Protein AF-0000000079856819 (afdb_homodimer)

Solvent-accessible surface area (backbone atoms only — not comparable to full-atom values): 22716 Å² total; per-residue (Å²): 128,86,83,65,56,73,69,44,52,55,60,53,48,55,56,33,50,55,33,50,51,50,42,24,73,54,62,71,49,73,51,62,64,59,51,26,52,53,50,23,54,56,31,35,60,52,33,32,61,48,46,60,56,44,58,72,47,73,50,62,66,60,50,50,51,50,52,52,51,18,50,52,51,36,41,54,57,31,50,71,50,40,87,68,77,46,69,66,51,47,50,39,48,44,50,17,47,49,52,24,40,50,53,48,48,48,48,42,36,53,60,48,72,27,63,92,48,60,67,33,51,68,54,49,53,33,52,49,7,43,44,45,45,38,29,32,39,25,36,29,42,23,46,37,42,24,54,54,32,44,75,70,68,42,52,70,67,58,16,47,26,54,11,51,57,58,32,40,46,54,54,48,50,46,29,63,26,33,52,64,29,16,39,55,41,38,35,36,18,20,41,62,63,69,43,57,48,67,60,31,42,51,56,42,52,52,51,53,50,46,36,52,21,28,16,40,41,21,42,52,44,31,52,55,49,46,60,67,61,76,101,130,85,83,66,56,72,69,45,52,55,59,54,49,54,58,34,50,56,33,49,53,50,42,22,75,53,63,72,50,73,52,63,63,60,50,27,50,53,49,24,54,55,32,35,59,53,32,32,61,48,46,60,56,46,58,72,45,75,49,61,66,59,49,50,52,50,51,49,51,19,51,54,51,35,42,53,56,30,50,70,48,41,86,69,78,45,69,67,52,47,49,39,49,42,51,16,48,48,53,24,42,50,52,48,49,48,48,41,34,53,61,48,72,28,63,91,47,58,70,33,50,68,55,48,50,33,52,51,7,44,44,44,46,38,28,34,40,26,36,26,42,23,48,37,43,24,53,54,34,43,75,70,70,42,54,69,66,58,17,48,27,53,12,52,56,58,31,39,46,54,54,48,50,47,30,63,27,32,50,63,30,17,40,55,39,37,35,36,19,21,41,63,62,68,44,58,48,67,60,31,41,51,57,41,52,50,51,52,49,45,35,52,22,27,17,40,40,20,42,52,44,31,52,53,50,45,61,67,62,75,102

Foldseek 3Di:
DDDDDPVVVVVVVVVVVVVLVVCCVPVVDNCVSVVVVVVVVVVVVVVVVVVVVVQVDQDVVVVVVLLVVLLVVLLVLLCVLAPPNDPLLSVLLSVLLCVLLVVLLCCCLPVPVHPVVNTRCVPSVVLSNLLSVLLSQLQSQLRNQLVVVVVVVDDNVVSNVVSLVRSCVVLVVCVVCDPPPDPDPQLVVCVVVPHDSVVSVVVVVSSSVSNNSSNNSSSVSSSVSCVVPVD/DDDDDPVVVVVVVVVVVVVLVVCCVPVVDNCPSVVVVVVVVVVVVVVVVVVVVVQVDQDVVVVVVLLVVLLVVLLVLLCVLAPPNDPLLSVLLSVLLCVLLVVLLCCCLPVPVHPVVNTRCVPSVVLSNLLSVLLSQLQSQLRNQLVVVVVVVDDNVVSNVVSLVRSCVVLVVCVVCDPPPDPDPQLVVCVVVPHDSVVSVVVVVSSSVSSNRSNNSSSVSSSVSCVVPVD

Nearest PDB structures (foldseek):
  9e9f-assembly1_C  TM=5.662E-01  e=4.264E-01  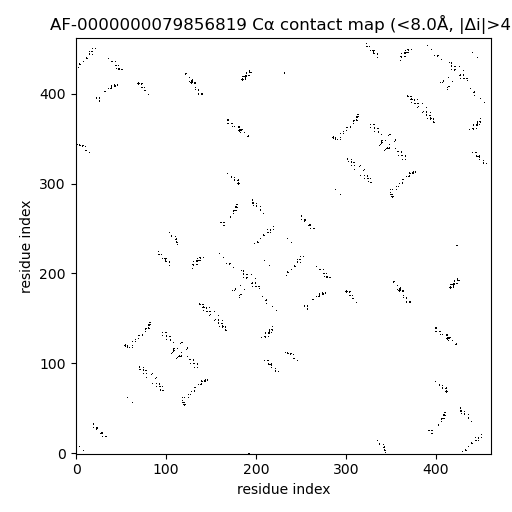Pseudomonas aeruginosa
  8yr0-assembly1_C  TM=6.337E-01  e=3.049E+00  Acinetobacter baumannii
  2v50-assembly2_E  TM=4.991E-01  e=1.252E+00  Pseudomonas aeruginosa PAO1
  7cz9-assembly2_E  TM=6.952E-01  e=7.779E+00  Klebsiella pneumoniae
  9e9f-assembly1_C  TM=5.799E-01  e=4.140E-01  Pseudomonas aeruginosa

Structure (mmCIF, N/CA/C/O backbone):
data_AF-0000000079856819-model_v1
#
loop_
_entity.id
_entity.type
_entity.pdbx_description
1 polymer 'ABC-type uncharacterized transport system, permease component'
#
loop_
_atom_site.group_PDB
_atom_site.id
_atom_site.type_symbol
_atom_site.label_atom_id
_atom_site.label_alt_id
_atom_site.label_comp_id
_atom_site.label_asym_id
_atom_site.label_entity_id
_atom_site.label_seq_id
_atom_site.pdbx_PDB_ins_code
_atom_site.Cartn_x
_atom_site.Cartn_y
_atom_site.Cartn_z
_atom_site.occupancy
_atom_site.B_iso_or_equiv
_atom_site.auth_seq_id
_atom_site.auth_comp_id
_atom_site.auth_asym_id
_atom_site.auth_atom_id
_atom_site.pdbx_PDB_model_num
ATOM 1 N N . MET A 1 1 ? 9.422 -23.375 -6.168 1 67.56 1 MET A N 1
ATOM 2 C CA . MET A 1 1 ? 9.352 -22.297 -5.191 1 67.56 1 MET A CA 1
ATOM 3 C C . MET A 1 1 ? 10.227 -22.609 -3.977 1 67.56 1 MET A C 1
ATOM 5 O O . MET A 1 1 ? 10.344 -23.766 -3.574 1 67.56 1 MET A O 1
ATOM 9 N N . ILE A 1 2 ? 10.867 -21.547 -3.473 1 69.44 2 ILE A N 1
ATOM 10 C CA . ILE A 1 2 ? 11.805 -21.719 -2.373 1 69.44 2 ILE A CA 1
ATOM 11 C C . ILE A 1 2 ? 11.039 -21.922 -1.067 1 69.44 2 ILE A C 1
ATOM 13 O O . ILE A 1 2 ? 10.094 -21.188 -0.772 1 69.44 2 ILE A O 1
ATOM 17 N N . LYS A 1 3 ? 11.406 -22.969 -0.343 1 75.38 3 LYS A N 1
ATOM 18 C CA . LYS A 1 3 ? 10.805 -23.188 0.97 1 75.38 3 LYS A CA 1
ATOM 19 C C . LYS A 1 3 ? 11.484 -22.328 2.033 1 75.38 3 LYS A C 1
ATOM 21 O O . LYS A 1 3 ? 12.664 -22.5 2.326 1 75.38 3 LYS A O 1
ATOM 26 N N . ILE A 1 4 ? 10.789 -21.406 2.557 1 78.94 4 ILE A N 1
ATOM 27 C CA . ILE A 1 4 ? 11.336 -20.484 3.549 1 78.94 4 ILE A CA 1
ATOM 28 C C . ILE A 1 4 ? 11.078 -21.031 4.953 1 78.94 4 ILE A C 1
ATOM 30 O O . ILE A 1 4 ? 9.945 -21.375 5.297 1 78.94 4 ILE A O 1
ATOM 34 N N . SER A 1 5 ? 12.188 -21.156 5.73 1 79.31 5 SER A N 1
ATOM 35 C CA . SER A 1 5 ? 12.062 -21.609 7.109 1 79.31 5 SER A CA 1
ATOM 36 C C . SER A 1 5 ? 11.633 -20.484 8.031 1 79.31 5 SER A C 1
ATOM 38 O O . SER A 1 5 ? 12.008 -19.328 7.824 1 79.31 5 SER A O 1
ATOM 40 N N . LEU A 1 6 ? 10.859 -20.781 9.031 1 76.5 6 LEU A N 1
ATOM 41 C CA . LEU A 1 6 ? 10.383 -19.781 9.992 1 76.5 6 LEU A CA 1
ATOM 42 C C . LEU A 1 6 ? 11.539 -19.203 10.789 1 76.5 6 LEU A C 1
ATOM 44 O O . LEU A 1 6 ? 11.492 -18.031 11.188 1 76.5 6 LEU A O 1
ATOM 48 N N . ILE A 1 7 ? 12.492 -19.922 10.93 1 75.94 7 ILE A N 1
ATOM 49 C CA . ILE A 1 7 ? 13.664 -19.469 11.672 1 75.94 7 ILE A CA 1
ATOM 50 C C . ILE A 1 7 ? 14.391 -18.375 10.883 1 75.94 7 ILE A C 1
ATOM 52 O O . ILE A 1 7 ? 14.883 -17.406 11.469 1 75.94 7 ILE A O 1
ATOM 56 N N . ASN A 1 8 ? 14.422 -18.547 9.695 1 80.5 8 ASN A N 1
ATOM 57 C CA . ASN A 1 8 ? 15.055 -17.531 8.844 1 80.5 8 ASN A CA 1
ATOM 58 C C . ASN A 1 8 ? 14.281 -16.219 8.875 1 80.5 8 ASN A C 1
ATOM 60 O O . ASN A 1 8 ? 14.875 -15.148 8.758 1 80.5 8 ASN A O 1
ATOM 64 N N . LEU A 1 9 ? 13.039 -16.375 9.125 1 83.06 9 LEU A N 1
ATOM 65 C CA . LEU A 1 9 ? 12.203 -15.18 9.188 1 83.06 9 LEU A CA 1
ATOM 66 C C . LEU A 1 9 ? 12.5 -14.375 10.445 1 83.06 9 LEU A C 1
ATOM 68 O O . LEU A 1 9 ? 12.266 -13.164 10.484 1 83.06 9 LEU A O 1
ATOM 72 N N . ALA A 1 10 ? 13.023 -15.031 11.438 1 84.56 10 ALA A N 1
ATOM 73 C CA . ALA A 1 10 ? 13.336 -14.375 12.711 1 84.56 10 ALA A CA 1
ATOM 74 C C . ALA A 1 10 ? 14.469 -13.359 12.531 1 84.56 10 ALA A C 1
ATOM 76 O O . ALA A 1 10 ? 14.57 -12.406 13.305 1 84.56 10 ALA A O 1
ATOM 77 N N . ILE A 1 11 ? 15.266 -13.516 11.523 1 85 11 ILE A N 1
ATOM 78 C CA . ILE A 1 11 ? 16.375 -12.609 11.25 1 85 11 ILE A CA 1
ATOM 79 C C . ILE A 1 11 ? 15.844 -11.227 10.883 1 85 11 ILE A C 1
ATOM 81 O O . ILE A 1 11 ? 16.484 -10.211 11.141 1 85 11 ILE A O 1
ATOM 85 N N . MET A 1 12 ? 14.664 -11.195 10.391 1 86.81 12 MET A N 1
ATOM 86 C CA . MET A 1 12 ? 14.062 -9.938 9.969 1 86.81 12 MET A CA 1
ATOM 87 C C . MET A 1 12 ? 13.648 -9.102 11.18 1 86.81 12 MET A C 1
ATOM 89 O O . MET A 1 12 ? 13.344 -7.914 11.039 1 86.81 12 MET A O 1
ATOM 93 N N . LEU A 1 13 ? 13.703 -9.711 12.328 1 88.38 13 LEU A N 1
ATOM 94 C CA . LEU A 1 13 ? 13.367 -8.984 13.547 1 88.38 13 LEU A CA 1
ATOM 95 C C . LEU A 1 13 ? 14.477 -8 13.922 1 88.38 13 LEU A C 1
ATOM 97 O O . LEU A 1 13 ? 14.25 -7.059 14.68 1 88.38 13 LEU A O 1
ATOM 101 N N . ILE A 1 14 ? 15.625 -8.164 13.289 1 89.19 14 ILE A N 1
ATOM 102 C CA . ILE A 1 14 ? 16.75 -7.305 13.602 1 89.19 14 ILE A CA 1
ATOM 103 C C . ILE A 1 14 ? 16.5 -5.902 13.055 1 89.19 14 ILE A C 1
ATOM 105 O O . ILE A 1 14 ? 16.484 -4.926 13.812 1 89.19 14 ILE A O 1
ATOM 109 N N . PRO A 1 15 ? 16.281 -5.801 11.773 1 91.25 15 PRO A N 1
ATOM 110 C CA . PRO A 1 15 ? 15.969 -4.453 11.297 1 91.25 15 PRO A CA 1
ATOM 111 C C . PRO A 1 15 ? 14.68 -3.895 11.891 1 91.25 15 PRO A C 1
ATOM 113 O O . PRO A 1 15 ? 14.562 -2.684 12.086 1 91.25 15 PRO A O 1
ATOM 116 N N . LEU A 1 16 ? 13.758 -4.715 12.195 1 93.56 16 LEU A N 1
ATOM 117 C CA . LEU A 1 16 ? 12.508 -4.273 12.797 1 93.56 16 LEU A CA 1
ATOM 118 C C . LEU A 1 16 ? 12.742 -3.711 14.195 1 93.56 16 LEU A C 1
ATOM 120 O O . LEU A 1 16 ? 12.078 -2.752 14.602 1 93.56 16 LEU A O 1
ATOM 124 N N . SER A 1 17 ? 13.648 -4.328 14.945 1 94.12 17 SER A N 1
ATOM 125 C CA . SER A 1 17 ? 13.969 -3.838 16.281 1 94.12 17 SER A CA 1
ATOM 126 C C . SER A 1 17 ? 14.531 -2.42 16.234 1 94.12 17 SER A C 1
ATOM 128 O O . SER A 1 17 ? 14.266 -1.611 17.125 1 94.12 17 SER A O 1
ATOM 130 N N . PHE A 1 18 ? 15.273 -2.188 15.188 1 94.31 18 PHE A N 1
ATOM 131 C CA . PHE A 1 18 ? 15.812 -0.847 14.984 1 94.31 18 PHE A CA 1
ATOM 132 C C . PHE A 1 18 ? 14.688 0.16 14.766 1 94.31 18 PHE A C 1
ATOM 134 O O . PHE A 1 18 ? 14.703 1.248 15.352 1 94.31 18 PHE A O 1
ATOM 141 N N . VAL A 1 19 ? 13.742 -0.178 14.016 1 95.12 19 VAL A N 1
ATOM 142 C CA . VAL A 1 19 ? 12.602 0.686 13.727 1 95.12 19 VAL A CA 1
ATOM 143 C C . VAL A 1 19 ? 11.75 0.869 14.984 1 95.12 19 VAL A C 1
ATOM 145 O O . VAL A 1 19 ? 11.289 1.975 15.266 1 95.12 19 VAL A O 1
ATOM 148 N N . CYS A 1 20 ? 11.578 -0.206 15.734 1 94.69 20 CYS A N 1
ATOM 149 C CA . CYS A 1 20 ? 10.812 -0.134 16.969 1 94.69 20 CYS A CA 1
ATOM 150 C C . CYS A 1 20 ? 11.453 0.83 17.953 1 94.69 20 CYS A C 1
ATOM 152 O O . CYS A 1 20 ? 10.758 1.584 18.641 1 94.69 20 CYS A O 1
ATOM 154 N N . PHE A 1 21 ? 12.727 0.778 18.016 1 94.75 21 PHE A N 1
ATOM 155 C CA . PHE A 1 21 ? 13.461 1.652 18.922 1 94.75 21 PHE A CA 1
ATOM 156 C C . PHE A 1 21 ? 13.219 3.117 18.578 1 94.75 21 PHE A C 1
ATOM 158 O O . PHE A 1 21 ? 12.875 3.914 19.453 1 94.75 21 PHE A O 1
ATOM 165 N N . PHE A 1 22 ? 13.305 3.479 17.359 1 94.44 22 PHE A N 1
ATOM 166 C CA . PHE A 1 22 ? 13.125 4.871 16.953 1 94.44 22 PHE A CA 1
ATOM 167 C C . PHE A 1 22 ? 11.656 5.266 17 1 94.44 22 PHE A C 1
ATOM 169 O O . PHE A 1 22 ? 11.328 6.43 17.25 1 94.44 22 PHE A O 1
ATOM 176 N N . TYR A 1 23 ? 10.828 4.301 16.656 1 93.38 23 TYR A N 1
ATOM 177 C CA . TYR A 1 23 ? 9.398 4.582 16.75 1 93.38 23 TYR A CA 1
ATOM 178 C C . TYR A 1 23 ? 9.016 4.953 18.188 1 93.38 23 TYR A C 1
ATOM 180 O O . TYR A 1 23 ? 8.266 5.902 18.406 1 93.38 23 TYR A O 1
ATOM 188 N N . TYR A 1 24 ? 9.586 4.223 19.109 1 93.56 24 TYR A N 1
ATOM 189 C CA . TYR A 1 24 ? 9.367 4.539 20.516 1 93.56 24 TYR A CA 1
ATOM 190 C C . TYR A 1 24 ? 10 5.879 20.875 1 93.56 24 TYR A C 1
ATOM 192 O O . TYR A 1 24 ? 9.367 6.719 21.531 1 93.56 24 TYR A O 1
ATOM 200 N N . LYS A 1 25 ? 11.172 6.078 20.484 1 93.69 25 LYS A N 1
ATOM 201 C CA . LYS A 1 25 ? 11.914 7.289 20.812 1 93.69 25 LYS A CA 1
ATOM 202 C C . LYS A 1 25 ? 11.203 8.531 20.281 1 93.69 25 LYS A C 1
ATOM 204 O O . LYS A 1 25 ? 11.164 9.57 20.953 1 93.69 25 LYS A O 1
ATOM 209 N N . TRP A 1 26 ? 10.594 8.422 19.094 1 93.31 26 TRP A N 1
ATOM 210 C CA . TRP A 1 26 ? 10.055 9.609 18.438 1 93.31 26 TRP A CA 1
ATOM 211 C C . TRP A 1 26 ? 8.562 9.75 18.688 1 93.31 26 TRP A C 1
ATOM 213 O O . TRP A 1 26 ? 8.039 10.867 18.719 1 93.31 26 TRP A O 1
ATOM 223 N N . THR A 1 27 ? 7.805 8.719 18.828 1 90.94 27 THR A N 1
ATOM 224 C CA . THR A 1 27 ? 6.355 8.82 18.953 1 90.94 27 THR A CA 1
ATOM 225 C C . THR A 1 27 ? 5.898 8.406 20.344 1 90.94 27 THR A C 1
ATOM 227 O O . THR A 1 27 ? 4.73 8.578 20.703 1 90.94 27 THR A O 1
ATOM 230 N N . LYS A 1 28 ? 6.754 7.805 21.172 1 91.31 28 LYS A N 1
ATOM 231 C CA . LYS A 1 28 ? 6.492 7.363 22.547 1 91.31 28 LYS A CA 1
ATOM 232 C C . LYS A 1 28 ? 5.465 6.234 22.562 1 91.31 28 LYS A C 1
ATOM 234 O O . LYS A 1 28 ? 4.715 6.094 23.531 1 91.31 28 LYS A O 1
ATOM 239 N N . ASN A 1 29 ? 5.285 5.562 21.516 1 91 29 ASN A N 1
ATOM 240 C CA . ASN A 1 29 ? 4.422 4.391 21.422 1 91 29 ASN A CA 1
ATOM 241 C C . ASN A 1 29 ? 5.23 3.107 21.266 1 91 29 ASN A C 1
ATOM 243 O O . ASN A 1 29 ? 5.715 2.812 20.172 1 91 29 ASN A O 1
ATOM 247 N N . LEU A 1 30 ? 5.281 2.283 22.234 1 88 30 LEU A N 1
ATOM 248 C CA . LEU A 1 30 ? 6.129 1.098 22.266 1 88 30 LEU A CA 1
ATOM 249 C C . LEU A 1 30 ? 5.359 -0.134 21.797 1 88 30 LEU A C 1
ATOM 251 O O . LEU A 1 30 ? 5.965 -1.136 21.406 1 88 30 LEU A O 1
ATOM 255 N N . VAL A 1 31 ? 4.164 -0.04 21.734 1 92.5 31 VAL A N 1
ATOM 256 C CA . VAL A 1 31 ? 3.355 -1.252 21.641 1 92.5 31 VAL A CA 1
ATOM 257 C C . VAL A 1 31 ? 2.818 -1.401 20.219 1 92.5 31 VAL A C 1
ATOM 259 O O . VAL A 1 31 ? 2.623 -2.52 19.734 1 92.5 31 VAL A O 1
ATOM 262 N N . GLU A 1 32 ? 2.641 -0.375 19.562 1 93.56 32 GLU A N 1
ATOM 263 C CA . GLU A 1 32 ? 1.872 -0.369 18.328 1 93.56 32 GLU A CA 1
ATOM 264 C C . GLU A 1 32 ? 2.494 -1.299 17.281 1 93.56 32 GLU A C 1
ATOM 266 O O . GLU A 1 32 ? 1.824 -2.193 16.766 1 93.56 32 GLU A O 1
ATOM 271 N N . ILE A 1 33 ? 3.832 -1.159 17.031 1 94.31 33 ILE A N 1
ATOM 272 C CA . ILE A 1 33 ? 4.48 -1.917 15.961 1 94.31 33 ILE A CA 1
ATOM 273 C C . ILE A 1 33 ? 4.645 -3.373 16.391 1 94.31 33 ILE A C 1
ATOM 275 O O . ILE A 1 33 ? 4.254 -4.289 15.664 1 94.31 33 ILE A O 1
ATOM 279 N N . PRO A 1 34 ? 5.148 -3.678 17.594 1 94.62 34 PRO A N 1
ATOM 280 C CA . PRO A 1 34 ? 5.27 -5.074 18.031 1 94.62 34 PRO A CA 1
ATOM 281 C C . PRO A 1 34 ? 3.924 -5.789 18.094 1 94.62 34 PRO A C 1
ATOM 283 O O . PRO A 1 34 ? 3.824 -6.961 17.703 1 94.62 34 PRO A O 1
ATOM 286 N N . TYR A 1 35 ? 2.943 -5.121 18.562 1 95.81 35 TYR A N 1
ATOM 287 C CA . TYR A 1 35 ? 1.611 -5.711 18.625 1 95.81 35 TYR A CA 1
ATOM 288 C C . TYR A 1 35 ? 1.091 -6.047 17.234 1 95.81 35 TYR A C 1
ATOM 290 O O . TYR A 1 35 ? 0.605 -7.156 17 1 95.81 35 TYR A O 1
ATOM 298 N N . ALA A 1 36 ? 1.193 -5.105 16.344 1 94.81 36 ALA A N 1
ATOM 299 C CA . ALA A 1 36 ? 0.721 -5.312 14.969 1 94.81 36 ALA A CA 1
ATOM 300 C C . ALA A 1 36 ? 1.481 -6.449 14.297 1 94.81 36 ALA A C 1
ATOM 302 O O . ALA A 1 36 ? 0.896 -7.242 13.555 1 94.81 36 ALA A O 1
ATOM 303 N N . THR A 1 37 ? 2.771 -6.527 14.578 1 94.56 37 THR A N 1
ATOM 304 C CA . THR A 1 37 ? 3.621 -7.547 13.977 1 94.56 37 THR A CA 1
ATOM 305 C C . THR A 1 37 ? 3.25 -8.938 14.5 1 94.56 37 THR A C 1
ATOM 307 O O . THR A 1 37 ? 3.1 -9.875 13.719 1 94.56 37 THR A O 1
ATOM 310 N N . LEU A 1 38 ? 3.109 -9.07 15.75 1 94.75 38 LEU A N 1
ATOM 311 C CA . LEU A 1 38 ? 2.744 -10.352 16.344 1 94.75 38 LEU A CA 1
ATOM 312 C C . LEU A 1 38 ? 1.361 -10.789 15.891 1 94.75 38 LEU A C 1
ATOM 314 O O . LEU A 1 38 ? 1.151 -11.969 15.578 1 94.75 38 LEU A O 1
ATOM 318 N N . ARG A 1 39 ? 0.486 -9.875 15.938 1 94.88 39 ARG A N 1
ATOM 319 C CA . ARG A 1 39 ? -0.866 -10.164 15.477 1 94.88 39 ARG A CA 1
ATOM 320 C C . ARG A 1 39 ? -0.856 -10.641 14.023 1 94.88 39 ARG A C 1
ATOM 322 O O . ARG A 1 39 ? -1.582 -11.578 13.672 1 94.88 39 ARG A O 1
ATOM 329 N N . MET A 1 40 ? -0.074 -10.016 13.18 1 94.25 40 MET A N 1
ATOM 330 C CA . MET A 1 40 ? 0.035 -10.383 11.773 1 94.25 40 MET A CA 1
ATOM 331 C C . MET A 1 40 ? 0.504 -11.828 11.625 1 94.25 40 MET A C 1
ATOM 333 O O . MET A 1 40 ? -0.067 -12.594 10.852 1 94.25 40 MET A O 1
ATOM 337 N N . ILE A 1 41 ? 1.495 -12.219 12.359 1 92.56 41 ILE A N 1
ATOM 338 C CA . ILE A 1 41 ? 2.047 -13.562 12.273 1 92.56 41 ILE A CA 1
ATOM 339 C C . ILE A 1 41 ? 0.986 -14.586 12.68 1 92.56 41 ILE A C 1
ATOM 341 O O . ILE A 1 41 ? 0.76 -15.57 11.977 1 92.56 41 ILE A O 1
ATOM 345 N N . ILE A 1 42 ? 0.306 -14.359 13.742 1 94.12 42 ILE A N 1
ATOM 346 C CA . ILE A 1 42 ? -0.718 -15.266 14.25 1 94.12 42 ILE A CA 1
ATOM 347 C C . ILE A 1 42 ? -1.87 -15.352 13.25 1 94.12 42 ILE A C 1
ATOM 349 O O . ILE A 1 42 ? -2.344 -16.453 12.938 1 94.12 42 ILE A O 1
ATOM 353 N N . GLN A 1 43 ? -2.248 -14.25 12.75 1 95 43 GLN A N 1
ATOM 354 C CA . GLN A 1 43 ? -3.365 -14.188 11.812 1 95 43 GLN A CA 1
ATOM 355 C C . GLN A 1 43 ? -3.035 -14.922 10.516 1 95 43 GLN A C 1
ATOM 357 O O . GLN A 1 43 ? -3.881 -15.617 9.961 1 95 43 GLN A O 1
ATOM 362 N N . LEU A 1 44 ? -1.838 -14.781 10.055 1 90.94 44 LEU A N 1
ATOM 363 C CA . LEU A 1 44 ? -1.434 -15.414 8.805 1 90.94 44 LEU A CA 1
ATOM 364 C C . LEU A 1 44 ? -1.372 -16.922 8.961 1 90.94 44 LEU A C 1
ATOM 366 O O . LEU A 1 44 ? -1.846 -17.672 8.094 1 90.94 44 LEU A O 1
ATOM 370 N N . VAL A 1 45 ? -0.842 -17.359 10 1 88.31 45 VAL A N 1
ATOM 371 C CA . VAL A 1 45 ? -0.778 -18.797 10.242 1 88.31 45 VAL A CA 1
ATOM 372 C C . VAL A 1 45 ? -2.189 -19.375 10.367 1 88.31 45 VAL A C 1
ATOM 374 O O . VAL A 1 45 ? -2.504 -20.406 9.789 1 88.31 45 VAL A O 1
ATOM 377 N N . ALA A 1 46 ? -3.021 -18.703 11.055 1 91.25 46 ALA A N 1
ATOM 378 C CA . ALA A 1 46 ? -4.398 -19.141 11.25 1 91.25 46 ALA A CA 1
ATOM 379 C C . ALA A 1 46 ? -5.156 -19.188 9.93 1 91.25 46 ALA A C 1
ATOM 381 O O . ALA A 1 46 ? -5.832 -20.188 9.625 1 91.25 46 ALA A O 1
ATOM 382 N N . ILE A 1 47 ? -5.035 -18.188 9.141 1 89.69 47 ILE A N 1
ATOM 383 C CA . ILE A 1 47 ? -5.812 -18.094 7.91 1 89.69 47 ILE A CA 1
ATOM 384 C C . ILE A 1 47 ? -5.324 -19.125 6.906 1 89.69 47 ILE A C 1
ATOM 386 O O . ILE A 1 47 ? -6.09 -19.594 6.051 1 89.69 47 ILE A O 1
ATOM 390 N N . GLY A 1 48 ? -4.023 -19.406 6.914 1 83.44 48 GLY A N 1
ATOM 391 C CA . GLY A 1 48 ? -3.512 -20.469 6.047 1 83.44 48 GLY A CA 1
ATOM 392 C C . GLY A 1 48 ? -4.266 -21.766 6.188 1 83.44 48 GLY A C 1
ATOM 393 O O . GLY A 1 48 ? -4.543 -22.438 5.191 1 83.44 48 GLY A O 1
ATOM 394 N N . TYR A 1 49 ? -4.668 -22.047 7.328 1 85.88 49 TYR A N 1
ATOM 395 C CA . TYR A 1 49 ? -5.379 -23.297 7.594 1 85.88 49 TYR A CA 1
ATOM 396 C C . TYR A 1 49 ? -6.863 -23.156 7.277 1 85.88 49 TYR A C 1
ATOM 398 O O . TYR A 1 49 ? -7.5 -24.109 6.816 1 85.88 49 TYR A O 1
ATOM 406 N N . ILE A 1 50 ? -7.316 -22 7.465 1 87.88 50 ILE A N 1
ATOM 407 C CA . ILE A 1 50 ? -8.742 -21.75 7.309 1 87.88 50 ILE A CA 1
ATOM 408 C C . ILE A 1 50 ? -9.094 -21.656 5.824 1 87.88 50 ILE A C 1
ATOM 410 O O . ILE A 1 50 ? -10.172 -22.094 5.406 1 87.88 50 ILE A O 1
ATOM 414 N N . LEU A 1 51 ? -8.18 -21.156 5.062 1 85.75 51 LEU A N 1
ATOM 415 C CA . LEU A 1 51 ? -8.438 -20.953 3.639 1 85.75 51 LEU A CA 1
ATOM 416 C C . LEU A 1 51 ? -8.609 -22.281 2.92 1 85.75 51 LEU A C 1
ATOM 418 O O . LEU A 1 51 ? -9.414 -22.406 1.995 1 85.75 51 LEU A O 1
ATOM 422 N N . VAL A 1 52 ? -7.855 -23.172 3.342 1 81.5 52 VAL A N 1
ATOM 423 C CA . VAL A 1 52 ? -7.941 -24.5 2.727 1 81.5 52 VAL A CA 1
ATOM 424 C C . VAL A 1 52 ? -9.359 -25.047 2.865 1 81.5 52 VAL A C 1
ATOM 426 O O . VAL A 1 52 ? -9.906 -25.625 1.926 1 81.5 52 VAL A O 1
ATOM 429 N N . LEU A 1 53 ? -9.93 -24.75 3.957 1 83.56 53 LEU A N 1
ATOM 430 C CA . LEU A 1 53 ? -11.289 -25.203 4.223 1 83.56 53 LEU A CA 1
ATOM 431 C C . LEU A 1 53 ? -12.297 -24.375 3.445 1 83.56 53 LEU A C 1
ATOM 433 O O . LEU A 1 53 ? -13.266 -24.906 2.902 1 83.56 53 LEU A O 1
ATOM 437 N N . ILE A 1 54 ? -12.086 -23.156 3.361 1 85.62 54 ILE A N 1
ATOM 438 C CA . ILE A 1 54 ? -13 -22.219 2.711 1 85.62 54 ILE A CA 1
ATOM 439 C C . ILE A 1 54 ? -13.008 -22.469 1.205 1 85.62 54 ILE A C 1
ATOM 441 O O . ILE A 1 54 ? -14.07 -22.438 0.573 1 85.62 54 ILE A O 1
ATOM 445 N N . PHE A 1 55 ? -11.859 -22.734 0.661 1 84.12 55 PHE A N 1
ATOM 446 C CA . PHE A 1 55 ? -11.742 -22.859 -0.787 1 84.12 55 PHE A CA 1
ATOM 447 C C . PHE A 1 55 ? -12.352 -24.172 -1.274 1 84.12 55 PHE A C 1
ATOM 449 O O . PHE A 1 55 ? -12.703 -24.297 -2.449 1 84.12 55 PHE A O 1
ATOM 456 N N . THR A 1 56 ? -12.508 -25.062 -0.356 1 83.12 56 THR A N 1
ATOM 457 C CA . THR A 1 56 ? -13.102 -26.328 -0.739 1 83.12 56 THR A CA 1
ATOM 458 C C . THR A 1 56 ? -14.625 -26.281 -0.654 1 83.12 56 THR A C 1
ATOM 460 O O . THR A 1 56 ? -15.312 -27.125 -1.222 1 83.12 56 THR A O 1
ATOM 463 N N . ASN A 1 57 ? -15.062 -25.344 0.119 1 81.44 57 ASN A N 1
ATOM 464 C CA . ASN A 1 57 ? -16.5 -25.172 0.262 1 81.44 57 ASN A CA 1
ATOM 465 C C . ASN A 1 57 ? -17.016 -24.016 -0.595 1 81.44 57 ASN A C 1
ATOM 467 O O . ASN A 1 57 ? -16.766 -22.844 -0.283 1 81.44 57 ASN A O 1
ATOM 471 N N . LYS A 1 58 ? -17.828 -24.234 -1.528 1 82.44 58 LYS A N 1
ATOM 472 C CA . LYS A 1 58 ? -18.297 -23.219 -2.459 1 82.44 58 LYS A CA 1
ATOM 473 C C . LYS A 1 58 ? -19.672 -22.688 -2.061 1 82.44 58 LYS A C 1
ATOM 475 O O . LYS A 1 58 ? -20.484 -22.344 -2.924 1 82.44 58 LYS A O 1
ATOM 480 N N . ASN A 1 59 ? -19.844 -22.594 -0.796 1 84.5 59 ASN A N 1
ATOM 481 C CA . ASN A 1 59 ? -21.125 -22.094 -0.299 1 84.5 59 ASN A CA 1
ATOM 482 C C . ASN A 1 59 ? -21.188 -20.562 -0.343 1 84.5 59 ASN A C 1
ATOM 484 O O . ASN A 1 59 ? -20.406 -19.891 0.337 1 84.5 59 ASN A O 1
ATOM 488 N N . ILE A 1 60 ? -22.141 -20.016 -1.007 1 84.62 60 ILE A N 1
ATOM 489 C CA . ILE A 1 60 ? -22.297 -18.594 -1.233 1 84.62 60 ILE A CA 1
ATOM 490 C C . ILE A 1 60 ? -22.609 -17.891 0.085 1 84.62 60 ILE A C 1
ATOM 492 O O . ILE A 1 60 ? -22.172 -16.75 0.316 1 84.62 60 ILE A O 1
ATOM 496 N N . PHE A 1 61 ? -23.312 -18.547 0.886 1 87.69 61 PHE A N 1
ATOM 497 C CA . PHE A 1 61 ? -23.688 -17.953 2.168 1 87.69 61 PHE A CA 1
ATOM 498 C C . PHE A 1 61 ? -22.453 -17.781 3.059 1 87.69 61 PHE A C 1
ATOM 500 O O . PHE A 1 61 ? -22.297 -16.75 3.719 1 87.69 61 PHE A O 1
ATOM 507 N N . LEU A 1 62 ? -21.656 -18.781 3.01 1 87.38 62 LEU A N 1
ATOM 508 C CA . LEU A 1 62 ? -20.422 -18.703 3.773 1 87.38 62 LEU A CA 1
ATOM 509 C C . LEU A 1 62 ? -19.531 -17.562 3.246 1 87.38 62 LEU A C 1
ATOM 511 O O . LEU A 1 62 ? -18.906 -16.844 4.027 1 87.38 62 LEU A O 1
ATOM 515 N N . GLY A 1 63 ? -19.516 -17.453 1.987 1 87.62 63 GLY A N 1
ATOM 516 C CA . GLY A 1 63 ? -18.766 -16.359 1.38 1 87.62 63 GLY A CA 1
ATOM 517 C C . GLY A 1 63 ? -19.266 -14.992 1.797 1 87.62 63 GLY A C 1
ATOM 518 O O . GLY A 1 63 ? -18.469 -14.109 2.117 1 87.62 63 GLY A O 1
ATOM 519 N N . GLY A 1 64 ? -20.547 -14.883 1.784 1 89.75 64 GLY A N 1
ATOM 520 C CA . GLY A 1 64 ? -21.141 -13.625 2.207 1 89.75 64 GLY A CA 1
ATOM 521 C C . GLY A 1 64 ? -20.812 -13.266 3.643 1 89.75 64 GLY A C 1
ATOM 522 O O . GLY A 1 64 ? -20.531 -12.102 3.947 1 89.75 64 GLY A O 1
ATOM 523 N N . VAL A 1 65 ? -20.844 -14.227 4.473 1 92.69 65 VAL A N 1
ATOM 524 C CA . VAL A 1 65 ? -20.562 -14.023 5.887 1 92.69 65 VAL A CA 1
ATOM 525 C C . VAL A 1 65 ? -19.094 -13.594 6.055 1 92.69 65 VAL A C 1
ATOM 527 O O . VAL A 1 65 ? -18.797 -12.703 6.844 1 92.69 65 VAL A O 1
ATOM 530 N N . ILE A 1 66 ? -18.281 -14.219 5.289 1 91.69 66 ILE A N 1
ATOM 531 C CA . ILE A 1 66 ? -16.844 -13.906 5.359 1 91.69 66 ILE A CA 1
ATOM 532 C C . ILE A 1 66 ? -16.609 -12.477 4.883 1 91.69 66 ILE A C 1
ATOM 534 O O . ILE A 1 66 ? -15.891 -11.711 5.527 1 91.69 66 ILE A O 1
ATOM 538 N N . LEU A 1 67 ? -17.25 -12.125 3.838 1 92.75 67 LEU A N 1
ATOM 539 C CA . LEU A 1 67 ? -17.109 -10.781 3.299 1 92.75 67 LEU A CA 1
ATOM 540 C C . LEU A 1 67 ? -17.625 -9.742 4.285 1 92.75 67 LEU A C 1
ATOM 542 O O . LEU A 1 67 ? -17.016 -8.68 4.457 1 92.75 67 LEU A O 1
ATOM 546 N N . LEU A 1 68 ? -18.703 -10.039 4.902 1 94.88 68 LEU A N 1
ATOM 547 C CA . LEU A 1 68 ? -19.266 -9.133 5.895 1 94.88 68 LEU A CA 1
ATOM 548 C C . LEU A 1 68 ? -18.328 -8.984 7.086 1 94.88 68 LEU A C 1
ATOM 550 O O . LEU A 1 68 ? -18.156 -7.875 7.609 1 94.88 68 LEU A O 1
ATOM 554 N N . PHE A 1 69 ? -17.828 -10.062 7.496 1 95.19 69 PHE A N 1
ATOM 555 C CA . PHE A 1 69 ? -16.875 -10.055 8.594 1 95.19 69 PHE A CA 1
ATOM 556 C C . PHE A 1 69 ? -15.656 -9.203 8.234 1 95.19 69 PHE A C 1
ATOM 558 O O . PHE A 1 69 ? -15.203 -8.391 9.039 1 95.19 69 PHE A O 1
ATOM 565 N N . MET A 1 70 ? -15.164 -9.352 7.066 1 95 70 MET A N 1
ATOM 566 C CA . MET A 1 70 ? -14.023 -8.57 6.59 1 95 70 MET A CA 1
ATOM 567 C C . MET A 1 70 ? -14.352 -7.082 6.574 1 95 70 MET A C 1
ATOM 569 O O . MET A 1 70 ? -13.523 -6.258 6.969 1 95 70 MET A O 1
ATOM 573 N N . LEU A 1 71 ? -15.516 -6.762 6.148 1 96 71 LEU A N 1
ATOM 574 C CA . LEU A 1 71 ? -15.953 -5.371 6.086 1 96 71 LEU A CA 1
ATOM 575 C C . LEU A 1 71 ? -15.977 -4.75 7.48 1 96 71 LEU A C 1
ATOM 577 O O . LEU A 1 71 ? -15.477 -3.641 7.676 1 96 71 LEU A O 1
ATOM 581 N N . ILE A 1 72 ? -16.5 -5.441 8.398 1 96.12 72 ILE A N 1
ATOM 582 C CA . ILE A 1 72 ? -16.609 -4.953 9.766 1 96.12 72 ILE A CA 1
ATOM 583 C C . ILE A 1 72 ? -15.219 -4.754 10.359 1 96.12 72 ILE A C 1
ATOM 585 O O . ILE A 1 72 ? -14.938 -3.723 10.977 1 96.12 72 ILE A O 1
ATOM 589 N N . CYS A 1 73 ? -14.336 -5.688 10.164 1 96.06 73 CYS A N 1
ATOM 590 C CA . CYS A 1 73 ? -12.977 -5.594 10.68 1 96.06 73 CYS A CA 1
ATOM 591 C C . CYS A 1 73 ? -12.234 -4.426 10.047 1 96.06 73 CYS A C 1
ATOM 593 O O . CYS A 1 73 ? -11.508 -3.701 10.734 1 96.06 73 CYS A O 1
ATOM 595 N N . ALA A 1 74 ? -12.406 -4.281 8.758 1 96.44 74 ALA A N 1
ATOM 596 C CA . ALA A 1 74 ? -11.766 -3.162 8.07 1 96.44 74 ALA A CA 1
ATOM 597 C C . ALA A 1 74 ? -12.219 -1.828 8.664 1 96.44 74 ALA A C 1
ATOM 599 O O . ALA A 1 74 ? -11.391 -0.934 8.883 1 96.44 74 ALA A O 1
ATOM 600 N N . THR A 1 75 ? -13.477 -1.715 8.961 1 95.69 75 THR A N 1
ATOM 601 C CA . THR A 1 75 ? -14.031 -0.483 9.508 1 95.69 75 THR A CA 1
ATOM 602 C C . THR A 1 75 ? -13.461 -0.205 10.898 1 95.69 75 THR A C 1
ATOM 604 O O . THR A 1 75 ? -13.164 0.942 11.234 1 95.69 75 THR A O 1
ATOM 607 N N . ILE A 1 76 ? -13.297 -1.243 11.656 1 95.06 76 ILE A N 1
ATOM 608 C CA . ILE A 1 76 ? -12.758 -1.105 13 1 95.06 76 ILE A CA 1
ATOM 609 C C . ILE A 1 76 ? -11.305 -0.642 12.93 1 95.06 76 ILE A C 1
ATOM 611 O O . ILE A 1 76 ? -10.867 0.189 13.734 1 95.06 76 ILE A O 1
ATOM 615 N N . ILE A 1 77 ? -10.594 -1.109 12 1 95.25 77 ILE A N 1
ATOM 616 C CA . ILE A 1 77 ? -9.195 -0.729 11.836 1 95.25 77 ILE A CA 1
ATOM 617 C C . ILE A 1 77 ? -9.102 0.74 11.438 1 95.25 77 ILE A C 1
ATOM 619 O O . ILE A 1 77 ? -8.227 1.468 11.906 1 95.25 77 ILE A O 1
ATOM 623 N N . ILE A 1 78 ? -9.984 1.162 10.578 1 95.56 78 ILE A N 1
ATOM 624 C CA . ILE A 1 78 ? -10.016 2.562 10.172 1 95.56 78 ILE A CA 1
ATOM 625 C C . ILE A 1 78 ? -10.297 3.447 11.383 1 95.56 78 ILE A C 1
ATOM 627 O O . ILE A 1 78 ? -9.711 4.52 11.523 1 95.56 78 ILE A O 1
ATOM 631 N N . LEU A 1 79 ? -11.172 2.979 12.219 1 93.5 79 LEU A N 1
ATOM 632 C CA . LEU A 1 79 ? -11.594 3.736 13.398 1 93.5 79 LEU A CA 1
ATOM 633 C C . LEU A 1 79 ? -10.422 3.967 14.344 1 93.5 79 LEU A C 1
ATOM 635 O O . LEU A 1 79 ? -10.414 4.934 15.109 1 93.5 79 LEU A O 1
ATOM 639 N N . ARG A 1 80 ? -9.43 3.105 14.258 1 91.31 80 ARG A N 1
ATOM 640 C CA . ARG A 1 80 ? -8.258 3.24 15.109 1 91.31 80 ARG A CA 1
ATOM 641 C C . ARG A 1 80 ? -7.492 4.52 14.797 1 91.31 80 ARG A C 1
ATOM 643 O O . ARG A 1 80 ? -6.797 5.066 15.656 1 91.31 80 ARG A O 1
ATOM 650 N N . ASN A 1 81 ? -7.676 5.055 13.664 1 89.31 81 ASN A N 1
ATOM 651 C CA . ASN A 1 81 ? -6.871 6.188 13.219 1 89.31 81 ASN A CA 1
ATOM 652 C C . ASN A 1 81 ? -7.621 7.508 13.375 1 89.31 81 ASN A C 1
ATOM 654 O O . ASN A 1 81 ? -7.094 8.57 13.047 1 89.31 81 ASN A O 1
ATOM 658 N N . THR A 1 82 ? -8.828 7.441 13.836 1 90.62 82 THR A N 1
ATOM 659 C CA . THR A 1 82 ? -9.625 8.648 14.023 1 90.62 82 THR A CA 1
ATOM 660 C C . THR A 1 82 ? -9.648 9.047 15.5 1 90.62 82 THR A C 1
ATOM 662 O O . THR A 1 82 ? -9.633 8.188 16.375 1 90.62 82 THR A O 1
ATOM 665 N N . GLN A 1 83 ? -9.641 10.266 15.703 1 90 83 GLN A N 1
ATOM 666 C CA . GLN A 1 83 ? -9.828 10.781 17.062 1 90 83 GLN A CA 1
ATOM 667 C C . GLN A 1 83 ? -11.305 10.758 17.453 1 90 83 GLN A C 1
ATOM 669 O O . GLN A 1 83 ? -11.633 10.555 18.625 1 90 83 GLN A O 1
ATOM 674 N N . ASN A 1 84 ? -12.203 11.008 16.484 1 90.44 84 ASN A N 1
ATOM 675 C CA . ASN A 1 84 ? -13.648 10.977 16.703 1 90.44 84 ASN A CA 1
ATOM 676 C C . ASN A 1 84 ? -14.188 9.547 16.672 1 90.44 84 ASN A C 1
ATOM 678 O O . ASN A 1 84 ? -14.609 9.062 15.625 1 90.44 84 ASN A O 1
ATOM 682 N N . LYS A 1 85 ? -14.344 9.008 17.797 1 89.88 85 LYS A N 1
ATOM 683 C CA . LYS A 1 85 ? -14.773 7.613 17.875 1 89.88 85 LYS A CA 1
ATOM 684 C C . LYS A 1 85 ? -16.281 7.52 18.141 1 89.88 85 LYS A C 1
ATOM 686 O O . LYS A 1 85 ? -16.734 6.547 18.75 1 89.88 85 LYS A O 1
ATOM 691 N N . SER A 1 86 ? -16.984 8.461 17.734 1 91.31 86 SER A N 1
ATOM 692 C CA . SER A 1 86 ? -18.438 8.477 17.891 1 91.31 86 SER A CA 1
ATOM 693 C C . SER A 1 86 ? -19.109 7.461 16.969 1 91.31 86 SER A C 1
ATOM 695 O O . SER A 1 86 ? -18.531 7.062 15.953 1 91.31 86 SER A O 1
ATOM 697 N N . LEU A 1 87 ? -20.281 7.059 17.328 1 92.44 87 LEU A N 1
ATOM 698 C CA . LEU A 1 87 ? -21.047 6.109 16.531 1 92.44 87 LEU A CA 1
ATOM 699 C C . LEU A 1 87 ? -21.422 6.707 15.172 1 92.44 87 LEU A C 1
ATOM 701 O O . LEU A 1 87 ? -21.5 5.984 14.172 1 92.44 87 LEU A O 1
ATOM 705 N N . LYS A 1 88 ? -21.641 7.93 15.203 1 93.5 88 LYS A N 1
ATOM 706 C CA . LYS A 1 88 ? -21.953 8.633 13.969 1 93.5 88 LYS A CA 1
ATOM 707 C C . LYS A 1 88 ? -20.797 8.547 12.977 1 93.5 88 LYS A C 1
ATOM 709 O O . LYS A 1 88 ? -21 8.25 11.797 1 93.5 88 LYS A O 1
ATOM 714 N N . ASN A 1 89 ? -19.625 8.844 13.484 1 93.81 89 ASN A N 1
ATOM 715 C CA . ASN A 1 89 ? -18.438 8.766 12.625 1 93.81 89 ASN A CA 1
ATOM 716 C C . ASN A 1 89 ? -18.203 7.344 12.133 1 93.81 89 ASN A C 1
ATOM 718 O O . ASN A 1 89 ? -17.797 7.137 10.984 1 93.81 89 ASN A O 1
ATOM 722 N N . TYR A 1 90 ? -18.453 6.406 12.969 1 94.38 90 TYR A N 1
ATOM 723 C CA . TYR A 1 90 ? -18.328 5.004 12.586 1 94.38 90 TYR A CA 1
ATOM 724 C C . TYR A 1 90 ? -19.281 4.668 11.445 1 94.38 90 TYR A C 1
ATOM 726 O O . TYR A 1 90 ? -18.922 3.953 10.508 1 94.38 90 TYR A O 1
ATOM 734 N N . SER A 1 91 ? -20.438 5.117 11.578 1 95.94 91 SER A N 1
ATOM 735 C CA . SER A 1 91 ? -21.438 4.855 10.547 1 95.94 91 SER A CA 1
ATOM 736 C C . SER A 1 91 ? -21.016 5.449 9.203 1 95.94 91 SER A C 1
ATOM 738 O O . SER A 1 91 ? -21.25 4.852 8.156 1 95.94 91 SER A O 1
ATOM 740 N N . PHE A 1 92 ? -20.422 6.645 9.219 1 96.75 92 PHE A N 1
ATOM 741 C CA . PHE A 1 92 ? -19.922 7.258 7.988 1 96.75 92 PHE A CA 1
ATOM 742 C C . PHE A 1 92 ? -18.844 6.391 7.352 1 96.75 92 PHE A C 1
ATOM 744 O O . PHE A 1 92 ? -18.844 6.184 6.137 1 96.75 92 PHE A O 1
ATOM 751 N N . ILE A 1 93 ? -17.953 5.883 8.219 1 97.19 93 ILE A N 1
ATOM 752 C CA . ILE A 1 93 ? -16.859 5.055 7.746 1 97.19 93 ILE A CA 1
ATOM 753 C C . ILE A 1 93 ? -17.406 3.744 7.18 1 97.19 93 ILE A C 1
ATOM 755 O O . ILE A 1 93 ? -17 3.311 6.098 1 97.19 93 ILE A O 1
ATOM 759 N N . LEU A 1 94 ? -18.328 3.164 7.875 1 97.25 94 LEU A N 1
ATOM 760 C CA . LEU A 1 94 ? -18.922 1.897 7.461 1 97.25 94 LEU A CA 1
ATOM 761 C C . LEU A 1 94 ? -19.656 2.049 6.133 1 97.25 94 LEU A C 1
ATOM 763 O O . LEU A 1 94 ? -19.484 1.233 5.227 1 97.25 94 LEU A O 1
ATOM 767 N N . ILE A 1 95 ? -20.422 3.035 6.016 1 97.38 95 ILE A N 1
ATOM 768 C CA . ILE A 1 95 ? -21.219 3.266 4.816 1 97.38 95 ILE A CA 1
ATOM 769 C C . ILE A 1 95 ? -20.297 3.553 3.633 1 97.38 95 ILE A C 1
ATOM 771 O O . ILE A 1 95 ? -20.469 2.994 2.549 1 97.38 95 ILE A O 1
ATOM 775 N N . ALA A 1 96 ? -19.344 4.453 3.846 1 97.81 96 ALA A N 1
ATOM 776 C CA . ALA A 1 96 ? -18.406 4.801 2.783 1 97.81 96 ALA A CA 1
ATOM 777 C C . ALA A 1 96 ? -17.625 3.576 2.314 1 97.81 96 ALA A C 1
ATOM 779 O O . ALA A 1 96 ? -17.484 3.354 1.11 1 97.81 96 ALA A O 1
ATOM 780 N N . THR A 1 97 ? -17.156 2.803 3.275 1 96.81 97 THR A N 1
ATOM 781 C CA . THR A 1 97 ? -16.391 1.608 2.953 1 96.81 97 THR A CA 1
ATOM 782 C C . THR A 1 97 ? -17.266 0.562 2.273 1 96.81 97 THR A C 1
ATOM 784 O O . THR A 1 97 ? -16.859 -0.069 1.299 1 96.81 97 THR A O 1
ATOM 787 N N . PHE A 1 98 ? -18.422 0.337 2.742 1 97.12 98 PHE A N 1
ATOM 788 C CA . PHE A 1 98 ? -19.344 -0.652 2.203 1 97.12 98 PHE A CA 1
ATOM 789 C C . PHE A 1 98 ? -19.734 -0.306 0.771 1 97.12 98 PHE A C 1
ATOM 791 O O . PHE A 1 98 ? -19.641 -1.15 -0.124 1 97.12 98 PHE A O 1
ATOM 798 N N . ILE A 1 99 ? -20.141 0.884 0.558 1 97.06 99 ILE A N 1
ATOM 799 C CA . ILE A 1 99 ? -20.625 1.298 -0.755 1 97.06 99 ILE A CA 1
ATOM 800 C C . ILE A 1 99 ? -19.469 1.252 -1.765 1 97.06 99 ILE A C 1
ATOM 802 O O . ILE A 1 99 ? -19.625 0.712 -2.863 1 97.06 99 ILE A O 1
ATOM 806 N N . SER A 1 100 ? -18.375 1.832 -1.417 1 96.56 100 SER A N 1
ATOM 807 C CA . SER A 1 100 ? -17.234 1.861 -2.328 1 96.56 100 SER A CA 1
ATOM 808 C C . SER A 1 100 ? -16.75 0.451 -2.666 1 96.56 100 SER A C 1
ATOM 810 O O . SER A 1 100 ? -16.547 0.125 -3.838 1 96.56 100 SER A O 1
ATOM 812 N N . SER A 1 101 ? -16.625 -0.401 -1.667 1 93.88 101 SER A N 1
ATOM 813 C CA . SER A 1 101 ? -16.125 -1.754 -1.878 1 93.88 101 SER A CA 1
ATOM 814 C C . SER A 1 101 ? -17.141 -2.609 -2.635 1 93.88 101 SER A C 1
ATOM 816 O O . SER A 1 101 ? -16.766 -3.416 -3.488 1 93.88 101 SER A O 1
ATOM 818 N N . SER A 1 102 ? -18.375 -2.518 -2.26 1 93.19 102 SER A N 1
ATOM 819 C CA . SER A 1 102 ? -19.422 -3.287 -2.936 1 93.19 102 SER A CA 1
ATOM 820 C C . SER A 1 102 ? -19.5 -2.922 -4.414 1 93.19 102 SER A C 1
ATOM 822 O O . SER A 1 102 ? -19.656 -3.797 -5.266 1 93.19 102 SER A O 1
ATOM 824 N N . LEU A 1 103 ? -19.438 -1.661 -4.684 1 93.06 103 LEU A N 1
ATOM 825 C CA . LEU A 1 103 ? -19.484 -1.203 -6.07 1 93.06 103 LEU A CA 1
ATOM 826 C C . LEU A 1 103 ? -18.312 -1.76 -6.863 1 93.06 103 LEU A C 1
ATOM 828 O O . LEU A 1 103 ? -18.484 -2.26 -7.977 1 93.06 103 LEU A O 1
ATOM 832 N N . ASN A 1 104 ? -17.172 -1.67 -6.332 1 90.19 104 ASN A N 1
ATOM 833 C CA . ASN A 1 104 ? -15.977 -2.16 -7.008 1 90.19 104 ASN A CA 1
ATOM 834 C C . ASN A 1 104 ? -16.016 -3.676 -7.184 1 90.19 104 ASN A C 1
ATOM 836 O O . ASN A 1 104 ? -15.672 -4.191 -8.25 1 90.19 104 ASN A O 1
ATOM 840 N N . LEU A 1 105 ? -16.375 -4.367 -6.156 1 88.31 105 LEU A N 1
ATOM 841 C CA . LEU A 1 105 ? -16.453 -5.824 -6.215 1 88.31 105 LEU A CA 1
ATOM 842 C C . LEU A 1 105 ? -17.484 -6.277 -7.238 1 88.31 105 LEU A C 1
ATOM 844 O O . LEU A 1 105 ? -17.281 -7.273 -7.938 1 88.31 105 LEU A O 1
ATOM 848 N N . PHE A 1 106 ? -18.547 -5.59 -7.227 1 88.19 106 PHE A N 1
ATOM 849 C CA . PHE A 1 106 ? -19.594 -5.914 -8.18 1 88.19 106 PHE A CA 1
ATOM 850 C C . PHE A 1 106 ? -19.094 -5.766 -9.609 1 88.19 106 PHE A C 1
ATOM 852 O O . PHE A 1 106 ? -19.344 -6.629 -10.461 1 88.19 106 PHE A O 1
ATOM 859 N N . ILE A 1 107 ? -18.453 -4.727 -9.891 1 87.69 107 ILE A N 1
ATOM 860 C CA . ILE A 1 107 ? -17.922 -4.473 -11.227 1 87.69 107 ILE A CA 1
ATOM 861 C C . ILE A 1 107 ? -16.906 -5.547 -11.602 1 87.69 107 ILE A C 1
ATOM 863 O O . ILE A 1 107 ? -16.922 -6.078 -12.711 1 87.69 107 ILE A O 1
ATOM 867 N N . ILE A 1 108 ? -16.062 -5.941 -10.672 1 84.56 108 ILE A N 1
ATOM 868 C CA . ILE A 1 108 ? -15.016 -6.914 -10.93 1 84.56 108 ILE A CA 1
ATOM 869 C C . ILE A 1 108 ? -15.633 -8.289 -11.188 1 84.56 108 ILE A C 1
ATOM 871 O O . ILE A 1 108 ? -15.312 -8.945 -12.172 1 84.56 108 ILE A O 1
ATOM 875 N N . ILE A 1 109 ? -16.469 -8.703 -10.297 1 81.5 109 ILE A N 1
ATOM 876 C CA . ILE A 1 109 ? -17 -10.062 -10.359 1 81.5 109 ILE A CA 1
ATOM 877 C C . ILE A 1 109 ? -17.938 -10.195 -11.562 1 81.5 109 ILE A C 1
ATOM 879 O O . ILE A 1 109 ? -17.875 -11.195 -12.281 1 81.5 109 ILE A O 1
ATOM 883 N N . TYR A 1 110 ? -18.688 -9.203 -11.75 1 80.88 110 TYR A N 1
ATOM 884 C CA . TYR A 1 110 ? -19.688 -9.312 -12.797 1 80.88 110 TYR A CA 1
ATOM 885 C C . TYR A 1 110 ? -19.109 -8.953 -14.156 1 80.88 110 TYR A C 1
ATOM 887 O O . TYR A 1 110 ? -19.359 -9.648 -15.148 1 80.88 110 TYR A O 1
ATOM 895 N N . SER A 1 111 ? -18.359 -7.938 -14.258 1 78.94 111 SER A N 1
ATOM 896 C CA . SER A 1 111 ? -17.953 -7.406 -15.555 1 78.94 111 SER A CA 1
ATOM 897 C C . SER A 1 111 ? -16.594 -7.945 -15.977 1 78.94 111 SER A C 1
ATOM 899 O O . SER A 1 111 ? -16.297 -8.023 -17.172 1 78.94 111 SER A O 1
ATOM 901 N N . ILE A 1 112 ? -15.797 -8.336 -15.055 1 80.06 112 ILE A N 1
ATOM 902 C CA . ILE A 1 112 ? -14.43 -8.656 -15.43 1 80.06 112 ILE A CA 1
ATOM 903 C C . ILE A 1 112 ? -14.211 -10.172 -15.352 1 80.06 112 ILE A C 1
ATOM 905 O O . ILE A 1 112 ? -13.781 -10.789 -16.328 1 80.06 112 ILE A O 1
ATOM 909 N N . LEU A 1 113 ? -14.5 -10.789 -14.258 1 77.88 113 LEU A N 1
ATOM 910 C CA . LEU A 1 113 ? -14.25 -12.211 -14.078 1 77.88 113 LEU A CA 1
ATOM 911 C C . LEU A 1 113 ? -15.344 -13.039 -14.75 1 77.88 113 LEU A C 1
ATOM 913 O O . LEU A 1 113 ? -15.078 -14.117 -15.289 1 77.88 113 LEU A O 1
ATOM 917 N N . GLY A 1 114 ? -16.484 -12.562 -14.82 1 77.5 114 GLY A N 1
ATOM 918 C CA . GLY A 1 114 ? -17.609 -13.289 -15.383 1 77.5 114 GLY A CA 1
ATOM 919 C C . GLY A 1 114 ? -18.5 -13.922 -14.328 1 77.5 114 GLY A C 1
ATOM 920 O O . GLY A 1 114 ? -18.016 -14.328 -13.266 1 77.5 114 GLY A O 1
ATOM 921 N N . ILE A 1 115 ? -19.672 -14.125 -14.688 1 68.06 115 ILE A N 1
ATOM 922 C CA . ILE A 1 115 ? -20.75 -14.547 -13.805 1 68.06 115 ILE A CA 1
ATOM 923 C C . ILE A 1 115 ? -20.5 -15.969 -13.312 1 68.06 115 ILE A C 1
ATOM 925 O O . ILE A 1 115 ? -20.906 -16.328 -12.203 1 68.06 115 ILE A O 1
ATOM 929 N N . LYS A 1 116 ? -19.859 -16.703 -14.133 1 73.69 116 LYS A N 1
ATOM 930 C CA . LYS A 1 116 ? -19.625 -18.094 -13.789 1 73.69 116 LYS A CA 1
ATOM 931 C C . LYS A 1 116 ? -18.766 -18.219 -12.531 1 73.69 116 LYS A C 1
ATOM 933 O O . LYS A 1 116 ? -18.859 -19.203 -11.805 1 73.69 116 LYS A O 1
ATOM 938 N N . TYR A 1 117 ? -18.141 -17.125 -12.297 1 70.62 117 TYR A N 1
ATOM 939 C CA . TYR A 1 117 ? -17.234 -17.141 -11.156 1 70.62 117 TYR A CA 1
ATOM 940 C C . TYR A 1 117 ? -17.781 -16.281 -10.023 1 70.62 117 TYR A C 1
ATOM 942 O O . TYR A 1 117 ? -17.016 -15.844 -9.148 1 70.62 117 TYR A O 1
ATOM 950 N N . PHE A 1 118 ? -19.047 -16.172 -10.156 1 71.12 118 PHE A N 1
ATOM 951 C CA . PHE A 1 118 ? -19.703 -15.273 -9.211 1 71.12 118 PHE A CA 1
ATOM 952 C C . PHE A 1 118 ? -19.297 -15.594 -7.781 1 71.12 118 PHE A C 1
ATOM 954 O O . PHE A 1 118 ? -19.016 -14.688 -6.988 1 71.12 118 PHE A O 1
ATOM 961 N N . TYR A 1 119 ? -19.344 -16.938 -7.609 1 76.62 119 TYR A N 1
ATOM 962 C CA . TYR A 1 119 ? -18.875 -17.234 -6.262 1 76.62 119 TYR A CA 1
ATOM 963 C C . TYR A 1 119 ? -17.812 -18.328 -6.289 1 76.62 119 TYR A C 1
ATOM 965 O O . TYR A 1 119 ? -18.125 -19.516 -6.172 1 76.62 119 TYR A O 1
ATOM 973 N N . GLU A 1 120 ? -16.734 -18.031 -6.594 1 84.88 120 GLU A N 1
ATOM 974 C CA . GLU A 1 120 ? -15.531 -18.844 -6.398 1 84.88 120 GLU A CA 1
ATOM 975 C C . GLU A 1 120 ? -14.633 -18.25 -5.316 1 84.88 120 GLU A C 1
ATOM 977 O O . GLU A 1 120 ? -13.898 -17.297 -5.566 1 84.88 120 GLU A O 1
ATOM 982 N N . PRO A 1 121 ? -14.75 -18.859 -4.195 1 87.06 121 PRO A N 1
ATOM 983 C CA . PRO A 1 121 ? -14.07 -18.25 -3.045 1 87.06 121 PRO A CA 1
ATOM 984 C C . PRO A 1 121 ? -12.586 -18.016 -3.293 1 87.06 121 PRO A C 1
ATOM 986 O O . PRO A 1 121 ? -12.016 -17.062 -2.764 1 87.06 121 PRO A O 1
ATOM 989 N N . LYS A 1 122 ? -12.055 -18.891 -4.105 1 85.5 122 LYS A N 1
ATOM 990 C CA . LYS A 1 122 ? -10.633 -18.781 -4.391 1 85.5 122 LYS A CA 1
ATOM 991 C C . LYS A 1 122 ? -10.312 -17.469 -5.109 1 85.5 122 LYS A C 1
ATOM 993 O O . LYS A 1 122 ? -9.188 -16.969 -5.039 1 85.5 122 LYS A O 1
ATOM 998 N N . TYR A 1 123 ? -11.289 -16.891 -5.707 1 85.94 123 TYR A N 1
ATOM 999 C CA . TYR A 1 123 ? -11.094 -15.633 -6.434 1 85.94 123 TYR A CA 1
ATOM 1000 C C . TYR A 1 123 ? -11.734 -14.469 -5.691 1 85.94 123 TYR A C 1
ATOM 1002 O O . TYR A 1 123 ? -11.102 -13.43 -5.496 1 85.94 123 TYR A O 1
ATOM 1010 N N . VAL A 1 124 ? -12.859 -14.672 -5.195 1 87.62 124 VAL A N 1
ATOM 1011 C CA . VAL A 1 124 ? -13.68 -13.586 -4.656 1 87.62 124 VAL A CA 1
ATOM 1012 C C . VAL A 1 124 ? -13.086 -13.102 -3.332 1 87.62 124 VAL A C 1
ATOM 1014 O O . VAL A 1 124 ? -12.945 -11.898 -3.109 1 87.62 124 VAL A O 1
ATOM 1017 N N . ILE A 1 125 ? -12.695 -13.945 -2.523 1 89.88 125 ILE A N 1
ATOM 1018 C CA . ILE A 1 125 ? -12.273 -13.594 -1.173 1 89.88 125 ILE A CA 1
ATOM 1019 C C . ILE A 1 125 ? -10.945 -12.836 -1.229 1 89.88 125 ILE A C 1
ATOM 1021 O O . ILE A 1 125 ? -10.82 -11.75 -0.659 1 89.88 125 ILE A O 1
ATOM 1025 N N . PRO A 1 126 ? -10 -13.359 -1.996 1 89.38 126 PRO A N 1
ATOM 1026 C CA . PRO A 1 126 ? -8.734 -12.625 -2.09 1 89.38 126 PRO A CA 1
ATOM 1027 C C . PRO A 1 126 ? -8.898 -11.258 -2.738 1 89.38 126 PRO A C 1
ATOM 1029 O O . PRO A 1 126 ? -8.312 -10.273 -2.268 1 89.38 126 PRO A O 1
ATOM 1032 N N . ILE A 1 127 ? -9.656 -11.164 -3.707 1 89.19 127 ILE A N 1
ATOM 1033 C CA . ILE A 1 127 ? -9.852 -9.898 -4.41 1 89.19 127 ILE A CA 1
ATOM 1034 C C . ILE A 1 127 ? -10.602 -8.922 -3.514 1 89.19 127 ILE A C 1
ATOM 1036 O O . ILE A 1 127 ? -10.242 -7.742 -3.439 1 89.19 127 ILE A O 1
ATOM 1040 N N . ALA A 1 128 ? -11.633 -9.422 -2.852 1 91.75 128 ALA A N 1
ATOM 1041 C CA . ALA A 1 128 ? -12.352 -8.586 -1.892 1 91.75 128 ALA A CA 1
ATOM 1042 C C . ALA A 1 128 ? -11.406 -8.047 -0.82 1 91.75 128 ALA A C 1
ATOM 1044 O O . ALA A 1 128 ? -11.508 -6.891 -0.412 1 91.75 128 ALA A O 1
ATOM 1045 N N . GLY A 1 129 ? -10.586 -8.914 -0.386 1 92.19 129 GLY A N 1
ATOM 1046 C CA . GLY A 1 129 ? -9.594 -8.5 0.596 1 92.19 129 GLY A CA 1
ATOM 1047 C C . GLY A 1 129 ? -8.734 -7.352 0.124 1 92.19 129 GLY A C 1
ATOM 1048 O O . GLY A 1 129 ? -8.453 -6.426 0.89 1 92.19 129 GLY A O 1
ATOM 1049 N N . MET A 1 130 ? -8.328 -7.348 -1.047 1 90.5 130 MET A N 1
ATOM 1050 C CA . MET A 1 130 ? -7.496 -6.285 -1.605 1 90.5 130 MET A CA 1
ATOM 1051 C C . MET A 1 130 ? -8.273 -4.977 -1.697 1 90.5 130 MET A C 1
ATOM 1053 O O . MET A 1 130 ? -7.734 -3.906 -1.415 1 90.5 130 MET A O 1
ATOM 1057 N N . VAL A 1 131 ? -9.477 -5.102 -2.072 1 92.19 131 VAL A N 1
ATOM 1058 C CA . VAL A 1 131 ? -10.336 -3.926 -2.182 1 92.19 131 VAL A CA 1
ATOM 1059 C C . VAL A 1 131 ? -10.523 -3.289 -0.805 1 92.19 131 VAL A C 1
ATOM 1061 O O . VAL A 1 131 ? -10.352 -2.078 -0.647 1 92.19 131 VAL A O 1
ATOM 1064 N N . PHE A 1 132 ? -10.836 -4.113 0.164 1 94.62 132 PHE A N 1
ATOM 1065 C CA . PHE A 1 132 ? -11.047 -3.619 1.52 1 94.62 132 PHE A CA 1
ATOM 1066 C C . PHE A 1 132 ? -9.766 -3.014 2.08 1 94.62 132 PHE A C 1
ATOM 1068 O O . PHE A 1 132 ? -9.797 -1.971 2.736 1 94.62 132 PHE A O 1
ATOM 1075 N N . SER A 1 133 ? -8.703 -3.693 1.809 1 93.19 133 SER A N 1
ATOM 1076 C CA . SER A 1 133 ? -7.422 -3.236 2.328 1 93.19 133 SER A CA 1
ATOM 1077 C C . SER A 1 133 ? -7.047 -1.872 1.758 1 93.19 133 SER A C 1
ATOM 1079 O O . SER A 1 133 ? -6.617 -0.982 2.494 1 93.19 133 SER A O 1
ATOM 1081 N N . ASN A 1 134 ? -7.164 -1.732 0.533 1 92.88 134 ASN A N 1
ATOM 1082 C CA . ASN A 1 134 ? -6.871 -0.457 -0.112 1 92.88 134 ASN A CA 1
ATOM 1083 C C . ASN A 1 134 ? -7.773 0.657 0.41 1 92.88 134 ASN A C 1
ATOM 1085 O O . ASN A 1 134 ? -7.297 1.746 0.736 1 92.88 134 ASN A O 1
ATOM 1089 N N . THR A 1 135 ? -9.023 0.396 0.425 1 94.94 135 THR A N 1
ATOM 1090 C CA . THR A 1 135 ? -10 1.362 0.926 1 94.94 135 THR A CA 1
ATOM 1091 C C . THR A 1 135 ? -9.672 1.759 2.363 1 94.94 135 THR A C 1
ATOM 1093 O O . THR A 1 135 ? -9.727 2.939 2.715 1 94.94 135 THR A O 1
ATOM 1096 N N . MET A 1 136 ? -9.383 0.779 3.119 1 95.12 136 MET A N 1
ATOM 1097 C CA . MET A 1 136 ? -9.039 0.982 4.523 1 95.12 136 MET A CA 1
ATOM 1098 C C . MET A 1 136 ? -7.855 1.939 4.664 1 95.12 136 MET A C 1
ATOM 1100 O O . MET A 1 136 ? -7.906 2.879 5.457 1 95.12 136 MET A O 1
ATOM 1104 N N . ASN A 1 137 ? -6.816 1.782 3.877 1 95.25 137 ASN A N 1
ATOM 1105 C CA . ASN A 1 137 ? -5.613 2.6 3.969 1 95.25 137 ASN A CA 1
ATOM 1106 C C . ASN A 1 137 ? -5.871 4.031 3.5 1 95.25 137 ASN A C 1
ATOM 1108 O O . ASN A 1 137 ? -5.484 4.988 4.176 1 95.25 137 ASN A O 1
ATOM 1112 N N . VAL A 1 138 ? -6.523 4.152 2.4 1 96.38 138 VAL A N 1
ATOM 1113 C CA . VAL A 1 138 ? -6.777 5.473 1.83 1 96.38 138 VAL A CA 1
ATOM 1114 C C . VAL A 1 138 ? -7.684 6.273 2.762 1 96.38 138 VAL A C 1
ATOM 1116 O O . VAL A 1 138 ? -7.422 7.445 3.035 1 96.38 138 VAL A O 1
ATOM 1119 N N . LEU A 1 139 ? -8.688 5.637 3.246 1 97.19 139 LEU A N 1
ATOM 1120 C CA . LEU A 1 139 ? -9.633 6.312 4.129 1 97.19 139 LEU A CA 1
ATOM 1121 C C . LEU A 1 139 ? -8.977 6.664 5.461 1 97.19 139 LEU A C 1
ATOM 1123 O O . LEU A 1 139 ? -9.219 7.742 6.012 1 97.19 139 LEU A O 1
ATOM 1127 N N . SER A 1 140 ? -8.148 5.777 6.02 1 97 140 SER A N 1
ATOM 1128 C CA . SER A 1 140 ? -7.441 6.039 7.27 1 97 140 SER A CA 1
ATOM 1129 C C . SER A 1 140 ? -6.543 7.266 7.152 1 97 140 SER A C 1
ATOM 1131 O O . SER A 1 140 ? -6.516 8.109 8.047 1 97 140 SER A O 1
ATOM 1133 N N . LEU A 1 141 ? -5.859 7.34 6.051 1 96.25 141 LEU A N 1
ATOM 1134 C CA . LEU A 1 141 ? -4.969 8.477 5.824 1 96.25 141 LEU A CA 1
ATOM 1135 C C . LEU A 1 141 ? -5.762 9.773 5.699 1 96.25 141 LEU A C 1
ATOM 1137 O O . LEU A 1 141 ? -5.379 10.797 6.27 1 96.25 141 LEU A O 1
ATOM 1141 N N . ALA A 1 142 ? -6.824 9.688 4.98 1 97.5 142 ALA A N 1
ATOM 1142 C CA . ALA A 1 142 ? -7.656 10.875 4.77 1 97.5 142 ALA A CA 1
ATOM 1143 C C . ALA A 1 142 ? -8.227 11.383 6.09 1 97.5 142 ALA A C 1
ATOM 1145 O O . ALA A 1 142 ? -8.211 12.586 6.359 1 97.5 142 ALA A O 1
ATOM 1146 N N . ILE A 1 143 ? -8.688 10.477 6.867 1 97.06 143 ILE A N 1
ATOM 1147 C CA . ILE A 1 143 ? -9.328 10.836 8.125 1 97.06 143 ILE A CA 1
ATOM 1148 C C . ILE A 1 143 ? -8.297 11.414 9.094 1 97.06 143 ILE A C 1
ATOM 1150 O O . ILE A 1 143 ? -8.523 12.469 9.688 1 97.06 143 ILE A O 1
ATOM 1154 N N . GLU A 1 144 ? -7.164 10.695 9.227 1 96.19 144 GLU A N 1
ATOM 1155 C CA . GLU A 1 144 ? -6.109 11.156 10.125 1 96.19 144 GLU A CA 1
ATOM 1156 C C . GLU A 1 144 ? -5.621 12.555 9.727 1 96.19 144 GLU A C 1
ATOM 1158 O O . GLU A 1 144 ? -5.488 13.43 10.578 1 96.19 144 GLU A O 1
ATOM 1163 N N . ARG A 1 145 ? -5.426 12.766 8.445 1 96 145 ARG A N 1
ATOM 1164 C CA . ARG A 1 145 ? -4.953 14.047 7.938 1 96 145 ARG A CA 1
ATOM 1165 C C . ARG A 1 145 ? -6.004 15.133 8.125 1 96 145 ARG A C 1
ATOM 1167 O O . ARG A 1 145 ? -5.684 16.25 8.531 1 96 145 ARG A O 1
ATOM 1174 N N . PHE A 1 146 ? -7.238 14.852 7.855 1 97.31 146 PHE A N 1
ATOM 1175 C CA . PHE A 1 146 ? -8.336 15.797 7.992 1 97.31 146 PHE A CA 1
ATOM 1176 C C . PHE A 1 146 ? -8.445 16.297 9.43 1 97.31 146 PHE A C 1
ATOM 1178 O O . PHE A 1 146 ? -8.516 17.5 9.664 1 97.31 146 PHE A O 1
ATOM 1185 N N . GLU A 1 147 ? -8.398 15.383 10.336 1 96.19 147 GLU A N 1
ATOM 1186 C CA . GLU A 1 147 ? -8.555 15.734 11.742 1 96.19 147 GLU A CA 1
ATOM 1187 C C . GLU A 1 147 ? -7.379 16.578 12.234 1 96.19 147 GLU A C 1
ATOM 1189 O O . GLU A 1 147 ? -7.562 17.5 13.023 1 96.19 147 GLU A O 1
ATOM 1194 N N . LYS A 1 148 ? -6.207 16.234 11.758 1 93.88 148 LYS A N 1
ATOM 1195 C CA . LYS A 1 148 ? -5.043 17.031 12.125 1 93.88 148 LYS A CA 1
ATOM 1196 C C . LYS A 1 148 ? -5.156 18.453 11.578 1 93.88 148 LYS A C 1
ATOM 1198 O O . LYS A 1 148 ? -4.809 19.422 12.258 1 93.88 148 LYS A O 1
ATOM 1203 N N . GLU A 1 149 ? -5.637 18.562 10.336 1 95.19 149 GLU A N 1
ATOM 1204 C CA . GLU A 1 149 ? -5.812 19.891 9.734 1 95.19 149 GLU A CA 1
ATOM 1205 C C . GLU A 1 149 ? -6.887 20.688 10.461 1 95.19 149 GLU A C 1
ATOM 1207 O O . GLU A 1 149 ? -6.754 21.906 10.625 1 95.19 149 GLU A O 1
ATOM 1212 N N . ILE A 1 150 ? -7.93 20.031 10.891 1 94.62 150 ILE A N 1
ATOM 1213 C CA . ILE A 1 150 ? -9 20.688 11.625 1 94.62 150 ILE A CA 1
ATOM 1214 C C . ILE A 1 150 ? -8.469 21.219 12.953 1 94.62 150 ILE A C 1
ATOM 1216 O O . ILE A 1 150 ? -8.828 22.312 13.383 1 94.62 150 ILE A O 1
ATOM 1220 N N . THR A 1 151 ? -7.609 20.469 13.594 1 92.69 151 THR A N 1
ATOM 1221 C CA . THR A 1 151 ? -7.027 20.906 14.859 1 92.69 151 THR A CA 1
ATOM 1222 C C . THR A 1 151 ? -6.141 22.141 14.648 1 92.69 151 THR A C 1
ATOM 1224 O O . THR A 1 151 ? -5.887 22.891 15.594 1 92.69 151 THR A O 1
ATOM 1227 N N . ARG A 1 152 ? -5.676 22.328 13.453 1 92.62 152 ARG A N 1
ATOM 1228 C CA . ARG A 1 152 ? -4.855 23.469 13.109 1 92.62 152 ARG A CA 1
ATOM 1229 C C . ARG A 1 152 ? -5.719 24.625 12.609 1 92.62 152 ARG A C 1
ATOM 1231 O O . ARG A 1 152 ? -5.227 25.531 11.93 1 92.62 152 ARG A O 1
ATOM 1238 N N . ASN A 1 153 ? -7.047 24.562 12.789 1 92.75 153 ASN A N 1
ATOM 1239 C CA . ASN A 1 153 ? -8.039 25.594 12.531 1 92.75 153 ASN A CA 1
ATOM 1240 C C . ASN A 1 153 ? -8.234 25.812 11.031 1 92.75 153 ASN A C 1
ATOM 1242 O O . ASN A 1 153 ? -8.492 26.938 10.594 1 92.75 153 ASN A O 1
ATOM 1246 N N . GLU A 1 154 ? -7.98 24.844 10.234 1 94 154 GLU A N 1
ATOM 1247 C CA . GLU A 1 154 ? -8.32 24.891 8.812 1 94 154 GLU A CA 1
ATOM 1248 C C . GLU A 1 154 ? -9.828 24.766 8.609 1 94 154 GLU A C 1
ATOM 1250 O O . GLU A 1 154 ? -10.523 24.156 9.406 1 94 154 GLU A O 1
ATOM 1255 N N . SER A 1 155 ? -10.336 25.422 7.574 1 96.12 155 SER A N 1
ATOM 1256 C CA . SER A 1 155 ? -11.734 25.234 7.207 1 96.12 155 SER A CA 1
ATOM 1257 C C . SER A 1 155 ? -12.008 23.781 6.789 1 96.12 155 SER A C 1
ATOM 1259 O O . SER A 1 155 ? -11.086 23.062 6.395 1 96.12 155 SER A O 1
ATOM 1261 N N . PHE A 1 156 ? -13.203 23.359 6.879 1 96.25 156 PHE A N 1
ATOM 1262 C CA . PHE A 1 156 ? -13.609 22.016 6.484 1 96.25 156 PHE A CA 1
ATOM 1263 C C . PHE A 1 156 ? -13.172 21.719 5.055 1 96.25 156 PHE A C 1
ATOM 1265 O O . PHE A 1 156 ? -12.594 20.656 4.781 1 96.25 156 PHE A O 1
ATOM 1272 N N . GLU A 1 157 ? -13.414 22.672 4.16 1 96.06 157 GLU A N 1
ATOM 1273 C CA . GLU A 1 157 ? -13.125 22.469 2.742 1 96.06 157 GLU A CA 1
ATOM 1274 C C . GLU A 1 157 ? -11.625 22.328 2.496 1 96.06 157 GLU A C 1
ATOM 1276 O O . GLU A 1 157 ? -11.203 21.422 1.767 1 96.06 157 GLU A O 1
ATOM 1281 N N . ASN A 1 158 ? -10.898 23.156 3.074 1 96.38 158 ASN A N 1
ATOM 1282 C CA . ASN A 1 158 ? -9.453 23.094 2.889 1 96.38 158 ASN A CA 1
ATOM 1283 C C . ASN A 1 158 ? -8.852 21.844 3.52 1 96.38 158 ASN A C 1
ATOM 1285 O O . ASN A 1 158 ? -7.949 21.234 2.955 1 96.38 158 ASN A O 1
ATOM 1289 N N . ALA A 1 159 ? -9.359 21.547 4.734 1 96.44 159 ALA A N 1
ATOM 1290 C CA . ALA A 1 159 ? -8.914 20.312 5.395 1 96.44 159 ALA A CA 1
ATOM 1291 C C . ALA A 1 159 ? -9.227 19.094 4.547 1 96.44 159 ALA A C 1
ATOM 1293 O O . ALA A 1 159 ? -8.391 18.203 4.402 1 96.44 159 ALA A O 1
ATOM 1294 N N . ARG A 1 160 ? -10.438 19.094 4.004 1 96.94 160 ARG A N 1
ATOM 1295 C CA . ARG A 1 160 ? -10.859 18 3.127 1 96.94 160 ARG A CA 1
ATOM 1296 C C . ARG A 1 160 ? -9.953 17.906 1.905 1 96.94 160 ARG A C 1
ATOM 1298 O O . ARG A 1 160 ? -9.5 16.812 1.553 1 96.94 160 ARG A O 1
ATOM 1305 N N . ASN A 1 161 ? -9.648 19.031 1.284 1 97 161 ASN A N 1
ATOM 1306 C CA . ASN A 1 161 ? -8.844 19.062 0.069 1 97 161 ASN A CA 1
ATOM 1307 C C . ASN A 1 161 ? -7.418 18.562 0.331 1 97 161 ASN A C 1
ATOM 1309 O O . ASN A 1 161 ? -6.867 17.797 -0.454 1 97 161 ASN A O 1
ATOM 1313 N N . ILE A 1 162 ? -6.82 18.984 1.414 1 95.31 162 ILE A N 1
ATOM 1314 C CA . ILE A 1 162 ? -5.461 18.609 1.778 1 95.31 162 ILE A CA 1
ATOM 1315 C C . ILE A 1 162 ? -5.418 17.109 2.096 1 95.31 162 ILE A C 1
ATOM 1317 O O . ILE A 1 162 ? -4.531 16.391 1.622 1 95.31 162 ILE A O 1
ATOM 1321 N N . ALA A 1 163 ? -6.43 16.688 2.877 1 96.75 163 ALA A N 1
ATOM 1322 C CA . ALA A 1 163 ? -6.512 15.289 3.275 1 96.75 163 ALA A CA 1
ATOM 1323 C C . ALA A 1 163 ? -6.727 14.391 2.064 1 96.75 163 ALA A C 1
ATOM 1325 O O . ALA A 1 163 ? -6.141 13.305 1.976 1 96.75 163 ALA A O 1
ATOM 1326 N N . PHE A 1 164 ? -7.598 14.844 1.219 1 96.94 164 PHE A N 1
ATOM 1327 C CA . PHE A 1 164 ? -7.898 14.094 0.008 1 96.94 164 PHE A CA 1
ATOM 1328 C C . PHE A 1 164 ? -6.648 13.922 -0.847 1 96.94 164 PHE A C 1
ATOM 1330 O O . PHE A 1 164 ? -6.32 12.805 -1.264 1 96.94 164 PHE A O 1
ATOM 1337 N N . LYS A 1 165 ? -5.891 14.891 -1.094 1 94.81 165 LYS A N 1
ATOM 1338 C CA . LYS A 1 165 ? -4.668 14.852 -1.892 1 94.81 165 LYS A CA 1
ATOM 1339 C C . LYS A 1 165 ? -3.619 13.945 -1.244 1 94.81 165 LYS A C 1
ATOM 1341 O O . LYS A 1 165 ? -2.984 13.141 -1.924 1 94.81 165 LYS A O 1
ATOM 1346 N N . ALA A 1 166 ? -3.475 14.094 0.016 1 94.38 166 ALA A N 1
ATOM 1347 C CA . ALA A 1 166 ? -2.473 13.32 0.747 1 94.38 166 ALA A CA 1
ATOM 1348 C C . ALA A 1 166 ? -2.793 11.828 0.708 1 94.38 166 ALA A C 1
ATOM 1350 O O . ALA A 1 166 ? -1.889 10.992 0.63 1 94.38 166 ALA A O 1
ATOM 1351 N N . SER A 1 167 ? -4.098 11.523 0.792 1 95.62 167 SER A N 1
ATOM 1352 C CA . SER A 1 167 ? -4.512 10.125 0.857 1 95.62 167 SER A CA 1
ATOM 1353 C C . SER A 1 167 ? -4.258 9.406 -0.466 1 95.62 167 SER A C 1
ATOM 1355 O O . SER A 1 167 ? -4.227 8.18 -0.517 1 95.62 167 SER A O 1
ATOM 1357 N N . PHE A 1 168 ? -3.973 10.148 -1.551 1 95.5 168 PHE A N 1
ATOM 1358 C CA . PHE A 1 168 ? -3.764 9.562 -2.867 1 95.5 168 PHE A CA 1
ATOM 1359 C C . PHE A 1 168 ? -2.277 9.375 -3.148 1 95.5 168 PHE A C 1
ATOM 1361 O O . PHE A 1 168 ? -1.901 8.719 -4.125 1 95.5 168 PHE A O 1
ATOM 1368 N N . ILE A 1 169 ? -1.444 9.875 -2.324 1 94.06 169 ILE A N 1
ATOM 1369 C CA . ILE A 1 169 ? -0.008 9.867 -2.582 1 94.06 169 ILE A CA 1
ATOM 1370 C C . ILE A 1 169 ? 0.462 8.43 -2.812 1 94.06 169 ILE A C 1
ATOM 1372 O O . ILE A 1 169 ? 1.053 8.125 -3.85 1 94.06 169 ILE A O 1
ATOM 1376 N N . PRO A 1 170 ? 0.11 7.5 -1.931 1 93.12 170 PRO A N 1
ATOM 1377 C CA . PRO A 1 170 ? 0.584 6.129 -2.143 1 93.12 170 PRO A CA 1
ATOM 1378 C C . PRO A 1 170 ? 0.032 5.504 -3.424 1 93.12 170 PRO A C 1
ATOM 1380 O O . PRO A 1 170 ? 0.75 4.789 -4.125 1 93.12 170 PRO A O 1
ATOM 1383 N N . GLN A 1 171 ? -1.18 5.797 -3.707 1 94.31 171 GLN A N 1
ATOM 1384 C CA . GLN A 1 171 ? -1.804 5.23 -4.895 1 94.31 171 GLN A CA 1
ATOM 1385 C C . GLN A 1 171 ? -1.151 5.766 -6.168 1 94.31 171 GLN A C 1
ATOM 1387 O O . GLN A 1 171 ? -0.839 4.996 -7.082 1 94.31 171 GLN A O 1
ATOM 1392 N N . ILE A 1 172 ? -0.992 7.031 -6.195 1 94.81 172 ILE A N 1
ATOM 1393 C CA . ILE A 1 172 ? -0.401 7.66 -7.371 1 94.81 172 ILE A CA 1
ATOM 1394 C C . ILE A 1 172 ? 1.049 7.207 -7.527 1 94.81 172 ILE A C 1
ATOM 1396 O O . ILE A 1 172 ? 1.49 6.883 -8.633 1 94.81 172 ILE A O 1
ATOM 1400 N N . ASN A 1 173 ? 1.793 7.164 -6.449 1 93.94 173 ASN A N 1
ATOM 1401 C CA . ASN A 1 173 ? 3.16 6.652 -6.48 1 93.94 173 ASN A CA 1
ATOM 1402 C C . ASN A 1 173 ? 3.219 5.242 -7.051 1 93.94 173 ASN A C 1
ATOM 1404 O O . ASN A 1 173 ? 4.105 4.926 -7.848 1 93.94 173 ASN A O 1
ATOM 1408 N N . SER A 1 174 ? 2.285 4.465 -6.609 1 92.94 174 SER A N 1
ATOM 1409 C CA . SER A 1 174 ? 2.26 3.078 -7.066 1 92.94 174 SER A CA 1
ATOM 1410 C C . SER A 1 174 ? 1.999 2.992 -8.562 1 92.94 174 SER A C 1
ATOM 1412 O O . SER A 1 174 ? 2.58 2.152 -9.258 1 92.94 174 SER A O 1
ATOM 1414 N N . LEU A 1 175 ? 1.12 3.834 -9.047 1 94.12 175 LEU A N 1
ATOM 1415 C CA . LEU A 1 175 ? 0.836 3.85 -10.477 1 94.12 175 LEU A CA 1
ATOM 1416 C C . LEU A 1 175 ? 2.061 4.297 -11.266 1 94.12 175 LEU A C 1
ATOM 1418 O O . LEU A 1 175 ? 2.373 3.725 -12.312 1 94.12 175 LEU A O 1
ATOM 1422 N N . LEU A 1 176 ? 2.744 5.238 -10.742 1 94.38 176 LEU A N 1
ATOM 1423 C CA . LEU A 1 176 ? 3.912 5.781 -11.422 1 94.38 176 LEU A CA 1
ATOM 1424 C C . LEU A 1 176 ? 5.082 4.805 -11.367 1 94.38 176 LEU A C 1
ATOM 1426 O O . LEU A 1 176 ? 5.922 4.781 -12.273 1 94.38 176 LEU A O 1
ATOM 1430 N N . ALA A 1 177 ? 5.094 4.012 -10.398 1 94.38 177 ALA A N 1
ATOM 1431 C CA . ALA A 1 177 ? 6.25 3.162 -10.125 1 94.38 177 ALA A CA 1
ATOM 1432 C C . ALA A 1 177 ? 6.098 1.796 -10.789 1 94.38 177 ALA A C 1
ATOM 1434 O O . ALA A 1 177 ? 7.094 1.135 -11.094 1 94.38 177 ALA A O 1
ATOM 1435 N N . VAL A 1 178 ? 4.934 1.333 -11.008 1 93.31 178 VAL A N 1
ATOM 1436 C CA . VAL A 1 178 ? 4.676 -0.037 -11.438 1 93.31 178 VAL A CA 1
ATOM 1437 C C . VAL A 1 178 ? 5.324 -0.283 -12.797 1 93.31 178 VAL A C 1
ATOM 1439 O O . VAL A 1 178 ? 5.242 0.559 -13.695 1 93.31 178 VAL A O 1
ATOM 1442 N N . GLY A 1 179 ? 6.027 -1.383 -12.922 1 90 179 GLY A N 1
ATOM 1443 C CA . GLY A 1 179 ? 6.691 -1.761 -14.164 1 90 179 GLY A CA 1
ATOM 1444 C C . GLY A 1 179 ? 8.102 -1.212 -14.273 1 90 179 GLY A C 1
ATOM 1445 O O . GLY A 1 179 ? 8.938 -1.772 -14.984 1 90 179 GLY A O 1
ATOM 1446 N N . ILE A 1 180 ? 8.312 -0.068 -13.578 1 91 180 ILE A N 1
ATOM 1447 C CA . ILE A 1 180 ? 9.633 0.552 -13.68 1 91 180 ILE A CA 1
ATOM 1448 C C . ILE A 1 180 ? 10.398 0.362 -12.375 1 91 180 ILE A C 1
ATOM 1450 O O . ILE A 1 180 ? 11.586 0.038 -12.383 1 91 180 ILE A O 1
ATOM 1454 N N . VAL A 1 181 ? 9.727 0.594 -11.336 1 89.94 181 VAL A N 1
ATOM 1455 C CA . VAL A 1 181 ? 10.344 0.483 -10.016 1 89.94 181 VAL A CA 1
ATOM 1456 C C . VAL A 1 181 ? 9.844 -0.778 -9.32 1 89.94 181 VAL A C 1
ATOM 1458 O O . VAL A 1 181 ? 10.617 -1.488 -8.672 1 89.94 181 VAL A O 1
ATOM 1461 N N . SER A 1 182 ? 8.617 -1.022 -9.523 1 88.12 182 SER A N 1
ATOM 1462 C CA . SER A 1 182 ? 8.023 -2.074 -8.703 1 88.12 182 SER A CA 1
ATOM 1463 C C . SER A 1 182 ? 7.219 -3.051 -9.555 1 88.12 182 SER A C 1
ATOM 1465 O O . SER A 1 182 ? 6.684 -2.678 -10.602 1 88.12 182 SER A O 1
ATOM 1467 N N . LEU A 1 183 ? 7.316 -4.262 -9.156 1 85.19 183 LEU A N 1
ATOM 1468 C CA . LEU A 1 183 ? 6.371 -5.281 -9.594 1 85.19 183 LEU A CA 1
ATOM 1469 C C . LEU A 1 183 ? 5.383 -5.617 -8.484 1 85.19 183 LEU A C 1
ATOM 1471 O O . LEU A 1 183 ? 5.762 -6.207 -7.465 1 85.19 183 LEU A O 1
ATOM 1475 N N . PRO A 1 184 ? 4.156 -5.164 -8.68 1 88 184 PRO A N 1
ATOM 1476 C CA . PRO A 1 184 ? 3.166 -5.312 -7.609 1 88 184 PRO A CA 1
ATOM 1477 C C . PRO A 1 184 ? 3.043 -6.754 -7.113 1 88 184 PRO A C 1
ATOM 1479 O O . PRO A 1 184 ? 3.354 -7.691 -7.852 1 88 184 PRO A O 1
ATOM 1482 N N . GLY A 1 185 ? 2.568 -6.863 -5.977 1 86.5 185 GLY A N 1
ATOM 1483 C CA . GLY A 1 185 ? 2.531 -8.133 -5.273 1 86.5 185 GLY A CA 1
ATOM 1484 C C . GLY A 1 185 ? 1.776 -9.211 -6.031 1 86.5 185 GLY A C 1
ATOM 1485 O O . GLY A 1 185 ? 2.227 -10.359 -6.102 1 86.5 185 GLY A O 1
ATOM 1486 N N . MET A 1 186 ? 0.661 -8.844 -6.559 1 87.81 186 MET A N 1
ATOM 1487 C CA . MET A 1 186 ? -0.133 -9.82 -7.293 1 87.81 186 MET A CA 1
ATOM 1488 C C . MET A 1 186 ? 0.646 -10.375 -8.477 1 87.81 186 MET A C 1
ATOM 1490 O O . MET A 1 186 ? 0.68 -11.586 -8.695 1 87.81 186 MET A O 1
ATOM 1494 N N . MET A 1 187 ? 1.249 -9.508 -9.195 1 88.5 187 MET A N 1
ATOM 1495 C CA . MET A 1 187 ? 2.039 -9.898 -10.359 1 88.5 187 MET A CA 1
ATOM 1496 C C . MET A 1 187 ? 3.256 -10.719 -9.938 1 88.5 187 MET A C 1
ATOM 1498 O O . MET A 1 187 ? 3.566 -11.734 -10.555 1 88.5 187 MET A O 1
ATOM 1502 N N . THR A 1 188 ? 3.867 -10.305 -8.914 1 89.56 188 THR A N 1
ATOM 1503 C CA . THR A 1 188 ? 5.039 -11.008 -8.398 1 89.56 188 THR A CA 1
ATOM 1504 C C . THR A 1 188 ? 4.676 -12.422 -7.965 1 89.56 188 THR A C 1
ATOM 1506 O O . THR A 1 188 ? 5.379 -13.383 -8.297 1 89.56 188 THR A O 1
ATOM 1509 N N . GLY A 1 189 ? 3.605 -12.57 -7.246 1 88.94 189 GLY A N 1
ATOM 1510 C CA . GLY A 1 189 ? 3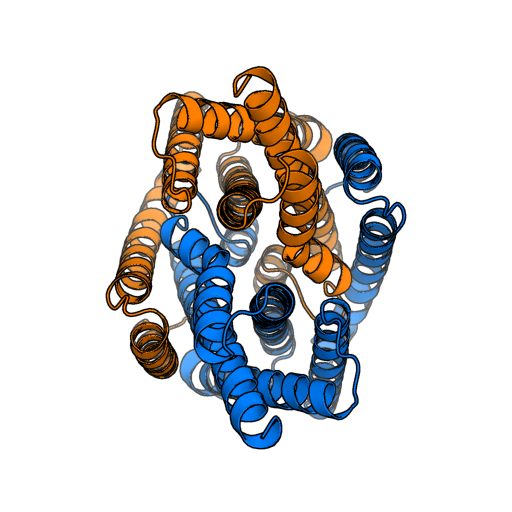.152 -13.891 -6.82 1 88.94 189 GLY A CA 1
ATOM 1511 C C . GLY A 1 189 ? 2.863 -14.82 -7.98 1 88.94 189 GLY A C 1
ATOM 1512 O O . GLY A 1 189 ? 3.23 -16 -7.941 1 88.94 189 GLY A O 1
ATOM 1513 N N . GLN A 1 190 ? 2.232 -14.273 -8.969 1 88.94 190 GLN A N 1
ATOM 1514 C CA . GLN A 1 190 ? 1.906 -15.062 -10.148 1 88.94 190 GLN A CA 1
ATOM 1515 C C . GLN A 1 190 ? 3.166 -15.453 -10.914 1 88.94 190 GLN A C 1
ATOM 1517 O O . GLN A 1 190 ? 3.33 -16.609 -11.297 1 88.94 190 GLN A O 1
ATOM 1522 N N . ILE A 1 191 ? 4.066 -14.531 -11.008 1 87.31 191 ILE A N 1
ATOM 1523 C CA . ILE A 1 191 ? 5.281 -14.758 -11.781 1 87.31 191 ILE A CA 1
ATOM 1524 C C . ILE A 1 191 ? 6.156 -15.797 -11.078 1 87.31 191 ILE A C 1
ATOM 1526 O O . ILE A 1 191 ? 6.648 -16.734 -11.711 1 87.31 191 ILE A O 1
ATOM 1530 N N . ILE A 1 192 ? 6.324 -15.68 -9.875 1 85.25 192 ILE A N 1
ATOM 1531 C CA . ILE A 1 192 ? 7.145 -16.609 -9.094 1 85.25 192 ILE A CA 1
ATOM 1532 C C . ILE A 1 192 ? 6.523 -18 -9.117 1 85.25 192 ILE A C 1
ATOM 1534 O O . ILE A 1 192 ? 7.234 -19 -9.07 1 85.25 192 ILE A O 1
ATOM 1538 N N . SER A 1 193 ? 5.207 -18.047 -9.328 1 88.88 193 SER A N 1
ATOM 1539 C CA . SER A 1 193 ? 4.484 -19.328 -9.352 1 88.88 193 SER A CA 1
ATOM 1540 C C . SER A 1 193 ? 4.445 -19.906 -10.758 1 88.88 193 SER A C 1
ATOM 1542 O O . SER A 1 193 ? 3.805 -20.938 -10.992 1 88.88 193 SER A O 1
ATOM 1544 N N . GLY A 1 194 ? 4.984 -19.219 -11.734 1 85.88 194 GLY A N 1
ATOM 1545 C CA . GLY A 1 194 ? 5.141 -19.781 -13.062 1 85.88 194 GLY A CA 1
ATOM 1546 C C . GLY A 1 194 ? 4.133 -19.25 -14.062 1 85.88 194 GLY A C 1
ATOM 1547 O O . GLY A 1 194 ? 4.066 -19.734 -15.195 1 85.88 194 GLY A O 1
ATOM 1548 N N . VAL A 1 195 ? 3.375 -18.281 -13.68 1 88.25 195 VAL A N 1
ATOM 1549 C CA . VAL A 1 195 ? 2.389 -17.688 -14.586 1 88.25 195 VAL A CA 1
ATOM 1550 C C . VAL A 1 195 ? 3.08 -16.766 -15.578 1 88.25 195 VAL A C 1
ATOM 1552 O O . VAL A 1 195 ? 4.023 -16.062 -15.227 1 88.25 195 VAL A O 1
ATOM 1555 N N . ASP A 1 196 ? 2.564 -16.781 -16.797 1 88.06 196 ASP A N 1
ATOM 1556 C CA . ASP A 1 196 ? 3.068 -15.883 -17.844 1 88.06 196 ASP A CA 1
ATOM 1557 C C . ASP A 1 196 ? 2.9 -14.422 -17.438 1 88.06 196 ASP A C 1
ATOM 1559 O O . ASP A 1 196 ? 1.826 -14.016 -17 1 88.06 196 ASP A O 1
ATOM 1563 N N . PRO A 1 197 ? 3.996 -13.648 -17.609 1 87.56 197 PRO A N 1
ATOM 1564 C CA . PRO A 1 197 ? 3.928 -12.234 -17.25 1 87.56 197 PRO A CA 1
ATOM 1565 C C . PRO A 1 197 ? 2.816 -11.492 -17.984 1 87.56 197 PRO A C 1
ATOM 1567 O O . PRO A 1 197 ? 2.193 -10.586 -17.422 1 87.56 197 PRO A O 1
ATOM 1570 N N . LEU A 1 198 ? 2.559 -11.867 -19.172 1 86.81 198 LEU A N 1
ATOM 1571 C CA . LEU A 1 198 ? 1.556 -11.18 -19.969 1 86.81 198 LEU A CA 1
ATOM 1572 C C . LEU A 1 198 ? 0.156 -11.422 -19.422 1 86.81 198 LEU A C 1
ATOM 1574 O O . LEU A 1 198 ? -0.739 -10.594 -19.609 1 86.81 198 LEU A O 1
ATOM 1578 N N . VAL A 1 199 ? -0.018 -12.492 -18.781 1 86.88 199 VAL A N 1
ATOM 1579 C CA . VAL A 1 199 ? -1.286 -12.781 -18.125 1 86.88 199 VAL A CA 1
ATOM 1580 C C . VAL A 1 199 ? -1.352 -12.039 -16.797 1 86.88 199 VAL A C 1
ATOM 1582 O O . VAL A 1 199 ? -2.383 -11.461 -16.453 1 86.88 199 VAL A O 1
ATOM 1585 N N . ALA A 1 200 ? -0.282 -12.023 -16.094 1 88.56 200 ALA A N 1
ATOM 1586 C CA . ALA A 1 200 ? -0.195 -11.391 -14.781 1 88.56 200 ALA A CA 1
ATOM 1587 C C . ALA A 1 200 ? -0.486 -9.898 -14.867 1 88.56 200 ALA A C 1
ATOM 1589 O O . ALA A 1 200 ? -1.082 -9.32 -13.953 1 88.56 200 ALA A O 1
ATOM 1590 N N . ILE A 1 201 ? -0.113 -9.289 -15.938 1 89 201 ILE A N 1
ATOM 1591 C CA . ILE A 1 201 ? -0.229 -7.84 -16.078 1 89 201 ILE A CA 1
ATOM 1592 C C . ILE A 1 201 ? -1.701 -7.445 -16.156 1 89 201 ILE A C 1
ATOM 1594 O O . ILE A 1 201 ? -2.09 -6.375 -15.688 1 89 201 ILE A O 1
ATOM 1598 N N . ARG A 1 202 ? -2.506 -8.227 -16.75 1 88.25 202 ARG A N 1
ATOM 1599 C CA . ARG A 1 202 ? -3.926 -7.918 -16.875 1 88.25 202 ARG A CA 1
ATOM 1600 C C . ARG A 1 202 ? -4.609 -7.898 -15.516 1 88.25 202 ARG A C 1
ATOM 1602 O O . ARG A 1 202 ? -5.43 -7.023 -15.242 1 88.25 202 ARG A O 1
ATOM 1609 N N . TYR A 1 203 ? -4.277 -8.828 -14.703 1 86.62 203 TYR A N 1
ATOM 1610 C CA . TYR A 1 203 ? -4.801 -8.852 -13.344 1 86.62 203 TYR A CA 1
ATOM 1611 C C . TYR A 1 203 ? -4.336 -7.633 -12.555 1 86.62 203 TYR A C 1
ATOM 1613 O O . TYR A 1 203 ? -5.105 -7.059 -11.781 1 86.62 203 TYR A O 1
ATOM 1621 N N . GLN A 1 204 ? -3.131 -7.277 -12.812 1 89.56 204 GLN A N 1
ATOM 1622 C CA . GLN A 1 204 ? -2.555 -6.148 -12.094 1 89.56 204 GLN A CA 1
ATOM 1623 C C . GLN A 1 204 ? -3.229 -4.836 -12.492 1 89.56 204 GLN A C 1
ATOM 1625 O O . GLN A 1 204 ? -3.488 -3.98 -11.641 1 89.56 204 GLN A O 1
ATOM 1630 N N . ILE A 1 205 ? -3.434 -4.691 -13.758 1 90.56 205 ILE A N 1
ATOM 1631 C CA . ILE A 1 205 ? -4.109 -3.488 -14.227 1 90.56 205 ILE A CA 1
ATOM 1632 C C . ILE A 1 205 ? -5.488 -3.383 -13.578 1 90.56 205 ILE A C 1
ATOM 1634 O O . ILE A 1 205 ? -5.875 -2.314 -13.102 1 90.56 205 ILE A O 1
ATOM 1638 N N . MET A 1 206 ? -6.117 -4.488 -13.5 1 88.75 206 MET A N 1
ATOM 1639 C CA . MET A 1 206 ? -7.441 -4.535 -12.883 1 88.75 206 MET A CA 1
ATOM 1640 C C . MET A 1 206 ? -7.383 -4.102 -11.422 1 88.75 206 MET A C 1
ATOM 1642 O O . MET A 1 206 ? -8.148 -3.238 -11 1 88.75 206 MET A O 1
ATOM 1646 N N . ILE A 1 207 ? -6.504 -4.59 -10.688 1 88 207 ILE A N 1
ATOM 1647 C CA . ILE A 1 207 ? -6.414 -4.336 -9.25 1 88 207 ILE A CA 1
ATOM 1648 C C . ILE A 1 207 ? -5.965 -2.896 -9.008 1 88 207 ILE A C 1
ATOM 1650 O O . ILE A 1 207 ? -6.418 -2.252 -8.062 1 88 207 ILE A O 1
ATOM 1654 N N . ALA A 1 208 ? -5.059 -2.426 -9.82 1 91.06 208 ALA A N 1
ATOM 1655 C CA . ALA A 1 208 ? -4.586 -1.051 -9.68 1 91.06 208 ALA A CA 1
ATOM 1656 C C . ALA A 1 208 ? -5.727 -0.057 -9.891 1 91.06 208 ALA A C 1
ATOM 1658 O O . ALA A 1 208 ? -5.867 0.903 -9.133 1 91.06 208 ALA A O 1
ATOM 1659 N N . LEU A 1 209 ? -6.504 -0.276 -10.875 1 90.25 209 LEU A N 1
ATOM 1660 C CA . LEU A 1 209 ? -7.633 0.603 -11.164 1 90.25 209 LEU A CA 1
ATOM 1661 C C . LEU A 1 209 ? -8.68 0.515 -10.062 1 90.25 209 LEU A C 1
ATOM 1663 O O . LEU A 1 209 ? -9.258 1.531 -9.664 1 90.25 209 LEU A O 1
ATOM 1667 N N . LEU A 1 210 ? -8.844 -0.621 -9.547 1 85.38 210 LEU A N 1
ATOM 1668 C CA . LEU A 1 210 ? -9.781 -0.83 -8.453 1 85.38 210 LEU A CA 1
ATOM 1669 C C . LEU A 1 210 ? -9.297 -0.126 -7.188 1 85.38 210 LEU A C 1
ATOM 1671 O O . LEU A 1 210 ? -10.109 0.408 -6.426 1 85.38 210 LEU A O 1
ATOM 1675 N N . GLY A 1 211 ? -8.07 -0.179 -7.047 1 89.31 211 GLY A N 1
ATOM 1676 C CA . GLY A 1 211 ? -7.5 0.438 -5.859 1 89.31 211 GLY A CA 1
ATOM 1677 C C . GLY A 1 211 ? -7.699 1.941 -5.812 1 89.31 211 GLY A C 1
ATOM 1678 O O . GLY A 1 211 ? -8.242 2.471 -4.844 1 89.31 211 GLY A O 1
ATOM 1679 N N . ILE A 1 212 ? -7.348 2.555 -6.898 1 93.81 212 ILE A N 1
ATOM 1680 C CA . ILE A 1 212 ? -7.418 4.012 -6.902 1 93.81 212 ILE A CA 1
ATOM 1681 C C . ILE A 1 212 ? -8.875 4.461 -6.941 1 93.81 212 ILE A C 1
ATOM 1683 O O . ILE A 1 212 ? -9.25 5.438 -6.293 1 93.81 212 ILE A O 1
ATOM 1687 N N . SER A 1 213 ? -9.695 3.738 -7.703 1 94.5 213 SER A N 1
ATOM 1688 C CA . SER A 1 213 ? -11.109 4.086 -7.773 1 94.5 213 SER A CA 1
ATOM 1689 C C . SER A 1 213 ? -11.82 3.795 -6.457 1 94.5 213 SER A C 1
ATOM 1691 O O . SER A 1 213 ? -12.586 4.625 -5.961 1 94.5 213 SER A O 1
ATOM 1693 N N . GLY A 1 214 ? -11.602 2.637 -5.938 1 94.56 214 GLY A N 1
ATOM 1694 C CA . GLY A 1 214 ? -12.227 2.256 -4.684 1 94.56 214 GLY A CA 1
ATOM 1695 C C . GLY A 1 214 ? -11.844 3.154 -3.525 1 94.56 214 GLY A C 1
ATOM 1696 O O . GLY A 1 214 ? -12.711 3.637 -2.791 1 94.56 214 GLY A O 1
ATOM 1697 N N . GLY A 1 215 ? -10.547 3.342 -3.359 1 95.38 215 GLY A N 1
ATOM 1698 C CA . GLY A 1 215 ? -10.078 4.25 -2.326 1 95.38 215 GLY A CA 1
ATOM 1699 C C . GLY A 1 215 ? -10.625 5.656 -2.471 1 95.38 215 GLY A C 1
ATOM 1700 O O . GLY A 1 215 ? -11.086 6.25 -1.494 1 95.38 215 GLY A O 1
ATOM 1701 N N . GLY A 1 216 ? -10.609 6.148 -3.68 1 96.88 216 GLY A N 1
ATOM 1702 C CA . GLY A 1 216 ? -11.109 7.488 -3.939 1 96.88 216 GLY A CA 1
ATOM 1703 C C . GLY A 1 216 ? -12.586 7.641 -3.629 1 96.88 216 GLY A C 1
ATOM 1704 O O . GLY A 1 216 ? -12.992 8.602 -2.973 1 96.88 216 GLY A O 1
ATOM 1705 N N . ILE A 1 217 ? -13.352 6.73 -4.062 1 97.56 217 ILE A N 1
ATOM 1706 C CA . ILE A 1 217 ? -14.797 6.785 -3.855 1 97.56 217 ILE A CA 1
ATOM 1707 C C . ILE A 1 217 ? -15.102 6.738 -2.361 1 97.56 217 ILE A C 1
ATOM 1709 O O . ILE A 1 217 ? -16 7.441 -1.886 1 97.56 217 ILE A O 1
ATOM 1713 N N . SER A 1 218 ? -14.414 5.926 -1.628 1 98 218 SER A N 1
ATOM 1714 C CA . SER A 1 218 ? -14.648 5.82 -0.193 1 98 218 SER A CA 1
ATOM 1715 C C . SER A 1 218 ? -14.406 7.152 0.509 1 98 218 SER A C 1
ATOM 1717 O O . SER A 1 218 ? -15.188 7.559 1.369 1 98 218 SER A O 1
ATOM 1719 N N . VAL A 1 219 ? -13.336 7.855 0.149 1 98 219 VAL A N 1
ATOM 1720 C CA . VAL A 1 219 ? -13 9.133 0.767 1 98 219 VAL A CA 1
ATOM 1721 C C . VAL A 1 219 ? -14.039 10.188 0.377 1 98 219 VAL A C 1
ATOM 1723 O O . VAL A 1 219 ? -14.469 10.984 1.214 1 98 219 VAL A O 1
ATOM 1726 N N . ILE A 1 220 ? -14.438 10.188 -0.897 1 98.06 220 ILE A N 1
ATOM 1727 C CA . ILE A 1 220 ? -15.438 11.133 -1.387 1 98.06 220 ILE A CA 1
ATOM 1728 C C . ILE A 1 220 ? -16.734 10.953 -0.606 1 98.06 220 ILE A C 1
ATOM 1730 O O . ILE A 1 220 ? -17.297 11.93 -0.1 1 98.06 220 ILE A O 1
ATOM 1734 N N . LEU A 1 221 ? -17.156 9.719 -0.484 1 97.88 221 LEU A N 1
ATOM 1735 C CA . LEU A 1 221 ? -18.406 9.43 0.219 1 97.88 221 LEU A CA 1
ATOM 1736 C C . LEU A 1 221 ? -18.297 9.82 1.69 1 97.88 221 LEU A C 1
ATOM 1738 O O . LEU A 1 221 ? -19.25 10.359 2.264 1 97.88 221 LEU A O 1
ATOM 1742 N N . TYR A 1 222 ? -17.203 9.539 2.301 1 97.88 222 TYR A N 1
ATOM 1743 C CA . TYR A 1 222 ? -16.984 9.875 3.705 1 97.88 222 TYR A CA 1
ATOM 1744 C C . TYR A 1 222 ? -17.125 11.375 3.934 1 97.88 222 TYR A C 1
ATOM 1746 O O . TYR A 1 222 ? -17.844 11.805 4.852 1 97.88 222 TYR A O 1
ATOM 1754 N N . PHE A 1 223 ? -16.5 12.18 3.09 1 97.5 223 PHE A N 1
ATOM 1755 C CA . PHE A 1 223 ? -16.516 13.625 3.295 1 97.5 223 PHE A CA 1
ATOM 1756 C C . PHE A 1 223 ? -17.859 14.219 2.902 1 97.5 223 PHE A C 1
ATOM 1758 O O . PHE A 1 223 ? -18.297 15.211 3.48 1 97.5 223 PHE A O 1
ATOM 1765 N N . LEU A 1 224 ? -18.562 13.617 1.889 1 96.75 224 LEU A N 1
ATOM 1766 C CA . LEU A 1 224 ? -19.906 14.07 1.549 1 96.75 224 LEU A CA 1
ATOM 1767 C C . LEU A 1 224 ? -20.875 13.828 2.703 1 96.75 224 LEU A C 1
ATOM 1769 O O . LEU A 1 224 ? -21.703 14.688 3.021 1 96.75 224 LEU A O 1
ATOM 1773 N N . LEU A 1 225 ? -20.766 12.695 3.344 1 96.19 225 LEU A N 1
ATOM 1774 C CA . LEU A 1 225 ? -21.594 12.359 4.492 1 96.19 225 LEU A CA 1
ATOM 1775 C C . LEU A 1 225 ? -21.281 13.266 5.676 1 96.19 225 LEU A C 1
ATOM 1777 O O . LEU A 1 225 ? -22.188 13.742 6.359 1 96.19 225 LEU A O 1
ATOM 1781 N N . LYS A 1 226 ? -20.016 13.438 5.922 1 94.25 226 LYS A N 1
ATOM 1782 C CA . LYS A 1 226 ? -19.594 14.281 7.031 1 94.25 226 LYS A CA 1
ATOM 1783 C C . LYS A 1 226 ? -20.062 15.727 6.832 1 94.25 226 LYS A C 1
ATOM 1785 O O . LYS A 1 226 ? -20.422 16.406 7.793 1 94.25 226 LYS A O 1
ATOM 1790 N N . ALA A 1 227 ? -19.953 16.219 5.645 1 94.12 227 ALA A N 1
ATOM 1791 C CA . ALA A 1 227 ? -20.391 17.578 5.328 1 94.12 227 ALA A CA 1
ATOM 1792 C C . ALA A 1 227 ? -21.891 17.719 5.512 1 94.12 227 ALA A C 1
ATOM 1794 O O . ALA A 1 227 ? -22.375 18.766 5.965 1 94.12 227 ALA A O 1
ATOM 1795 N N . LYS A 1 228 ? -22.609 16.766 5.164 1 91.44 228 LYS A N 1
ATOM 1796 C CA . LYS A 1 228 ? -24.078 16.797 5.238 1 91.44 228 LYS A CA 1
ATOM 1797 C C . LYS A 1 228 ? -24.547 16.75 6.688 1 91.44 228 LYS A C 1
ATOM 1799 O O . LYS A 1 228 ? -25.516 17.422 7.047 1 91.44 228 LYS A O 1
ATOM 1804 N N . PHE A 1 229 ? -23.844 16.016 7.516 1 82.81 229 PHE A N 1
ATOM 1805 C CA . PHE A 1 229 ? -24.391 15.781 8.852 1 82.81 229 PHE A CA 1
ATOM 1806 C C . PHE A 1 229 ? -23.609 16.578 9.898 1 82.81 229 PHE A C 1
ATOM 1808 O O . PHE A 1 229 ? -23.969 16.562 11.078 1 82.81 229 PHE A O 1
ATOM 1815 N N . GLN A 1 230 ? -22.344 16.969 9.711 1 66.06 230 GLN A N 1
ATOM 1816 C CA . GLN A 1 230 ? -21.672 17.844 10.648 1 66.06 230 GLN A CA 1
ATOM 1817 C C . GLN A 1 230 ? -22.188 19.281 10.547 1 66.06 230 GLN A C 1
ATOM 1819 O O . GLN A 1 230 ? -21.781 20.156 11.297 1 66.06 230 GLN A O 1
ATOM 1824 N N . LYS A 1 231 ? -23.25 19.594 9.727 1 46.34 231 LYS A N 1
ATOM 1825 C CA . LYS A 1 231 ? -24.016 20.828 9.992 1 46.34 231 LYS A CA 1
ATOM 1826 C C . LYS A 1 231 ? -24.984 20.625 11.156 1 46.34 231 LYS A C 1
ATOM 1828 O O . LYS A 1 231 ? -25.625 19.594 11.258 1 46.34 231 LYS A O 1
ATOM 1833 N N . MET B 1 1 ? -6.566 -20.219 -14.797 1 67.38 1 MET B N 1
ATOM 1834 C CA . MET B 1 1 ? -6.656 -18.781 -14.562 1 67.38 1 MET B CA 1
ATOM 1835 C C . MET B 1 1 ? -7.555 -18.109 -15.594 1 67.38 1 MET B C 1
ATOM 1837 O O . MET B 1 1 ? -7.594 -18.531 -16.75 1 67.38 1 MET B O 1
ATOM 1841 N N . ILE B 1 2 ? -8.305 -17.109 -15.102 1 69.12 2 ILE B N 1
ATOM 1842 C CA . ILE B 1 2 ? -9.273 -16.453 -15.961 1 69.12 2 ILE B CA 1
ATOM 1843 C C . ILE B 1 2 ? -8.555 -15.492 -16.906 1 69.12 2 ILE B C 1
ATOM 1845 O O . ILE B 1 2 ? -7.699 -14.711 -16.469 1 69.12 2 ILE B O 1
ATOM 1849 N N . LYS B 1 3 ? -8.844 -15.625 -18.203 1 74.62 3 LYS B N 1
ATOM 1850 C CA . LYS B 1 3 ? -8.281 -14.68 -19.172 1 74.62 3 LYS B CA 1
ATOM 1851 C C . LYS B 1 3 ? -9.086 -13.383 -19.203 1 74.62 3 LYS B C 1
ATOM 1853 O O . LYS B 1 3 ? -10.25 -13.383 -19.594 1 74.62 3 LYS B O 1
ATOM 1858 N N . ILE B 1 4 ? -8.516 -12.344 -18.781 1 78.56 4 ILE B N 1
ATOM 1859 C CA . ILE B 1 4 ? -9.188 -11.047 -18.703 1 78.56 4 ILE B CA 1
ATOM 1860 C C . ILE B 1 4 ? -8.953 -10.273 -20 1 78.56 4 ILE B C 1
ATOM 1862 O O . ILE B 1 4 ? -7.812 -10.109 -20.438 1 78.56 4 ILE B O 1
ATOM 1866 N N . SER B 1 5 ? -10.094 -9.859 -20.641 1 78.94 5 SER B N 1
ATOM 1867 C CA . SER B 1 5 ? -9.992 -9.062 -21.859 1 78.94 5 SER B CA 1
ATOM 1868 C C . SER B 1 5 ? -9.711 -7.598 -21.547 1 78.94 5 SER B C 1
ATOM 1870 O O . SER B 1 5 ? -10.18 -7.07 -20.531 1 78.94 5 SER B O 1
ATOM 1872 N N . LEU B 1 6 ? -8.977 -6.93 -22.359 1 76.25 6 LEU B N 1
ATOM 1873 C CA . LEU B 1 6 ? -8.633 -5.52 -22.188 1 76.25 6 LEU B CA 1
ATOM 1874 C C . LEU B 1 6 ? -9.875 -4.645 -22.266 1 76.25 6 LEU B C 1
ATOM 1876 O O . LEU B 1 6 ? -9.945 -3.602 -21.609 1 76.25 6 LEU B O 1
ATOM 1880 N N . ILE B 1 7 ? -10.766 -5.074 -22.953 1 75.75 7 ILE B N 1
ATOM 1881 C CA . ILE B 1 7 ? -12.008 -4.324 -23.109 1 75.75 7 ILE B CA 1
ATOM 1882 C C . ILE B 1 7 ? -12.781 -4.316 -21.797 1 75.75 7 ILE B C 1
ATOM 1884 O O . ILE B 1 7 ? -13.391 -3.307 -21.438 1 75.75 7 ILE B O 1
ATOM 1888 N N . ASN B 1 8 ? -12.75 -5.359 -21.188 1 80.25 8 ASN B N 1
ATOM 1889 C CA . ASN B 1 8 ? -13.422 -5.441 -19.891 1 80.25 8 ASN B CA 1
ATOM 1890 C C . ASN B 1 8 ? -12.773 -4.523 -18.859 1 80.25 8 ASN B C 1
ATOM 1892 O O . ASN B 1 8 ? -13.453 -3.988 -17.984 1 80.25 8 ASN B O 1
ATOM 1896 N N . LEU B 1 9 ? -11.531 -4.312 -19.094 1 82.88 9 LEU B N 1
ATOM 1897 C CA . LEU B 1 9 ? -10.805 -3.441 -18.172 1 82.88 9 LEU B CA 1
ATOM 1898 C C . LEU B 1 9 ? -11.227 -1.987 -18.359 1 82.88 9 LEU B C 1
ATOM 1900 O O . LEU B 1 9 ? -11.109 -1.182 -17.422 1 82.88 9 LEU B O 1
ATOM 1904 N N . ALA B 1 10 ? -11.734 -1.677 -19.516 1 84.5 10 ALA B N 1
ATOM 1905 C CA . ALA B 1 10 ? -12.164 -0.314 -19.812 1 84.5 10 ALA B CA 1
ATOM 1906 C C . ALA B 1 10 ? -13.375 0.081 -18.969 1 84.5 10 ALA B C 1
ATOM 1908 O O . ALA B 1 10 ? -13.602 1.268 -18.719 1 84.5 10 ALA B O 1
ATOM 1909 N N . ILE B 1 11 ? -14.109 -0.87 -18.484 1 85.06 11 ILE B N 1
ATOM 1910 C CA . ILE B 1 11 ? -15.289 -0.619 -17.672 1 85.06 11 ILE B CA 1
ATOM 1911 C C . ILE B 1 11 ? -14.859 0.003 -16.344 1 85.06 11 ILE B C 1
ATOM 1913 O O . ILE B 1 11 ? -15.609 0.777 -15.734 1 85.06 11 ILE B O 1
ATOM 1917 N N . MET B 1 12 ? -13.68 -0.253 -15.961 1 86.69 12 MET B N 1
ATOM 1918 C CA . MET B 1 12 ? -13.172 0.262 -14.688 1 86.69 12 MET B CA 1
ATOM 1919 C C . MET B 1 12 ? -12.891 1.757 -14.781 1 86.69 12 MET B C 1
ATOM 1921 O O . MET B 1 12 ? -12.695 2.422 -13.758 1 86.69 12 MET B O 1
ATOM 1925 N N . LEU B 1 13 ? -12.938 2.27 -15.969 1 88.38 13 LEU B N 1
ATOM 1926 C CA . LEU B 1 13 ? -12.727 3.699 -16.156 1 88.38 13 LEU B CA 1
ATOM 1927 C C . LEU B 1 13 ? -13.93 4.5 -15.68 1 88.38 13 LEU B C 1
ATOM 1929 O O . LEU B 1 13 ? -13.82 5.699 -15.422 1 88.38 13 LEU B O 1
ATOM 1933 N N . ILE B 1 14 ? -15.023 3.807 -15.461 1 89.25 14 ILE B N 1
ATOM 1934 C CA . ILE B 1 14 ? -16.25 4.488 -15.039 1 89.25 14 ILE B CA 1
ATOM 1935 C C . ILE B 1 14 ? -16.094 4.957 -13.594 1 89.25 14 ILE B C 1
ATOM 1937 O O . ILE B 1 14 ? -16.188 6.152 -13.312 1 89.25 14 ILE B O 1
ATOM 1941 N N . PRO B 1 15 ? -15.828 4.043 -12.695 1 91.25 15 PRO B N 1
ATOM 1942 C CA . PRO B 1 15 ? -15.617 4.535 -11.336 1 91.25 15 PRO B CA 1
ATOM 1943 C C . PRO B 1 15 ? -14.414 5.469 -11.227 1 91.25 15 PRO B C 1
ATOM 1945 O O . PRO B 1 15 ? -14.414 6.391 -10.398 1 91.25 15 PRO B O 1
ATOM 1948 N N . LEU B 1 16 ? -13.438 5.277 -12.008 1 93.62 16 LEU B N 1
ATOM 1949 C CA . LEU B 1 16 ? -12.258 6.137 -11.992 1 93.62 16 LEU B CA 1
ATOM 1950 C C . LEU B 1 16 ? -12.609 7.551 -12.438 1 93.62 16 LEU B C 1
ATOM 1952 O O . LEU B 1 16 ? -12.055 8.523 -11.922 1 93.62 16 LEU B O 1
ATOM 1956 N N . SER B 1 17 ? -13.484 7.672 -13.445 1 94.12 17 SER B N 1
ATOM 1957 C CA . SER B 1 17 ? -13.914 8.984 -13.914 1 94.12 17 SER B CA 1
ATOM 1958 C C . SER B 1 17 ? -14.602 9.773 -12.812 1 94.12 17 SER B C 1
ATOM 1960 O O . SER B 1 17 ? -14.453 11 -12.734 1 94.12 17 SER B O 1
ATOM 1962 N N . PHE B 1 18 ? -15.32 9.039 -12 1 94.38 18 PHE B N 1
ATOM 1963 C CA . PHE B 1 18 ? -15.969 9.672 -10.859 1 94.38 18 PHE B CA 1
ATOM 1964 C C . PHE B 1 18 ? -14.938 10.234 -9.891 1 94.38 18 PHE B C 1
ATOM 1966 O O . PHE B 1 18 ? -15.078 11.359 -9.406 1 94.38 18 PHE B O 1
ATOM 1973 N N . VAL B 1 19 ? -13.93 9.523 -9.641 1 95.19 19 VAL B N 1
ATOM 1974 C CA . VAL B 1 19 ? -12.867 9.945 -8.734 1 95.19 19 VAL B CA 1
ATOM 1975 C C . VAL B 1 19 ? -12.094 11.109 -9.344 1 95.19 19 VAL B C 1
ATOM 1977 O O . VAL B 1 19 ? -11.75 12.07 -8.641 1 95.19 19 VAL B O 1
ATOM 1980 N N . CYS B 1 20 ? -11.852 11.039 -10.641 1 94.69 20 CYS B N 1
ATOM 1981 C CA . CYS B 1 20 ? -11.148 12.117 -11.328 1 94.69 20 CYS B CA 1
ATOM 1982 C C . CYS B 1 20 ? -11.922 13.422 -11.234 1 94.69 20 CYS B C 1
ATOM 1984 O O . CYS B 1 20 ? -11.328 14.492 -11.047 1 94.69 20 CYS B O 1
ATOM 1986 N N . PHE B 1 21 ? -13.18 13.312 -11.367 1 94.81 21 PHE B N 1
ATOM 1987 C CA . PHE B 1 21 ? -14.039 14.492 -11.297 1 94.81 21 PHE B CA 1
ATOM 1988 C C . PHE B 1 21 ? -13.914 15.164 -9.93 1 94.81 21 PHE B C 1
ATOM 1990 O O . PHE B 1 21 ? -13.688 16.375 -9.852 1 94.81 21 PHE B O 1
ATOM 1997 N N . PHE B 1 22 ? -13.977 14.438 -8.875 1 94.62 22 PHE B N 1
ATOM 1998 C CA . PHE B 1 22 ? -13.914 15.008 -7.535 1 94.62 22 PHE B CA 1
ATOM 1999 C C . PHE B 1 22 ? -12.492 15.43 -7.191 1 94.62 22 PHE B C 1
ATOM 2001 O O . PHE B 1 22 ? -12.281 16.375 -6.434 1 94.62 22 PHE B O 1
ATOM 2008 N N . TYR B 1 23 ? -11.562 14.641 -7.699 1 93.56 23 TYR B N 1
ATOM 2009 C CA . TYR B 1 23 ? -10.172 15.023 -7.48 1 93.56 23 TYR B CA 1
ATOM 2010 C C . TYR B 1 23 ? -9.891 16.406 -8.07 1 93.56 23 TYR B C 1
ATOM 2012 O O . TYR B 1 23 ? -9.242 17.234 -7.441 1 93.56 23 TYR B O 1
ATOM 2020 N N . TYR B 1 24 ? -10.422 16.609 -9.25 1 93.69 24 TYR B N 1
ATOM 2021 C CA . TYR B 1 24 ? -10.297 17.922 -9.883 1 93.69 24 TYR B CA 1
ATOM 2022 C C . TYR B 1 24 ? -11.062 18.984 -9.102 1 93.69 24 TYR B C 1
ATOM 2024 O O . TYR B 1 24 ? -10.539 20.062 -8.828 1 93.69 24 TYR B O 1
ATOM 2032 N N . LYS B 1 25 ? -12.234 18.688 -8.742 1 93.81 25 LYS B N 1
ATOM 2033 C CA . LYS B 1 25 ? -13.109 19.625 -8.047 1 93.81 25 LYS B CA 1
ATOM 2034 C C . LYS B 1 25 ? -12.492 20.062 -6.715 1 93.81 25 LYS B C 1
ATOM 2036 O O . LYS B 1 25 ? -12.586 21.234 -6.332 1 93.81 25 LYS B O 1
ATOM 2041 N N . TRP B 1 26 ? -11.812 19.125 -6.027 1 93.5 26 TRP B N 1
ATOM 2042 C CA . TRP B 1 26 ? -11.359 19.391 -4.668 1 93.5 26 TRP B CA 1
ATOM 2043 C C . TRP B 1 26 ? -9.898 19.828 -4.656 1 93.5 26 TRP B C 1
ATOM 2045 O O . TRP B 1 26 ? -9.477 20.594 -3.789 1 93.5 26 TRP B O 1
ATOM 2055 N N . THR B 1 27 ? -9.047 19.359 -5.508 1 91.06 27 THR B N 1
ATOM 2056 C CA . THR B 1 27 ? -7.621 19.656 -5.441 1 91.06 27 THR B CA 1
ATOM 2057 C C . THR B 1 27 ? -7.191 20.516 -6.621 1 91.06 27 THR B C 1
ATOM 2059 O O . THR B 1 27 ? -6.059 21.016 -6.656 1 91.06 27 THR B O 1
ATOM 2062 N N . LYS B 1 28 ? -8.016 20.719 -7.645 1 91.38 28 LYS B N 1
ATOM 2063 C CA . LYS B 1 28 ? -7.773 21.531 -8.836 1 91.38 28 LYS B CA 1
ATOM 2064 C C . LYS B 1 28 ? -6.652 20.938 -9.688 1 91.38 28 LYS B C 1
ATOM 2066 O O . LYS B 1 28 ? -5.938 21.672 -10.375 1 91.38 28 LYS B O 1
ATOM 2071 N N . ASN B 1 29 ? -6.363 19.719 -9.547 1 91.06 29 ASN B N 1
ATOM 2072 C CA . ASN B 1 29 ? -5.391 19 -10.359 1 91.06 29 ASN B CA 1
ATOM 2073 C C . ASN B 1 29 ? -6.07 17.984 -11.281 1 91.06 29 ASN B C 1
ATOM 2075 O O . ASN B 1 29 ? -6.469 16.906 -10.844 1 91.06 29 ASN B O 1
ATOM 2079 N N . LEU B 1 30 ? -6.086 18.219 -12.531 1 88.12 30 LEU B N 1
ATOM 2080 C CA . LEU B 1 30 ? -6.824 17.438 -13.508 1 88.12 30 LEU B CA 1
ATOM 2081 C C . LEU B 1 30 ? -5.93 16.359 -14.133 1 88.12 30 LEU B C 1
ATOM 2083 O O . LEU B 1 30 ? -6.422 15.383 -14.688 1 88.12 30 LEU B O 1
ATOM 2087 N N . VAL B 1 31 ? -4.738 16.5 -13.977 1 92.5 31 VAL B N 1
ATOM 2088 C CA . VAL B 1 31 ? -3.82 15.734 -14.812 1 92.5 31 VAL B CA 1
ATOM 2089 C C . VAL B 1 31 ? -3.207 14.586 -14.008 1 92.5 31 VAL B C 1
ATOM 2091 O O . VAL B 1 31 ? -2.885 13.531 -14.562 1 92.5 31 VAL B O 1
ATOM 2094 N N . GLU B 1 32 ? -3.105 14.742 -12.797 1 93.56 32 GLU B N 1
ATOM 2095 C CA . GLU B 1 32 ? -2.283 13.852 -11.977 1 93.56 32 GLU B CA 1
ATOM 2096 C C . GLU B 1 32 ? -2.768 12.414 -12.07 1 93.56 32 GLU B C 1
ATOM 2098 O O . GLU B 1 32 ? -1.994 11.516 -12.406 1 93.56 32 GLU B O 1
ATOM 2103 N N . ILE B 1 33 ? -4.098 12.172 -11.859 1 94.38 33 ILE B N 1
ATOM 2104 C CA . ILE B 1 33 ? -4.621 10.812 -11.805 1 94.38 33 ILE B CA 1
ATOM 2105 C C . ILE B 1 33 ? -4.668 10.219 -13.219 1 94.38 33 ILE B C 1
ATOM 2107 O O . ILE B 1 33 ? -4.16 9.117 -13.453 1 94.38 33 ILE B O 1
ATOM 2111 N N . PRO B 1 34 ? -5.203 10.914 -14.234 1 94.75 34 PRO B N 1
ATOM 2112 C CA . PRO B 1 34 ? -5.215 10.367 -15.594 1 94.75 34 PRO B CA 1
ATOM 2113 C C . PRO B 1 34 ? -3.811 10.094 -16.125 1 94.75 34 PRO B C 1
ATOM 2115 O O . PRO B 1 34 ? -3.586 9.078 -16.797 1 94.75 34 PRO B O 1
ATOM 2118 N N . TYR B 1 35 ? -2.92 10.969 -15.859 1 95.81 35 TYR B N 1
ATOM 2119 C CA . TYR B 1 35 ? -1.543 10.781 -16.297 1 95.81 35 TYR B CA 1
ATOM 2120 C C . TYR B 1 35 ? -0.93 9.539 -15.664 1 95.81 35 TYR B C 1
ATOM 2122 O O . TYR B 1 35 ? -0.332 8.711 -16.359 1 95.81 35 TYR B O 1
ATOM 2130 N N . ALA B 1 36 ? -1.082 9.422 -14.367 1 94.88 36 ALA B N 1
ATOM 2131 C CA . ALA B 1 36 ? -0.532 8.281 -13.648 1 94.88 36 ALA B CA 1
ATOM 2132 C C . ALA B 1 36 ? -1.152 6.973 -14.141 1 94.88 36 ALA B C 1
ATOM 2134 O O . ALA B 1 36 ? -0.462 5.957 -14.266 1 94.88 36 ALA B O 1
ATOM 2135 N N . THR B 1 37 ? -2.438 7.016 -14.43 1 94.5 37 THR B N 1
ATOM 2136 C CA . THR B 1 37 ? -3.16 5.832 -14.883 1 94.5 37 THR B CA 1
ATOM 2137 C C . THR B 1 37 ? -2.686 5.406 -16.266 1 94.5 37 THR B C 1
ATOM 2139 O O . THR B 1 37 ? -2.416 4.227 -16.5 1 94.5 37 THR B O 1
ATOM 2142 N N . LEU B 1 38 ? -2.588 6.316 -17.172 1 94.81 38 LEU B N 1
ATOM 2143 C CA . LEU B 1 38 ? -2.131 6.016 -18.516 1 94.81 38 LEU B CA 1
ATOM 2144 C C . LEU B 1 38 ? -0.694 5.512 -18.516 1 94.81 38 LEU B C 1
ATOM 2146 O O . LEU B 1 38 ? -0.363 4.555 -19.219 1 94.81 38 LEU B O 1
ATOM 2150 N N . ARG B 1 39 ? 0.083 6.199 -17.781 1 94.88 39 ARG B N 1
ATOM 2151 C CA . ARG B 1 39 ? 1.476 5.785 -17.656 1 94.88 39 ARG B CA 1
ATOM 2152 C C . ARG B 1 39 ? 1.575 4.363 -17.125 1 94.88 39 ARG B C 1
ATOM 2154 O O . ARG B 1 39 ? 2.4 3.572 -17.578 1 94.88 39 ARG B O 1
ATOM 2161 N N . MET B 1 40 ? 0.776 4.02 -16.141 1 94.25 40 MET B N 1
ATOM 2162 C CA . MET B 1 40 ? 0.765 2.688 -15.539 1 94.25 40 MET B CA 1
ATOM 2163 C C . MET B 1 40 ? 0.438 1.628 -16.594 1 94.25 40 MET B C 1
ATOM 2165 O O . MET B 1 40 ? 1.111 0.598 -16.672 1 94.25 40 MET B O 1
ATOM 2169 N N . ILE B 1 41 ? -0.542 1.864 -17.391 1 92.56 41 ILE B N 1
ATOM 2170 C CA . ILE B 1 41 ? -0.963 0.905 -18.406 1 92.56 41 ILE B CA 1
ATOM 2171 C C . ILE B 1 41 ? 0.167 0.686 -19.422 1 92.56 41 ILE B C 1
ATOM 2173 O O . ILE B 1 41 ? 0.513 -0.455 -19.734 1 92.56 41 ILE B O 1
ATOM 2177 N N . ILE B 1 42 ? 0.77 1.711 -19.875 1 94.19 42 ILE B N 1
ATOM 2178 C CA . ILE B 1 42 ? 1.851 1.637 -20.859 1 94.19 42 ILE B CA 1
ATOM 2179 C C . ILE B 1 42 ? 3.049 0.913 -20.25 1 94.19 42 ILE B C 1
ATOM 2181 O O . ILE B 1 42 ? 3.635 0.029 -20.875 1 94.19 42 ILE B O 1
ATOM 2185 N N . GLN B 1 43 ? 3.352 1.25 -19.047 1 95.06 43 GLN B N 1
ATOM 2186 C CA . GLN B 1 43 ? 4.5 0.663 -18.359 1 95.06 43 GLN B CA 1
ATOM 2187 C C . GLN B 1 43 ? 4.293 -0.83 -18.125 1 95.06 43 GLN B C 1
ATOM 2189 O O . GLN B 1 43 ? 5.223 -1.624 -18.281 1 95.06 43 GLN B O 1
ATOM 2194 N N . LEU B 1 44 ? 3.105 -1.213 -17.781 1 91 44 LEU B N 1
ATOM 2195 C CA . LEU B 1 44 ? 2.814 -2.615 -17.5 1 91 44 LEU B CA 1
ATOM 2196 C C . LEU B 1 44 ? 2.889 -3.447 -18.781 1 91 44 LEU B C 1
ATOM 2198 O O . LEU B 1 44 ? 3.465 -4.539 -18.781 1 91 44 LEU B O 1
ATOM 2202 N N . VAL B 1 45 ? 2.354 -2.957 -19.797 1 88.38 45 VAL B N 1
ATOM 2203 C CA . VAL B 1 45 ? 2.41 -3.674 -21.062 1 88.38 45 VAL B CA 1
ATOM 2204 C C . VAL B 1 45 ? 3.863 -3.797 -21.516 1 88.38 45 VAL B C 1
ATOM 2206 O O . VAL B 1 45 ? 4.293 -4.867 -21.953 1 88.38 45 VAL B O 1
ATOM 2209 N N . ALA B 1 46 ? 4.605 -2.773 -21.406 1 91.38 46 ALA B N 1
ATOM 2210 C CA . ALA B 1 46 ? 6.008 -2.77 -21.812 1 91.38 46 ALA B CA 1
ATOM 2211 C C . ALA B 1 46 ? 6.82 -3.76 -20.969 1 91.38 46 ALA B C 1
ATOM 2213 O O . ALA B 1 46 ? 7.594 -4.551 -21.531 1 91.38 46 ALA B O 1
ATOM 2214 N N . ILE B 1 47 ? 6.637 -3.746 -19.703 1 89.69 47 ILE B N 1
ATOM 2215 C CA . ILE B 1 47 ? 7.453 -4.57 -18.828 1 89.69 47 ILE B CA 1
ATOM 2216 C C . ILE B 1 47 ? 7.102 -6.043 -19.016 1 89.69 47 ILE B C 1
ATOM 2218 O O . ILE B 1 47 ? 7.945 -6.922 -18.812 1 89.69 47 ILE B O 1
ATOM 2222 N N . GLY B 1 48 ? 5.828 -6.336 -19.297 1 83.5 48 GLY B N 1
ATOM 2223 C CA . GLY B 1 48 ? 5.449 -7.707 -19.594 1 83.5 48 GLY B CA 1
ATOM 2224 C C . GLY B 1 48 ? 6.309 -8.352 -20.672 1 83.5 48 GLY B C 1
ATOM 2225 O O . GLY B 1 48 ? 6.684 -9.516 -20.547 1 83.5 48 GLY B O 1
ATOM 2226 N N . TYR B 1 49 ? 6.699 -7.605 -21.594 1 85.94 49 TYR B N 1
ATOM 2227 C CA . TYR B 1 49 ? 7.504 -8.117 -22.688 1 85.94 49 TYR B CA 1
ATOM 2228 C C . TYR B 1 49 ? 8.984 -8.133 -22.328 1 85.94 49 TYR B C 1
ATOM 2230 O O . TYR B 1 49 ? 9.727 -9.023 -22.766 1 85.94 49 TYR B O 1
ATOM 2238 N N . ILE B 1 50 ? 9.312 -7.238 -21.516 1 88.06 50 ILE B N 1
ATOM 2239 C CA . ILE B 1 50 ? 10.719 -7.074 -21.172 1 88.06 50 ILE B CA 1
ATOM 2240 C C . ILE B 1 50 ? 11.133 -8.125 -20.141 1 88.06 50 ILE B C 1
ATOM 2242 O O . ILE B 1 50 ? 12.258 -8.625 -20.156 1 88.06 50 ILE B O 1
ATOM 2246 N N . LEU B 1 51 ? 10.211 -8.484 -19.312 1 85.88 51 LEU B N 1
ATOM 2247 C CA . LEU B 1 51 ? 10.508 -9.43 -18.234 1 85.88 51 LEU B CA 1
ATOM 2248 C C . LEU B 1 51 ? 10.852 -10.805 -18.797 1 85.88 51 LEU B C 1
ATOM 2250 O O . LEU B 1 51 ? 11.711 -11.5 -18.266 1 85.88 51 LEU B O 1
ATOM 2254 N N . VAL B 1 52 ? 10.18 -11.117 -19.781 1 81.5 52 VAL B N 1
ATOM 2255 C CA . VAL B 1 52 ? 10.43 -12.414 -20.406 1 81.5 52 VAL B CA 1
ATOM 2256 C C . VAL B 1 52 ? 11.891 -12.5 -20.844 1 81.5 52 VAL B C 1
ATOM 2258 O O . VAL B 1 52 ? 12.531 -13.539 -20.672 1 81.5 52 VAL B O 1
ATOM 2261 N N . LEU B 1 53 ? 12.367 -11.438 -21.312 1 83.69 53 LEU B N 1
ATOM 2262 C CA . LEU B 1 53 ? 13.75 -11.383 -21.766 1 83.69 53 LEU B CA 1
ATOM 2263 C C . LEU B 1 53 ? 14.711 -11.352 -20.578 1 83.69 53 LEU B C 1
ATOM 2265 O O . LEU B 1 53 ? 15.758 -12.008 -20.594 1 83.69 53 LEU B O 1
ATOM 2269 N N . ILE B 1 54 ? 14.367 -10.664 -19.594 1 85.94 54 ILE B N 1
ATOM 2270 C CA . ILE B 1 54 ? 15.211 -10.484 -18.406 1 85.94 54 ILE B CA 1
ATOM 2271 C C . ILE B 1 54 ? 15.32 -11.805 -17.656 1 85.94 54 ILE B C 1
ATOM 2273 O O . ILE B 1 54 ? 16.391 -12.172 -17.172 1 85.94 54 ILE B O 1
ATOM 2277 N N . PHE B 1 55 ? 14.234 -12.516 -17.578 1 84.56 55 PHE B N 1
ATOM 2278 C CA . PHE B 1 55 ? 14.195 -13.719 -16.75 1 84.56 55 PHE B CA 1
ATOM 2279 C C . PHE B 1 55 ? 14.953 -14.852 -17.422 1 84.56 55 PHE B C 1
ATOM 2281 O O . PHE B 1 55 ? 15.375 -15.805 -16.766 1 84.56 55 PHE B O 1
ATOM 2288 N N . THR B 1 56 ? 15.164 -14.688 -18.688 1 83.5 56 THR B N 1
ATOM 2289 C CA . THR B 1 56 ? 15.891 -15.727 -19.406 1 83.5 56 THR B CA 1
ATOM 2290 C C . THR B 1 56 ? 17.391 -15.477 -19.344 1 83.5 56 THR B C 1
ATOM 2292 O O . THR B 1 56 ? 18.203 -16.375 -19.594 1 83.5 56 THR B O 1
ATOM 2295 N N . ASN B 1 57 ? 17.703 -14.266 -19.078 1 82.19 57 ASN B N 1
ATOM 2296 C CA . ASN B 1 57 ? 19.109 -13.898 -18.969 1 82.19 57 ASN B CA 1
ATOM 2297 C C . ASN B 1 57 ? 19.547 -13.797 -17.5 1 82.19 57 ASN B C 1
ATOM 2299 O O . ASN B 1 57 ? 19.188 -12.852 -16.812 1 82.19 57 ASN B O 1
ATOM 2303 N N . LYS B 1 58 ? 20.438 -14.586 -17.062 1 83.25 58 LYS B N 1
ATOM 2304 C CA . LYS B 1 58 ? 20.844 -14.633 -15.656 1 83.25 58 LYS B CA 1
ATOM 2305 C C . LYS B 1 58 ? 22.141 -13.875 -15.43 1 83.25 58 LYS B C 1
ATOM 2307 O O . LYS B 1 58 ? 22.938 -14.234 -14.555 1 83.25 58 LYS B O 1
ATOM 2312 N N . ASN B 1 59 ? 22.266 -12.828 -16.156 1 85.12 59 ASN B N 1
ATOM 2313 C CA . ASN B 1 59 ? 23.469 -12.016 -16.016 1 85.12 59 ASN B CA 1
ATOM 2314 C C . ASN B 1 59 ? 23.391 -11.094 -14.812 1 85.12 59 ASN B C 1
ATOM 2316 O O . ASN B 1 59 ? 22.531 -10.203 -14.766 1 85.12 59 ASN B O 1
ATOM 2320 N N . ILE B 1 60 ? 24.328 -11.164 -13.914 1 85.31 60 ILE B N 1
ATOM 2321 C CA . ILE B 1 60 ? 24.344 -10.43 -12.656 1 85.31 60 ILE B CA 1
ATOM 2322 C C . ILE B 1 60 ? 24.547 -8.938 -12.93 1 85.31 60 ILE B C 1
ATOM 2324 O O . ILE B 1 60 ? 23.984 -8.094 -12.219 1 85.31 60 ILE B O 1
ATOM 2328 N N . PHE B 1 61 ? 25.25 -8.672 -13.922 1 88.25 61 PHE B N 1
ATOM 2329 C CA . PHE B 1 61 ? 25.516 -7.277 -14.258 1 88.25 61 PHE B CA 1
ATOM 2330 C C . PHE B 1 61 ? 24.234 -6.594 -14.75 1 88.25 61 PHE B C 1
ATOM 2332 O O . PHE B 1 61 ? 23.953 -5.453 -14.375 1 88.25 61 PHE B O 1
ATOM 2339 N N . LEU B 1 62 ? 23.531 -7.34 -15.531 1 87.69 62 LEU B N 1
ATOM 2340 C CA . LEU B 1 62 ? 22.25 -6.812 -16 1 87.69 62 LEU B CA 1
ATOM 2341 C C . LEU B 1 62 ? 21.297 -6.602 -14.836 1 87.69 62 LEU B C 1
ATOM 2343 O O . LEU B 1 62 ? 20.562 -5.613 -14.805 1 87.69 62 LEU B O 1
ATOM 2347 N N . GLY B 1 63 ? 21.328 -7.5 -13.945 1 88 63 GLY B N 1
ATOM 2348 C CA . GLY B 1 63 ? 20.516 -7.359 -12.75 1 88 63 GLY B CA 1
ATOM 2349 C C . GLY B 1 63 ? 20.859 -6.129 -11.938 1 88 63 GLY B C 1
ATOM 2350 O O . GLY B 1 63 ? 19.969 -5.406 -11.492 1 88 63 GLY B O 1
ATOM 2351 N N . GLY B 1 64 ? 22.125 -5.949 -11.789 1 90.12 64 GLY B N 1
ATOM 2352 C CA . GLY B 1 64 ? 22.578 -4.773 -11.055 1 90.12 64 GLY B CA 1
ATOM 2353 C C . GLY B 1 64 ? 22.141 -3.471 -11.695 1 90.12 64 GLY B C 1
ATOM 2354 O O . GLY B 1 64 ? 21.75 -2.533 -11.008 1 90.12 64 GLY B O 1
ATOM 2355 N N . VAL B 1 65 ? 22.234 -3.428 -12.969 1 93.06 65 VAL B N 1
ATOM 2356 C CA . VAL B 1 65 ? 21.844 -2.232 -13.719 1 93.06 65 VAL B CA 1
ATOM 2357 C C . VAL B 1 65 ? 20.359 -1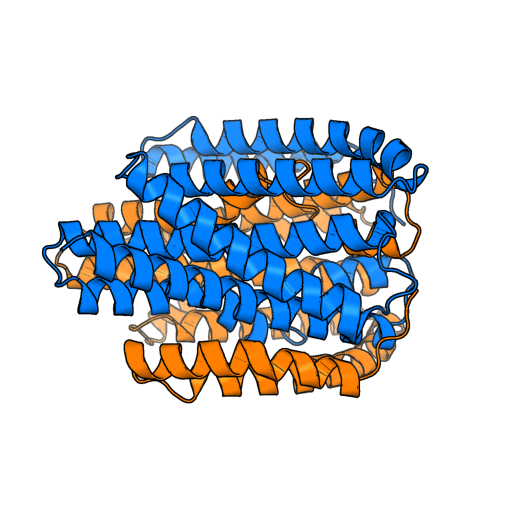.98 -13.562 1 93.06 65 VAL B C 1
ATOM 2359 O O . VAL B 1 65 ? 19.922 -0.837 -13.383 1 93.06 65 VAL B O 1
ATOM 2362 N N . ILE B 1 66 ? 19.641 -3.045 -13.594 1 92 66 ILE B N 1
ATOM 2363 C CA . ILE B 1 66 ? 18.188 -2.93 -13.461 1 92 66 ILE B CA 1
ATOM 2364 C C . ILE B 1 66 ? 17.844 -2.426 -12.062 1 92 66 ILE B C 1
ATOM 2366 O O . ILE B 1 66 ? 17.016 -1.517 -11.914 1 92 66 ILE B O 1
ATOM 2370 N N . LEU B 1 67 ? 18.484 -2.957 -11.109 1 92.94 67 LEU B N 1
ATOM 2371 C CA . LEU B 1 67 ? 18.234 -2.545 -9.734 1 92.94 67 LEU B CA 1
ATOM 2372 C C . LEU B 1 67 ? 18.609 -1.079 -9.523 1 92.94 67 LEU B C 1
ATOM 2374 O O . LEU B 1 67 ? 17.891 -0.343 -8.844 1 92.94 67 LEU B O 1
ATOM 2378 N N . LEU B 1 68 ? 19.688 -0.691 -10.102 1 95 68 LEU B N 1
ATOM 2379 C CA . LEU B 1 68 ? 20.109 0.699 -10 1 95 68 LEU B CA 1
ATOM 2380 C C . LEU B 1 68 ? 19.109 1.628 -10.68 1 95 68 LEU B C 1
ATOM 2382 O O . LEU B 1 68 ? 18.812 2.707 -10.164 1 95 68 LEU B O 1
ATOM 2386 N N . PHE B 1 69 ? 18.703 1.221 -11.789 1 95.31 69 PHE B N 1
ATOM 2387 C CA . PHE B 1 69 ? 17.688 1.982 -12.516 1 95.31 69 PHE B CA 1
ATOM 2388 C C . PHE B 1 69 ? 16.422 2.125 -11.688 1 95.31 69 PHE B C 1
ATOM 2390 O O . PHE B 1 69 ? 15.859 3.217 -11.594 1 95.31 69 PHE B O 1
ATOM 2397 N N . MET B 1 70 ? 16 1.08 -11.086 1 95.12 70 MET B N 1
ATOM 2398 C CA . MET B 1 70 ? 14.812 1.093 -10.234 1 95.12 70 MET B CA 1
ATOM 2399 C C . MET B 1 70 ? 15 2.043 -9.062 1 95.12 70 MET B C 1
ATOM 2401 O O . MET B 1 70 ? 14.086 2.787 -8.711 1 95.12 70 MET B O 1
ATOM 2405 N N . LEU B 1 71 ? 16.141 2.016 -8.492 1 96.06 71 LEU B N 1
ATOM 2406 C CA . LEU B 1 71 ? 16.453 2.881 -7.355 1 96.06 71 LEU B CA 1
ATOM 2407 C C . LEU B 1 71 ? 16.359 4.352 -7.75 1 96.06 71 LEU B C 1
ATOM 2409 O O . LEU B 1 71 ? 15.742 5.152 -7.043 1 96.06 71 LEU B O 1
ATOM 2413 N N . ILE B 1 72 ? 16.906 4.684 -8.836 1 96.06 72 ILE B N 1
ATOM 2414 C CA . ILE B 1 72 ? 16.906 6.059 -9.32 1 96.06 72 ILE B CA 1
ATOM 2415 C C . ILE B 1 72 ? 15.477 6.516 -9.602 1 96.06 72 ILE B C 1
ATOM 2417 O O . ILE B 1 72 ? 15.078 7.609 -9.203 1 96.06 72 ILE B O 1
ATOM 2421 N N . CYS B 1 73 ? 14.695 5.695 -10.242 1 96 73 CYS B N 1
ATOM 2422 C CA . CYS B 1 73 ? 13.312 6.027 -10.555 1 96 73 CYS B CA 1
ATOM 2423 C C . CYS B 1 73 ? 12.492 6.199 -9.281 1 96 73 CYS B C 1
ATOM 2425 O O . CYS B 1 73 ? 11.672 7.117 -9.18 1 96 73 CYS B O 1
ATOM 2427 N N . ALA B 1 74 ? 12.703 5.312 -8.352 1 96.44 74 ALA B N 1
ATOM 2428 C CA . ALA B 1 74 ? 11.992 5.414 -7.078 1 96.44 74 ALA B CA 1
ATOM 2429 C C . ALA B 1 74 ? 12.289 6.75 -6.395 1 96.44 74 ALA B C 1
ATOM 2431 O O . ALA B 1 74 ? 11.375 7.395 -5.871 1 96.44 74 ALA B O 1
ATOM 2432 N N . THR B 1 75 ? 13.523 7.172 -6.434 1 95.56 75 THR B N 1
ATOM 2433 C CA . THR B 1 75 ? 13.93 8.414 -5.789 1 95.56 75 THR B CA 1
ATOM 2434 C C . THR B 1 75 ? 13.289 9.617 -6.48 1 95.56 75 THR B C 1
ATOM 2436 O O . THR B 1 75 ? 12.883 10.578 -5.82 1 95.56 75 THR B O 1
ATOM 2439 N N . ILE B 1 76 ? 13.18 9.539 -7.77 1 94.81 76 ILE B N 1
ATOM 2440 C CA . ILE B 1 76 ? 12.562 10.617 -8.539 1 94.81 76 ILE B CA 1
ATOM 2441 C C . ILE B 1 76 ? 11.078 10.719 -8.195 1 94.81 76 ILE B C 1
ATOM 2443 O O . ILE B 1 76 ? 10.539 11.82 -8.078 1 94.81 76 ILE B O 1
ATOM 2447 N N . ILE B 1 77 ? 10.469 9.641 -8.008 1 95.06 77 ILE B N 1
ATOM 2448 C CA . ILE B 1 77 ? 9.047 9.625 -7.668 1 95.06 77 ILE B CA 1
ATOM 2449 C C . ILE B 1 77 ? 8.836 10.219 -6.277 1 95.06 77 ILE B C 1
ATOM 2451 O O . ILE B 1 77 ? 7.883 10.961 -6.047 1 95.06 77 ILE B O 1
ATOM 2455 N N . ILE B 1 78 ? 9.711 9.898 -5.371 1 95.44 78 ILE B N 1
ATOM 2456 C CA . ILE B 1 78 ? 9.633 10.461 -4.027 1 95.44 78 ILE B CA 1
ATOM 2457 C C . ILE B 1 78 ? 9.781 11.977 -4.094 1 95.44 78 ILE B C 1
ATOM 2459 O O . ILE B 1 78 ? 9.086 12.703 -3.383 1 95.44 78 ILE B O 1
ATOM 2463 N N . LEU B 1 79 ? 10.656 12.414 -4.953 1 93.06 79 LEU B N 1
ATOM 2464 C CA . LEU B 1 79 ? 10.953 13.836 -5.09 1 93.06 79 LEU B CA 1
ATOM 2465 C C . LEU B 1 79 ? 9.719 14.602 -5.555 1 93.06 79 LEU B C 1
ATOM 2467 O O . LEU B 1 79 ? 9.586 15.797 -5.277 1 93.06 79 LEU B O 1
ATOM 2471 N N . ARG B 1 80 ? 8.836 13.906 -6.223 1 91.12 80 ARG B N 1
ATOM 2472 C CA . ARG B 1 80 ? 7.613 14.539 -6.711 1 91.12 80 ARG B CA 1
ATOM 2473 C C . ARG B 1 80 ? 6.746 15.023 -5.555 1 91.12 80 ARG B C 1
ATOM 2475 O O . ARG B 1 80 ? 5.969 15.969 -5.703 1 91.12 80 ARG B O 1
ATOM 2482 N N . ASN B 1 81 ? 6.926 14.5 -4.422 1 89.31 81 ASN B N 1
ATOM 2483 C CA . ASN B 1 81 ? 6.043 14.789 -3.299 1 89.31 81 ASN B CA 1
ATOM 2484 C C . ASN B 1 81 ? 6.664 15.797 -2.34 1 89.31 81 ASN B C 1
ATOM 2486 O O . ASN B 1 81 ? 6.062 16.141 -1.32 1 89.31 81 ASN B O 1
ATOM 2490 N N . THR B 1 82 ? 7.84 16.219 -2.641 1 90.44 82 THR B N 1
ATOM 2491 C CA . THR B 1 82 ? 8.516 17.203 -1.798 1 90.44 82 THR B CA 1
ATOM 2492 C C . THR B 1 82 ? 8.43 18.594 -2.41 1 90.44 82 THR B C 1
ATOM 2494 O O . THR B 1 82 ? 8.453 18.75 -3.635 1 90.44 82 THR B O 1
ATOM 2497 N N . GLN B 1 83 ? 8.297 19.516 -1.589 1 89.75 83 GLN B N 1
ATOM 2498 C CA . GLN B 1 83 ? 8.375 20.891 -2.031 1 89.75 83 GLN B CA 1
ATOM 2499 C C . GLN B 1 83 ? 9.82 21.328 -2.225 1 89.75 83 GLN B C 1
ATOM 2501 O O . GLN B 1 83 ? 10.117 22.156 -3.1 1 89.75 83 GLN B O 1
ATOM 2506 N N . ASN B 1 84 ? 10.734 20.844 -1.368 1 90 84 ASN B N 1
ATOM 2507 C CA . ASN B 1 84 ? 12.164 21.125 -1.461 1 90 84 ASN B CA 1
ATOM 2508 C C . ASN B 1 84 ? 12.836 20.266 -2.525 1 90 84 ASN B C 1
ATOM 2510 O O . ASN B 1 84 ? 13.336 19.172 -2.227 1 90 84 ASN B O 1
ATOM 2514 N N . LYS B 1 85 ? 13 20.812 -3.627 1 89.44 85 LYS B N 1
ATOM 2515 C CA . LYS B 1 85 ? 13.555 20.047 -4.742 1 89.44 85 LYS B CA 1
ATOM 2516 C C . LYS B 1 85 ? 15.047 20.328 -4.91 1 89.44 85 LYS B C 1
ATOM 2518 O O . LYS B 1 85 ? 15.586 20.219 -6.016 1 89.44 85 LYS B O 1
ATOM 2523 N N . SER B 1 86 ? 15.68 20.672 -3.887 1 90.75 86 SER B N 1
ATOM 2524 C CA . SER B 1 86 ? 17.125 20.922 -3.9 1 90.75 86 SER B CA 1
ATOM 2525 C C . SER B 1 86 ? 17.922 19.641 -4.086 1 90.75 86 SER B C 1
ATOM 2527 O O . SER B 1 86 ? 17.422 18.547 -3.783 1 90.75 86 SER B O 1
ATOM 2529 N N . LEU B 1 87 ? 19.094 19.766 -4.57 1 92.25 87 LEU B N 1
ATOM 2530 C CA . LEU B 1 87 ? 19.984 18.641 -4.77 1 92.25 87 LEU B CA 1
ATOM 2531 C C . LEU B 1 87 ? 20.359 18 -3.436 1 92.25 87 LEU B C 1
ATOM 2533 O O . LEU B 1 87 ? 20.547 16.781 -3.361 1 92.25 87 LEU B O 1
ATOM 2537 N N . LYS B 1 88 ? 20.469 18.812 -2.502 1 93.31 88 LYS B N 1
ATOM 2538 C CA . LYS B 1 88 ? 20.781 18.312 -1.163 1 93.31 88 LYS B CA 1
ATOM 2539 C C . LYS B 1 88 ? 19.672 17.391 -0.647 1 93.31 88 LYS B C 1
ATOM 2541 O O . LYS B 1 88 ? 19.953 16.312 -0.13 1 93.31 88 LYS B O 1
ATOM 2546 N N . ASN B 1 89 ? 18.453 17.875 -0.783 1 93.56 89 ASN B N 1
ATOM 2547 C CA . ASN B 1 89 ? 17.328 17.047 -0.348 1 93.56 89 ASN B CA 1
ATOM 2548 C C . ASN B 1 89 ? 17.234 15.75 -1.152 1 93.56 89 ASN B C 1
ATOM 2550 O O . ASN B 1 89 ? 16.922 14.695 -0.604 1 93.56 89 ASN B O 1
ATOM 2554 N N . TYR B 1 90 ? 17.516 15.844 -2.393 1 94.25 90 TYR B N 1
ATOM 2555 C CA . TYR B 1 90 ? 17.547 14.656 -3.24 1 94.25 90 TYR B CA 1
ATOM 2556 C C . TYR B 1 90 ? 18.578 13.648 -2.752 1 94.25 90 TYR B C 1
ATOM 2558 O O . TYR B 1 90 ? 18.328 12.445 -2.742 1 94.25 90 TYR B O 1
ATOM 2566 N N . SER B 1 91 ? 19.688 14.141 -2.434 1 95.81 91 SER B N 1
ATOM 2567 C CA . SER B 1 91 ? 20.75 13.266 -1.9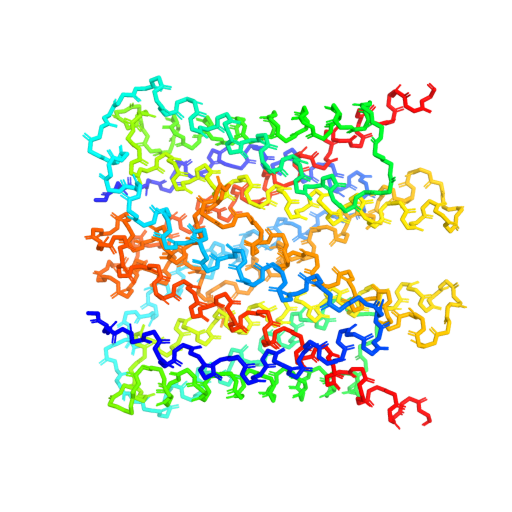45 1 95.81 91 SER B CA 1
ATOM 2568 C C . SER B 1 91 ? 20.344 12.555 -0.663 1 95.81 91 SER B C 1
ATOM 2570 O O . SER B 1 91 ? 20.672 11.391 -0.458 1 95.81 91 SER B O 1
ATOM 2572 N N . PHE B 1 92 ? 19.625 13.25 0.228 1 96.69 92 PHE B N 1
ATOM 2573 C CA . PHE B 1 92 ? 19.125 12.625 1.45 1 96.69 92 PHE B CA 1
ATOM 2574 C C . PHE B 1 92 ? 18.172 11.492 1.126 1 96.69 92 PHE B C 1
ATOM 2576 O O . PHE B 1 92 ? 18.25 10.414 1.725 1 96.69 92 PHE B O 1
ATOM 2583 N N . ILE B 1 93 ? 17.312 11.773 0.143 1 97.12 93 ILE B N 1
ATOM 2584 C CA . ILE B 1 93 ? 16.312 10.789 -0.261 1 97.12 93 ILE B CA 1
ATOM 2585 C C . ILE B 1 93 ? 17.016 9.586 -0.894 1 97.12 93 ILE B C 1
ATOM 2587 O O . ILE B 1 93 ? 16.688 8.438 -0.571 1 97.12 93 ILE B O 1
ATOM 2591 N N . LEU B 1 94 ? 17.953 9.844 -1.732 1 97.25 94 LEU B N 1
ATOM 2592 C CA . LEU B 1 94 ? 18.688 8.789 -2.428 1 97.25 94 LEU B CA 1
ATOM 2593 C C . LEU B 1 94 ? 19.453 7.922 -1.438 1 97.25 94 LEU B C 1
ATOM 2595 O O . LEU B 1 94 ? 19.406 6.695 -1.509 1 97.25 94 LEU B O 1
ATOM 2599 N N . ILE B 1 95 ? 20.125 8.523 -0.566 1 97.31 95 ILE B N 1
ATOM 2600 C CA . ILE B 1 95 ? 20.938 7.805 0.405 1 97.31 95 ILE B CA 1
ATOM 2601 C C . ILE B 1 95 ? 20.047 6.977 1.325 1 97.31 95 ILE B C 1
ATOM 2603 O O . ILE B 1 95 ? 20.328 5.805 1.583 1 97.31 95 ILE B O 1
ATOM 2607 N N . ALA B 1 96 ? 19.016 7.609 1.844 1 97.81 96 ALA B N 1
ATOM 2608 C CA . ALA B 1 96 ? 18.094 6.918 2.738 1 97.81 96 ALA B CA 1
ATOM 2609 C C . ALA B 1 96 ? 17.453 5.715 2.047 1 97.81 96 ALA B C 1
ATOM 2611 O O . ALA B 1 96 ? 17.375 4.629 2.625 1 97.81 96 ALA B O 1
ATOM 2612 N N . THR B 1 97 ? 17.031 5.934 0.829 1 96.88 97 THR B N 1
ATOM 2613 C CA . THR B 1 97 ? 16.391 4.863 0.072 1 96.88 97 THR B CA 1
ATOM 2614 C C . THR B 1 97 ? 17.391 3.766 -0.272 1 96.88 97 THR B C 1
ATOM 2616 O O . THR B 1 97 ? 17.078 2.578 -0.166 1 96.88 97 THR B O 1
ATOM 2619 N N . PHE B 1 98 ? 18.531 4.102 -0.699 1 97.19 98 PHE B N 1
ATOM 2620 C CA . PHE B 1 98 ? 19.578 3.152 -1.085 1 97.19 98 PHE B CA 1
ATOM 2621 C C . PHE B 1 98 ? 19.984 2.293 0.103 1 97.19 98 PHE B C 1
ATOM 2623 O O . PHE B 1 98 ? 20.016 1.064 0.007 1 97.19 98 PHE B O 1
ATOM 2630 N N . ILE B 1 99 ? 20.281 2.91 1.187 1 97.12 99 ILE B N 1
ATOM 2631 C CA . ILE B 1 99 ? 20.781 2.193 2.355 1 97.12 99 ILE B CA 1
ATOM 2632 C C . ILE B 1 99 ? 19.688 1.275 2.902 1 97.12 99 ILE B C 1
ATOM 2634 O O . ILE B 1 99 ? 19.938 0.1 3.18 1 97.12 99 ILE B O 1
ATOM 2638 N N . SER B 1 100 ? 18.531 1.801 3.08 1 96.69 100 SER B N 1
ATOM 2639 C CA . SER B 1 100 ? 17.438 1.007 3.625 1 96.69 100 SER B CA 1
ATOM 2640 C C . SER B 1 100 ? 17.109 -0.18 2.725 1 96.69 100 SER B C 1
ATOM 2642 O O . SER B 1 100 ? 16.984 -1.311 3.199 1 96.69 100 SER B O 1
ATOM 2644 N N . SER B 1 101 ? 17.016 0.051 1.434 1 94 101 SER B N 1
ATOM 2645 C CA . SER B 1 101 ? 16.641 -1.003 0.494 1 94 101 SER B CA 1
ATOM 2646 C C . SER B 1 101 ? 17.766 -2.029 0.35 1 94 101 SER B C 1
ATOM 2648 O O . SER B 1 101 ? 17.5 -3.23 0.244 1 94 101 SER B O 1
ATOM 2650 N N . SER B 1 102 ? 18.969 -1.566 0.237 1 93.31 102 SER B N 1
ATOM 2651 C CA . SER B 1 102 ? 20.109 -2.475 0.109 1 93.31 102 SER B CA 1
ATOM 2652 C C . SER B 1 102 ? 20.234 -3.383 1.327 1 93.31 102 SER B C 1
ATOM 2654 O O . SER B 1 102 ? 20.516 -4.578 1.193 1 93.31 102 SER B O 1
ATOM 2656 N N . LEU B 1 103 ? 20.062 -2.812 2.473 1 93.19 103 LEU B N 1
ATOM 2657 C CA . LEU B 1 103 ? 20.125 -3.598 3.701 1 93.19 103 LEU B CA 1
ATOM 2658 C C . LEU B 1 103 ? 19.047 -4.672 3.719 1 93.19 103 LEU B C 1
ATOM 2660 O O . LEU B 1 103 ? 19.312 -5.828 4.039 1 93.19 103 LEU B O 1
ATOM 2664 N N . ASN B 1 104 ? 17.891 -4.316 3.408 1 90.44 104 ASN B N 1
ATOM 2665 C CA . ASN B 1 104 ? 16.766 -5.262 3.402 1 90.44 104 ASN B CA 1
ATOM 2666 C C . ASN B 1 104 ? 16.953 -6.34 2.338 1 90.44 104 ASN B C 1
ATOM 2668 O O . ASN B 1 104 ? 16.703 -7.52 2.596 1 90.44 104 ASN B O 1
ATOM 2672 N N . LEU B 1 105 ? 17.328 -5.93 1.162 1 88.56 105 LEU B N 1
ATOM 2673 C CA . LEU B 1 105 ? 17.531 -6.879 0.073 1 88.56 105 LEU B CA 1
ATOM 2674 C C . LEU B 1 105 ? 18.641 -7.859 0.406 1 88.56 105 LEU B C 1
ATOM 2676 O O . LEU B 1 105 ? 18.562 -9.039 0.063 1 88.56 105 LEU B O 1
ATOM 2680 N N . PHE B 1 106 ? 19.641 -7.316 0.982 1 88.5 106 PHE B N 1
ATOM 2681 C CA . PHE B 1 106 ? 20.766 -8.164 1.379 1 88.5 106 PHE B CA 1
ATOM 2682 C C . PHE B 1 106 ? 20.297 -9.227 2.373 1 88.5 106 PHE B C 1
ATOM 2684 O O . PHE B 1 106 ? 20.672 -10.398 2.244 1 88.5 106 PHE B O 1
ATOM 2691 N N . ILE B 1 107 ? 19.578 -8.867 3.324 1 87.94 107 ILE B N 1
ATOM 2692 C CA . ILE B 1 107 ? 19.094 -9.789 4.34 1 87.94 107 ILE B CA 1
ATOM 2693 C C . ILE B 1 107 ? 18.188 -10.844 3.691 1 87.94 107 ILE B C 1
ATOM 2695 O O . ILE B 1 107 ? 18.312 -12.039 3.984 1 87.94 107 ILE B O 1
ATOM 2699 N N . ILE B 1 108 ? 17.359 -10.445 2.766 1 84.81 108 ILE B N 1
ATOM 2700 C CA . ILE B 1 108 ? 16.422 -11.352 2.129 1 84.81 108 ILE B CA 1
ATOM 2701 C C . ILE B 1 108 ? 17.172 -12.352 1.249 1 84.81 108 ILE B C 1
ATOM 2703 O O . ILE B 1 108 ? 16.953 -13.562 1.347 1 84.81 108 ILE B O 1
ATOM 2707 N N . ILE B 1 109 ? 18 -11.836 0.412 1 82.06 109 ILE B N 1
ATOM 2708 C CA . ILE B 1 109 ? 18.656 -12.68 -0.583 1 82.06 109 ILE B CA 1
ATOM 2709 C C . ILE B 1 109 ? 19.641 -13.609 0.107 1 82.06 109 ILE B C 1
ATOM 2711 O O . ILE B 1 109 ? 19.719 -14.797 -0.215 1 82.06 109 ILE B O 1
ATOM 2715 N N . TYR B 1 110 ? 20.312 -13.078 1.03 1 81.12 110 TYR B N 1
ATOM 2716 C CA . TYR B 1 110 ? 21.375 -13.859 1.65 1 81.12 110 TYR B CA 1
ATOM 2717 C C . TYR B 1 110 ? 20.812 -14.742 2.76 1 81.12 110 TYR B C 1
ATOM 2719 O O . TYR B 1 110 ? 21.172 -15.922 2.855 1 81.12 110 TYR B O 1
ATOM 2727 N N . SER B 1 111 ? 19.984 -14.266 3.572 1 79.31 111 SER B N 1
ATOM 2728 C CA . SER B 1 111 ? 19.594 -14.969 4.789 1 79.31 111 SER B CA 1
ATOM 2729 C C . SER B 1 111 ? 18.312 -15.758 4.586 1 79.31 111 SER B C 1
ATOM 2731 O O . SER B 1 111 ? 18.078 -16.766 5.266 1 79.31 111 SER B O 1
ATOM 2733 N N . ILE B 1 112 ? 17.516 -15.359 3.672 1 80.25 112 ILE B N 1
ATOM 2734 C CA . ILE B 1 112 ? 16.188 -15.984 3.607 1 80.25 112 ILE B CA 1
ATOM 2735 C C . ILE B 1 112 ? 16.109 -16.891 2.383 1 80.25 112 ILE B C 1
ATOM 2737 O O . ILE B 1 112 ? 15.781 -18.078 2.5 1 80.25 112 ILE B O 1
ATOM 2741 N N . LEU B 1 113 ? 16.406 -16.391 1.226 1 78.12 113 LEU B N 1
ATOM 2742 C CA . LEU B 1 113 ? 16.281 -17.172 -0.002 1 78.12 113 LEU B CA 1
ATOM 2743 C C . LEU B 1 113 ? 17.469 -18.109 -0.173 1 78.12 113 LEU B C 1
ATOM 2745 O O . LEU B 1 113 ? 17.328 -19.219 -0.678 1 78.12 113 LEU B O 1
ATOM 2749 N N . GLY B 1 114 ? 18.578 -17.75 0.286 1 77.88 114 GLY B N 1
ATOM 2750 C CA . GLY B 1 114 ? 19.781 -18.531 0.129 1 77.88 114 GLY B CA 1
ATOM 2751 C C . GLY B 1 114 ? 20.688 -18.031 -0.987 1 77.88 114 GL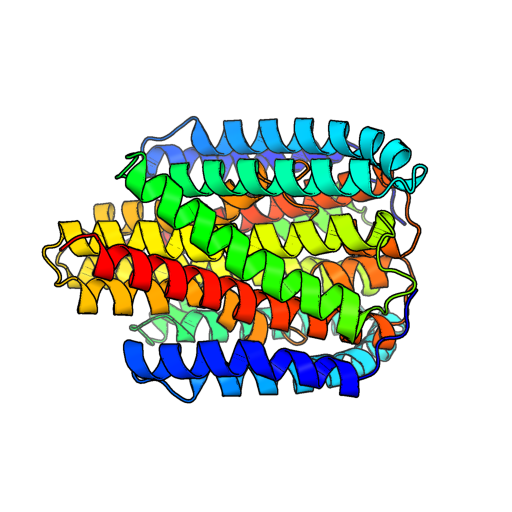Y B C 1
ATOM 2752 O O . GLY B 1 114 ? 20.188 -17.5 -1.989 1 77.88 114 GLY B O 1
ATOM 2753 N N . ILE B 1 115 ? 21.891 -18.328 -0.864 1 68.69 115 ILE B N 1
ATOM 2754 C CA . ILE B 1 115 ? 22.969 -17.797 -1.7 1 68.69 115 ILE B CA 1
ATOM 2755 C C . ILE B 1 115 ? 22.812 -18.328 -3.123 1 68.69 115 ILE B C 1
ATOM 2757 O O . ILE B 1 115 ? 23.203 -17.656 -4.086 1 68.69 115 ILE B O 1
ATOM 2761 N N . LYS B 1 116 ? 22.281 -19.484 -3.219 1 74.75 116 LYS B N 1
ATOM 2762 C CA . LYS B 1 116 ? 22.156 -20.125 -4.527 1 74.75 116 LYS B CA 1
ATOM 2763 C C . LYS B 1 116 ? 21.25 -19.297 -5.445 1 74.75 116 LYS B C 1
ATOM 2765 O O . LYS B 1 116 ? 21.406 -19.328 -6.672 1 74.75 116 LYS B O 1
ATOM 2770 N N . TYR B 1 117 ? 20.531 -18.484 -4.754 1 71.25 117 TYR B N 1
ATOM 2771 C CA . TYR B 1 117 ? 19.578 -17.688 -5.523 1 71.25 117 TYR B CA 1
ATOM 2772 C C . TYR B 1 117 ? 19.969 -16.219 -5.516 1 71.25 117 TYR B C 1
ATOM 2774 O O . TYR B 1 117 ? 19.125 -15.336 -5.715 1 71.25 117 TYR B O 1
ATOM 2782 N N . PHE B 1 118 ? 21.266 -16.141 -5.312 1 71.69 118 PHE B N 1
ATOM 2783 C CA . PHE B 1 118 ? 21.781 -14.789 -5.168 1 71.69 118 PHE B CA 1
ATOM 2784 C C . PHE B 1 118 ? 21.297 -13.906 -6.316 1 71.69 118 PHE B C 1
ATOM 2786 O O . PHE B 1 118 ? 20.891 -12.766 -6.102 1 71.69 118 PHE B O 1
ATOM 2793 N N . TYR B 1 119 ? 21.516 -14.586 -7.496 1 77.25 119 TYR B N 1
ATOM 2794 C CA . TYR B 1 119 ? 20.969 -13.789 -8.594 1 77.25 119 TYR B CA 1
ATOM 2795 C C . TYR B 1 119 ? 20.047 -14.625 -9.469 1 77.25 119 TYR B C 1
ATOM 2797 O O . TYR B 1 119 ? 20.5 -15.336 -10.359 1 77.25 119 TYR B O 1
ATOM 2805 N N . GLU B 1 120 ? 18.922 -14.719 -9.133 1 85.44 120 GLU B N 1
ATOM 2806 C CA . GLU B 1 120 ? 17.812 -15.203 -9.945 1 85.44 120 GLU B CA 1
ATOM 2807 C C . GLU B 1 120 ? 16.797 -14.094 -10.227 1 85.44 120 GLU B C 1
ATOM 2809 O O . GLU B 1 120 ? 15.984 -13.758 -9.367 1 85.44 120 GLU B O 1
ATOM 2814 N N . PRO B 1 121 ? 16.938 -13.602 -11.391 1 87.5 121 PRO B N 1
ATOM 2815 C CA . PRO B 1 121 ? 16.141 -12.406 -11.688 1 87.5 121 PRO B CA 1
ATOM 2816 C C . PRO B 1 121 ? 14.656 -12.586 -11.398 1 87.5 121 PRO B C 1
ATOM 2818 O O . PRO B 1 121 ? 13.977 -11.641 -11.008 1 87.5 121 PRO B O 1
ATOM 2821 N N . LYS B 1 122 ? 14.266 -13.812 -11.586 1 85.88 122 LYS B N 1
ATOM 2822 C CA . LYS B 1 122 ? 12.844 -14.102 -11.375 1 85.88 122 LYS B CA 1
ATOM 2823 C C . LYS B 1 122 ? 12.445 -13.875 -9.922 1 85.88 122 LYS B C 1
ATOM 2825 O O . LYS B 1 122 ? 11.273 -13.617 -9.625 1 85.88 122 LYS B O 1
ATOM 2830 N N . TYR B 1 123 ? 13.391 -13.883 -9.062 1 86 123 TYR B N 1
ATOM 2831 C CA . TYR B 1 123 ? 13.117 -13.688 -7.641 1 86 123 TYR B CA 1
ATOM 2832 C C . TYR B 1 123 ? 13.609 -12.32 -7.176 1 86 123 TYR B C 1
ATOM 2834 O O . TYR B 1 123 ? 12.875 -11.578 -6.52 1 86 123 TYR B O 1
ATOM 2842 N N . VAL B 1 124 ? 14.734 -11.953 -7.594 1 87.94 124 VAL B N 1
ATOM 2843 C CA . VAL B 1 124 ? 15.422 -10.781 -7.059 1 87.94 124 VAL B CA 1
ATOM 2844 C C . VAL B 1 124 ? 14.727 -9.508 -7.543 1 87.94 124 VAL B C 1
ATOM 2846 O O . VAL B 1 124 ? 14.469 -8.594 -6.758 1 87.94 124 VAL B O 1
ATOM 2849 N N . ILE B 1 125 ? 14.383 -9.445 -8.727 1 90.06 125 ILE B N 1
ATOM 2850 C CA . ILE B 1 125 ? 13.867 -8.219 -9.328 1 90.06 125 ILE B CA 1
ATOM 2851 C C . ILE B 1 125 ? 12.484 -7.91 -8.758 1 90.06 125 ILE B C 1
ATOM 2853 O O . ILE B 1 125 ? 12.234 -6.801 -8.281 1 90.06 125 ILE B O 1
ATOM 2857 N N . PRO B 1 126 ? 11.617 -8.914 -8.711 1 89.62 126 PRO B N 1
ATOM 2858 C CA . PRO B 1 126 ? 10.297 -8.641 -8.141 1 89.62 126 PRO B CA 1
ATOM 2859 C C . PRO B 1 126 ? 10.367 -8.273 -6.656 1 89.62 126 PRO B C 1
ATOM 2861 O O . PRO B 1 126 ? 9.68 -7.348 -6.219 1 89.62 126 PRO B O 1
ATOM 2864 N N . ILE B 1 127 ? 11.156 -8.898 -5.949 1 89.44 127 ILE B N 1
ATOM 2865 C CA . ILE B 1 127 ? 11.273 -8.641 -4.52 1 89.44 127 ILE B CA 1
ATOM 2866 C C . ILE B 1 127 ? 11.883 -7.258 -4.289 1 89.44 127 ILE B C 1
ATOM 2868 O O . ILE B 1 127 ? 11.414 -6.5 -3.436 1 89.44 127 ILE B O 1
ATOM 2872 N N . ALA B 1 128 ? 12.93 -6.973 -5.051 1 91.94 128 ALA B N 1
ATOM 2873 C CA . ALA B 1 128 ? 13.523 -5.641 -4.973 1 91.94 128 ALA B CA 1
ATOM 2874 C C . ALA B 1 128 ? 12.484 -4.562 -5.273 1 91.94 128 ALA B C 1
ATOM 2876 O O . ALA B 1 128 ? 12.469 -3.51 -4.629 1 91.94 128 ALA B O 1
ATOM 2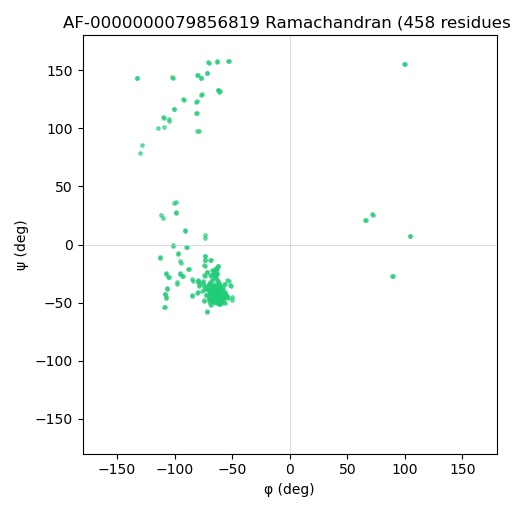877 N N . GLY B 1 129 ? 11.727 -4.836 -6.254 1 92.38 129 GLY B N 1
ATOM 2878 C CA . GLY B 1 129 ? 10.664 -3.906 -6.598 1 92.38 129 GLY B CA 1
ATOM 2879 C C . GLY B 1 129 ? 9.719 -3.631 -5.445 1 92.38 129 GLY B C 1
ATOM 2880 O O . GLY B 1 129 ? 9.32 -2.486 -5.223 1 92.38 129 GLY B O 1
ATOM 2881 N N . MET B 1 130 ? 9.367 -4.578 -4.715 1 90.69 130 MET B N 1
ATOM 2882 C CA . MET B 1 130 ? 8.469 -4.422 -3.574 1 90.69 130 MET B CA 1
ATOM 2883 C C . MET B 1 130 ? 9.125 -3.607 -2.469 1 90.69 130 MET B C 1
ATOM 2885 O O . MET B 1 130 ? 8.477 -2.77 -1.837 1 90.69 130 MET B O 1
ATOM 2889 N N . VAL B 1 131 ? 10.352 -3.865 -2.281 1 92.31 131 VAL B N 1
ATOM 2890 C CA . VAL B 1 131 ? 11.102 -3.135 -1.267 1 92.31 131 VAL B CA 1
ATOM 2891 C C . VAL B 1 131 ? 11.164 -1.653 -1.633 1 92.31 131 VAL B C 1
ATOM 2893 O O . VAL B 1 131 ? 10.875 -0.79 -0.8 1 92.31 131 VAL B O 1
ATOM 2896 N N . PHE B 1 132 ? 11.508 -1.387 -2.869 1 94.75 132 PHE B N 1
ATOM 2897 C CA . PHE B 1 132 ? 11.609 -0.007 -3.33 1 94.75 132 PHE B CA 1
ATOM 2898 C C . PHE B 1 132 ? 10.258 0.687 -3.27 1 94.75 132 PHE B C 1
ATOM 2900 O O . PHE B 1 132 ? 10.164 1.85 -2.871 1 94.75 132 PHE B O 1
ATOM 2907 N N . SER B 1 133 ? 9.281 -0.047 -3.672 1 93.25 133 SER B N 1
ATOM 2908 C CA . SER B 1 133 ? 7.934 0.522 -3.701 1 93.25 133 SER B CA 1
ATOM 2909 C C . SER B 1 133 ? 7.461 0.896 -2.301 1 93.25 133 SER B C 1
ATOM 2911 O O . SER B 1 133 ? 6.918 1.981 -2.092 1 93.25 133 SER B O 1
ATOM 2913 N N . ASN B 1 134 ? 7.621 0.038 -1.411 1 92.94 134 ASN B N 1
ATOM 2914 C CA . ASN B 1 134 ? 7.238 0.307 -0.03 1 92.94 134 ASN B CA 1
ATOM 2915 C C . ASN B 1 134 ? 8.008 1.492 0.545 1 92.94 134 ASN B C 1
ATOM 2917 O O . ASN B 1 134 ? 7.418 2.381 1.164 1 92.94 134 ASN B O 1
ATOM 2921 N N . THR B 1 135 ? 9.273 1.456 0.385 1 95 135 THR B N 1
ATOM 2922 C CA . THR B 1 135 ? 10.133 2.539 0.862 1 95 135 THR B CA 1
ATOM 2923 C C . THR B 1 135 ? 9.711 3.871 0.25 1 95 135 THR B C 1
ATOM 2925 O O . THR B 1 135 ? 9.633 4.887 0.947 1 95 135 THR B O 1
ATOM 2928 N N . MET B 1 136 ? 9.469 3.822 -1.003 1 95.19 136 MET B N 1
ATOM 2929 C CA . MET B 1 136 ? 9.047 5.008 -1.745 1 95.19 136 MET B CA 1
ATOM 2930 C C . MET B 1 136 ? 7.777 5.602 -1.144 1 95.19 136 MET B C 1
ATOM 2932 O O . MET B 1 136 ? 7.703 6.812 -0.914 1 95.19 136 MET B O 1
ATOM 2936 N N . ASN B 1 137 ? 6.801 4.801 -0.816 1 95.31 137 ASN B N 1
ATOM 2937 C CA . ASN B 1 137 ? 5.523 5.273 -0.292 1 95.31 137 ASN B CA 1
ATOM 2938 C C . ASN B 1 137 ? 5.664 5.824 1.122 1 95.31 137 ASN B C 1
ATOM 2940 O O . ASN B 1 137 ? 5.164 6.91 1.423 1 95.31 137 ASN B O 1
ATOM 2944 N N . VAL B 1 138 ? 6.352 5.105 1.94 1 96.44 138 VAL B N 1
ATOM 2945 C CA . VAL B 1 138 ? 6.508 5.512 3.334 1 96.44 138 VAL B CA 1
ATOM 2946 C C . VAL B 1 138 ? 7.293 6.816 3.408 1 96.44 138 VAL B C 1
ATOM 2948 O O . VAL B 1 138 ? 6.914 7.738 4.137 1 96.44 138 VAL B O 1
ATOM 2951 N N . LEU B 1 139 ? 8.336 6.891 2.658 1 97.19 139 LEU B N 1
ATOM 2952 C CA . LEU B 1 139 ? 9.172 8.086 2.668 1 97.19 139 LEU B CA 1
ATOM 2953 C C . LEU B 1 139 ? 8.43 9.273 2.072 1 97.19 139 LEU B C 1
ATOM 2955 O O . LEU B 1 139 ? 8.547 10.398 2.568 1 97.19 139 LEU B O 1
ATOM 2959 N N . SER B 1 140 ? 7.652 9.078 0.994 1 97 140 SER B N 1
ATOM 2960 C CA . SER B 1 140 ? 6.871 10.141 0.376 1 97 140 SER B CA 1
ATOM 2961 C C . SER B 1 140 ? 5.871 10.734 1.361 1 97 140 SER B C 1
ATOM 2963 O O . SER B 1 140 ? 5.723 11.953 1.447 1 97 140 SER B O 1
ATOM 2965 N N . LEU B 1 141 ? 5.227 9.867 2.086 1 96.25 141 LEU B N 1
ATOM 2966 C CA . LEU B 1 141 ? 4.246 10.312 3.068 1 96.25 141 LEU B CA 1
ATOM 2967 C C . LEU B 1 141 ? 4.922 11.102 4.188 1 96.25 141 LEU B C 1
ATOM 2969 O O . LEU B 1 141 ? 4.418 12.148 4.605 1 96.25 141 LEU B O 1
ATOM 2973 N N . ALA B 1 142 ? 6.023 10.594 4.625 1 97.5 142 ALA B N 1
ATOM 2974 C CA . ALA B 1 142 ? 6.75 11.25 5.711 1 97.5 142 ALA B CA 1
ATOM 2975 C C . ALA B 1 142 ? 7.215 12.641 5.297 1 97.5 142 ALA B C 1
ATOM 2977 O O . ALA B 1 142 ? 7.07 13.602 6.059 1 97.5 142 ALA B O 1
ATOM 2978 N N . ILE B 1 143 ? 7.711 12.727 4.125 1 97.06 143 ILE B N 1
ATOM 2979 C CA . ILE B 1 143 ? 8.266 13.984 3.639 1 97.06 143 ILE B CA 1
ATOM 2980 C C . ILE B 1 143 ? 7.145 15 3.432 1 97.06 143 ILE B C 1
ATOM 2982 O O . ILE B 1 143 ? 7.242 16.141 3.879 1 97.06 143 ILE B O 1
ATOM 2986 N N . GLU B 1 144 ? 6.078 14.547 2.738 1 96.12 144 GLU B N 1
ATOM 2987 C CA . GLU B 1 144 ? 4.945 15.43 2.486 1 96.12 144 GLU B CA 1
ATOM 2988 C C . GLU B 1 144 ? 4.355 15.953 3.793 1 96.12 144 GLU B C 1
ATOM 2990 O O . GLU B 1 144 ? 4.102 17.156 3.93 1 96.12 144 GLU B O 1
ATOM 2995 N N . ARG B 1 145 ? 4.191 15.078 4.75 1 95.94 145 ARG B N 1
ATOM 2996 C CA . ARG B 1 145 ? 3.625 15.445 6.043 1 95.94 145 ARG B CA 1
ATOM 2997 C C . ARG B 1 145 ? 4.566 16.375 6.809 1 95.94 145 ARG B C 1
ATOM 2999 O O . ARG B 1 145 ? 4.125 17.359 7.406 1 95.94 145 ARG B O 1
ATOM 3006 N N . PHE B 1 146 ? 5.828 16.094 6.828 1 97.25 146 PHE B N 1
ATOM 3007 C CA . PHE B 1 146 ? 6.828 16.906 7.52 1 97.25 146 PHE B CA 1
ATOM 3008 C C . PHE B 1 146 ? 6.824 18.328 7.004 1 97.25 146 PHE B C 1
ATOM 3010 O O . PHE B 1 146 ? 6.773 19.281 7.789 1 97.25 146 PHE B O 1
ATOM 3017 N N . GLU B 1 147 ? 6.824 18.453 5.719 1 96.12 147 GLU B N 1
ATOM 3018 C CA . GLU B 1 147 ? 6.879 19.781 5.109 1 96.12 147 GLU B CA 1
ATOM 3019 C C . GLU B 1 147 ? 5.613 20.578 5.402 1 96.12 147 GLU B C 1
ATOM 3021 O O . GLU B 1 147 ? 5.676 21.781 5.625 1 96.12 147 GLU B O 1
ATOM 3026 N N . LYS B 1 148 ? 4.5 19.891 5.375 1 93.81 148 LYS B N 1
ATOM 3027 C CA . LYS B 1 148 ? 3.254 20.562 5.711 1 93.81 148 LYS B CA 1
ATOM 3028 C C . LYS B 1 148 ? 3.258 21.047 7.164 1 93.81 148 LYS B C 1
ATOM 3030 O O . LYS B 1 148 ? 2.795 22.141 7.465 1 93.81 148 LYS B O 1
ATOM 3035 N N . GLU B 1 149 ? 3.783 20.188 8.055 1 95.12 149 GLU B N 1
ATOM 3036 C CA . GLU B 1 149 ? 3.861 20.562 9.469 1 95.12 149 GLU B CA 1
ATOM 3037 C C . GLU B 1 149 ? 4.824 21.734 9.68 1 95.12 149 GLU B C 1
ATOM 3039 O O . GLU B 1 149 ? 4.574 22.609 10.508 1 95.12 149 GLU B O 1
ATOM 3044 N N . ILE B 1 150 ? 5.902 21.75 8.945 1 94.56 150 ILE B N 1
ATOM 3045 C CA . ILE B 1 150 ? 6.879 22.828 9.047 1 94.56 150 ILE B CA 1
ATOM 3046 C C . ILE B 1 150 ? 6.238 24.141 8.594 1 94.56 150 ILE B C 1
ATOM 3048 O O . ILE B 1 150 ? 6.484 25.188 9.188 1 94.56 150 ILE B O 1
ATOM 3052 N N . THR B 1 151 ? 5.438 24.094 7.578 1 92.62 151 THR B N 1
ATOM 3053 C CA . THR B 1 151 ? 4.766 25.297 7.09 1 92.62 151 THR B CA 1
ATOM 3054 C C . THR B 1 151 ? 3.781 25.812 8.133 1 92.62 151 THR B C 1
ATOM 3056 O O . THR B 1 151 ? 3.42 27 8.109 1 92.62 151 THR B O 1
ATOM 3059 N N . ARG B 1 152 ? 3.35 24.969 9 1 92.56 152 ARG B N 1
ATOM 3060 C CA . ARG B 1 152 ? 2.443 25.359 10.078 1 92.56 152 ARG B CA 1
ATOM 3061 C C . ARG B 1 152 ? 3.219 25.781 11.328 1 92.56 152 ARG B C 1
ATOM 3063 O O . ARG B 1 152 ? 2.674 25.781 12.43 1 92.56 152 ARG B O 1
ATOM 3070 N N . ASN B 1 153 ? 4.531 25.969 11.211 1 92.75 153 ASN B N 1
ATOM 3071 C CA . ASN B 1 153 ? 5.434 26.516 12.227 1 92.75 153 ASN B CA 1
ATOM 3072 C C . ASN B 1 153 ? 5.668 25.516 13.352 1 92.75 153 ASN B C 1
ATOM 3074 O O . ASN B 1 153 ? 5.84 25.906 14.508 1 92.75 153 ASN B O 1
ATOM 3078 N N . GLU B 1 154 ? 5.535 24.266 13.094 1 93.88 154 GLU B N 1
ATOM 3079 C CA . GLU B 1 154 ? 5.934 23.219 14.047 1 93.88 154 GLU B CA 1
ATOM 3080 C C . GLU B 1 154 ? 7.449 23.125 14.156 1 93.88 154 GLU B C 1
ATOM 3082 O O . GLU B 1 154 ? 8.164 23.422 13.195 1 93.88 154 GLU B O 1
ATOM 3087 N N . SER B 1 155 ? 7.941 22.781 15.328 1 96.12 155 SER B N 1
ATOM 3088 C CA . SER B 1 155 ? 9.367 22.516 15.477 1 96.12 155 SER B CA 1
ATOM 3089 C C . SER B 1 155 ? 9.789 21.312 14.641 1 96.12 155 SER B C 1
ATOM 3091 O O . SER B 1 155 ? 8.961 20.469 14.281 1 96.12 155 SER B O 1
ATOM 3093 N N . PHE B 1 156 ? 11.016 21.203 14.312 1 96.19 156 PHE B N 1
ATOM 3094 C CA . PHE B 1 156 ? 11.562 20.109 13.5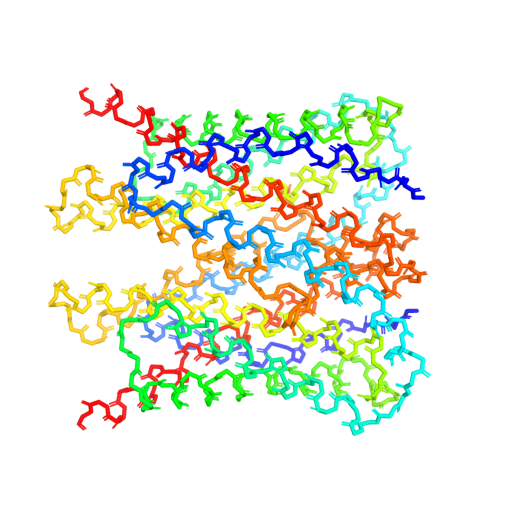31 1 96.19 156 PHE B CA 1
ATOM 3095 C C . PHE B 1 156 ? 11.219 18.766 14.188 1 96.19 156 PHE B C 1
ATOM 3097 O O . PHE B 1 156 ? 10.75 17.844 13.516 1 96.19 156 PHE B O 1
ATOM 3104 N N . GLU B 1 157 ? 11.398 18.688 15.5 1 96.06 157 GLU B N 1
ATOM 3105 C CA . GLU B 1 157 ? 11.195 17.438 16.219 1 96.06 157 GLU B CA 1
ATOM 3106 C C . GLU B 1 157 ? 9.727 17.016 16.203 1 96.06 157 GLU B C 1
ATOM 3108 O O . GLU B 1 157 ? 9.414 15.859 15.945 1 96.06 157 GLU B O 1
ATOM 3113 N N . ASN B 1 158 ? 8.898 17.922 16.438 1 96.38 158 ASN B N 1
ATOM 3114 C CA . ASN B 1 158 ? 7.473 17.609 16.453 1 96.38 158 ASN B CA 1
ATOM 3115 C C . ASN B 1 158 ? 6.973 17.266 15.055 1 96.38 158 ASN B C 1
ATOM 3117 O O . ASN B 1 158 ? 6.152 16.359 14.891 1 96.38 158 ASN B O 1
ATOM 3121 N N . ALA B 1 159 ? 7.445 18.062 14.078 1 96.38 159 ALA B N 1
ATOM 3122 C CA . ALA B 1 159 ? 7.086 17.766 12.695 1 96.38 159 ALA B CA 1
ATOM 3123 C C . ALA B 1 159 ? 7.551 16.375 12.289 1 96.38 159 ALA B C 1
ATOM 3125 O O . ALA B 1 159 ? 6.809 15.625 11.648 1 96.38 159 ALA B O 1
ATOM 3126 N N . ARG B 1 160 ? 8.789 16.062 12.688 1 96.94 160 ARG B N 1
ATOM 3127 C CA . ARG B 1 160 ? 9.352 14.742 12.414 1 96.94 160 ARG B CA 1
ATOM 3128 C C . ARG B 1 160 ? 8.508 13.648 13.07 1 96.94 160 ARG B C 1
ATOM 3130 O O . ARG B 1 160 ? 8.18 12.648 12.422 1 96.94 160 ARG B O 1
ATOM 3137 N N . ASN B 1 161 ? 8.133 13.836 14.32 1 97 161 ASN B N 1
ATOM 3138 C CA . ASN B 1 161 ? 7.379 12.836 15.07 1 97 161 ASN B CA 1
ATOM 3139 C C . ASN B 1 161 ? 6 12.602 14.461 1 97 161 ASN B C 1
ATOM 3141 O O . ASN B 1 161 ? 5.559 11.453 14.328 1 97 161 ASN B O 1
ATOM 3145 N N . ILE B 1 162 ? 5.316 13.641 14.078 1 95.38 162 ILE B N 1
ATOM 3146 C CA . ILE B 1 162 ? 3.986 13.562 13.484 1 95.38 162 ILE B CA 1
ATOM 3147 C C . ILE B 1 162 ? 4.066 12.867 12.125 1 95.38 162 ILE B C 1
ATOM 3149 O O . ILE B 1 162 ? 3.275 11.969 11.828 1 95.38 162 ILE B O 1
ATOM 3153 N N . ALA B 1 163 ? 5.059 13.32 11.359 1 96.75 163 ALA B N 1
ATOM 3154 C CA . ALA B 1 163 ? 5.254 12.758 10.023 1 96.75 163 ALA B CA 1
ATOM 3155 C C . ALA B 1 163 ? 5.605 11.273 10.102 1 96.75 163 ALA B C 1
ATOM 3157 O O . ALA B 1 163 ? 5.125 10.477 9.289 1 96.75 163 ALA B O 1
ATOM 3158 N N . PHE B 1 164 ? 6.484 10.984 11.023 1 97 164 PHE B N 1
ATOM 3159 C CA . PHE B 1 164 ? 6.906 9.602 11.211 1 97 164 PHE B CA 1
ATOM 3160 C C . PHE B 1 164 ? 5.715 8.711 11.57 1 97 164 PHE B C 1
ATOM 3162 O O . PHE B 1 164 ? 5.512 7.664 10.953 1 97 164 PHE B O 1
ATOM 3169 N N . LYS B 1 165 ? 4.875 9.062 12.438 1 94.88 165 LYS B N 1
ATOM 3170 C CA . LYS B 1 165 ? 3.701 8.305 12.852 1 94.88 165 LYS B CA 1
ATOM 3171 C C . LYS B 1 165 ? 2.713 8.148 11.703 1 94.88 165 LYS B C 1
ATOM 3173 O O . LYS B 1 165 ? 2.188 7.055 11.477 1 94.88 165 LYS B O 1
ATOM 3178 N N . ALA B 1 166 ? 2.494 9.195 11.016 1 94.44 166 ALA B N 1
ATOM 3179 C CA . ALA B 1 166 ? 1.536 9.188 9.914 1 94.44 166 ALA B CA 1
ATOM 3180 C C . ALA B 1 166 ? 1.995 8.25 8.797 1 94.44 166 ALA B C 1
ATOM 3182 O O . ALA B 1 166 ? 1.175 7.59 8.156 1 94.44 166 ALA B O 1
ATOM 3183 N N . SER B 1 167 ? 3.316 8.25 8.555 1 95.69 167 SER B N 1
ATOM 3184 C CA . SER B 1 167 ? 3.857 7.469 7.453 1 95.69 167 SER B CA 1
ATOM 3185 C C . SER B 1 167 ? 3.729 5.973 7.719 1 95.69 167 SER B C 1
ATOM 3187 O O . SER B 1 167 ? 3.818 5.16 6.793 1 95.69 167 SER B O 1
ATOM 3189 N N . PHE B 1 168 ? 3.426 5.566 8.969 1 95.56 168 PHE B N 1
ATOM 3190 C CA . PHE B 1 168 ? 3.33 4.156 9.328 1 95.56 168 PHE B CA 1
ATOM 3191 C C . PHE B 1 168 ? 1.882 3.686 9.297 1 95.56 168 PHE B C 1
ATOM 3193 O O . PHE B 1 168 ? 1.611 2.486 9.391 1 95.56 168 PHE B O 1
ATOM 3200 N N . ILE B 1 169 ? 0.975 4.562 9.125 1 94.06 169 ILE B N 1
ATOM 3201 C CA . ILE B 1 169 ? -0.44 4.223 9.219 1 94.06 169 ILE B CA 1
ATOM 3202 C C . ILE B 1 169 ? -0.767 3.105 8.227 1 94.06 169 ILE B C 1
ATOM 3204 O O . ILE B 1 169 ? -1.281 2.055 8.617 1 94.06 169 ILE B O 1
ATOM 3208 N N . PRO B 1 170 ? -0.372 3.236 6.969 1 93.19 170 PRO B N 1
ATOM 3209 C CA . PRO B 1 170 ? -0.712 2.174 6.02 1 93.19 170 PRO B CA 1
ATOM 3210 C C . PRO B 1 170 ? -0.053 0.841 6.367 1 93.19 170 PRO B C 1
ATOM 3212 O O . PRO B 1 170 ? -0.675 -0.214 6.223 1 93.19 170 PRO B O 1
ATOM 3215 N N . GLN B 1 171 ? 1.141 0.912 6.812 1 94.25 171 GLN B N 1
ATOM 3216 C CA . GLN B 1 171 ? 1.863 -0.311 7.145 1 94.25 171 GLN B CA 1
ATOM 3217 C C . GLN B 1 171 ? 1.227 -1.02 8.336 1 94.25 171 GLN B C 1
ATOM 3219 O O . GLN B 1 171 ? 1.025 -2.236 8.312 1 94.25 171 GLN B O 1
ATOM 3224 N N . ILE B 1 172 ? 0.962 -0.264 9.328 1 94.81 172 ILE B N 1
ATOM 3225 C CA . ILE B 1 172 ? 0.372 -0.833 10.539 1 94.81 172 ILE B CA 1
ATOM 3226 C C . ILE B 1 172 ? -1.022 -1.372 10.219 1 94.81 172 ILE B C 1
ATOM 3228 O O . ILE B 1 172 ? -1.381 -2.471 10.648 1 94.81 172 ILE B O 1
ATOM 3232 N N . ASN B 1 173 ? -1.811 -0.635 9.492 1 94 173 ASN B N 1
ATOM 3233 C CA . ASN B 1 173 ? -3.123 -1.104 9.055 1 94 173 ASN B CA 1
ATOM 3234 C C . ASN B 1 173 ? -3.029 -2.436 8.32 1 94 173 ASN B C 1
ATOM 3236 O O . ASN B 1 173 ? -3.846 -3.332 8.539 1 94 173 ASN B O 1
ATOM 3240 N N . SER B 1 174 ? -2.059 -2.498 7.469 1 92.94 174 SER B N 1
ATOM 3241 C CA . SER B 1 174 ? -1.888 -3.715 6.684 1 92.94 174 SER B CA 1
ATOM 3242 C C . SER B 1 174 ? -1.548 -4.906 7.57 1 92.94 174 SER B C 1
ATOM 3244 O O . SER B 1 174 ? -2.02 -6.02 7.332 1 92.94 174 SER B O 1
ATOM 3246 N N . LEU B 1 175 ? -0.714 -4.664 8.562 1 94.25 175 LEU B N 1
ATOM 3247 C CA . LEU B 1 175 ? -0.367 -5.738 9.492 1 94.25 175 LEU B CA 1
ATOM 3248 C C . LEU B 1 175 ? -1.589 -6.188 10.289 1 94.25 175 LEU B C 1
ATOM 3250 O O . LEU B 1 175 ? -1.797 -7.387 10.492 1 94.25 175 LEU B O 1
ATOM 3254 N N . LEU B 1 176 ? -2.381 -5.258 10.648 1 94.5 176 LEU B N 1
ATOM 3255 C CA . LEU B 1 176 ? -3.559 -5.559 11.453 1 94.5 176 LEU B CA 1
ATOM 3256 C C . LEU B 1 176 ? -4.637 -6.234 10.609 1 94.5 176 LEU B C 1
ATOM 3258 O O . LEU B 1 176 ? -5.426 -7.027 11.125 1 94.5 176 LEU B O 1
ATOM 3262 N N . ALA B 1 177 ? -4.613 -5.988 9.383 1 94.44 177 ALA B N 1
ATOM 3263 C CA . ALA B 1 177 ? -5.703 -6.41 8.5 1 94.44 177 ALA B CA 1
ATOM 3264 C C . ALA B 1 177 ? -5.398 -7.762 7.863 1 94.44 177 ALA B C 1
ATOM 3266 O O . ALA B 1 177 ? -6.312 -8.508 7.496 1 94.44 177 ALA B O 1
ATOM 3267 N N . VAL B 1 178 ? -4.195 -8.109 7.695 1 93.31 178 VAL B N 1
ATOM 3268 C CA . VAL B 1 178 ? -3.793 -9.273 6.91 1 93.31 178 VAL B CA 1
ATOM 3269 C C . VAL B 1 178 ? -4.355 -10.539 7.543 1 93.31 178 VAL B C 1
ATOM 3271 O O . VAL B 1 178 ? -4.309 -10.711 8.766 1 93.31 178 VAL B O 1
ATOM 3274 N N . GLY B 1 179 ? -4.941 -11.391 6.73 1 89.94 179 GLY B N 1
ATOM 3275 C CA . GLY B 1 179 ? -5.512 -12.648 7.184 1 89.94 179 GLY B CA 1
ATOM 3276 C C . GLY B 1 179 ? -6.961 -12.523 7.621 1 89.94 179 GLY B C 1
ATOM 3277 O O . GLY B 1 179 ? -7.707 -13.508 7.602 1 89.94 179 GLY B O 1
ATOM 3278 N N . ILE B 1 180 ? -7.301 -11.297 8.062 1 90.88 180 ILE B N 1
ATOM 3279 C CA . ILE B 1 180 ? -8.664 -11.109 8.555 1 90.88 180 ILE B CA 1
ATOM 3280 C C . ILE B 1 180 ? -9.461 -10.281 7.547 1 90.88 180 ILE B C 1
ATOM 3282 O O . ILE B 1 180 ? -10.617 -10.602 7.246 1 90.88 180 ILE B O 1
ATOM 3286 N N . VAL B 1 181 ? -8.875 -9.266 7.102 1 89.81 181 VAL B N 1
ATOM 3287 C CA . VAL B 1 181 ? -9.539 -8.367 6.16 1 89.81 181 VAL B CA 1
ATOM 3288 C C . VAL B 1 181 ? -8.953 -8.562 4.766 1 89.81 181 VAL B C 1
ATOM 3290 O O . VAL B 1 181 ? -9.68 -8.562 3.771 1 89.81 181 VAL B O 1
ATOM 3293 N N . SER B 1 182 ? -7.699 -8.773 4.762 1 87.88 182 SER B N 1
ATOM 3294 C CA . SER B 1 182 ? -7.043 -8.742 3.459 1 87.88 182 SER B CA 1
ATOM 3295 C C . SER B 1 182 ? -6.121 -9.938 3.271 1 87.88 182 SER B C 1
ATOM 3297 O O . SER B 1 182 ? -5.582 -10.469 4.246 1 87.88 182 SER B O 1
ATOM 3299 N N . LEU B 1 183 ? -6.117 -10.398 2.082 1 85.31 183 LEU B N 1
ATOM 3300 C CA . LEU B 1 183 ? -5.066 -11.289 1.606 1 85.31 183 LEU B CA 1
ATOM 3301 C C . LEU B 1 183 ? -4.102 -10.547 0.684 1 85.31 183 LEU B C 1
ATOM 3303 O O . LEU B 1 183 ? -4.461 -10.203 -0.446 1 85.31 183 LEU B O 1
ATOM 3307 N N . PRO B 1 184 ? -2.924 -10.273 1.213 1 88 184 PRO B N 1
ATOM 3308 C CA . PRO B 1 184 ? -1.981 -9.445 0.465 1 88 184 PRO B CA 1
ATOM 3309 C C . PRO B 1 184 ? -1.737 -9.953 -0.953 1 88 184 PRO B C 1
ATOM 3311 O O . PRO B 1 184 ? -1.922 -11.141 -1.225 1 88 184 PRO B O 1
ATOM 3314 N N . GLY B 1 185 ? -1.313 -9.094 -1.738 1 86.31 185 GLY B N 1
ATOM 3315 C CA . GLY B 1 185 ? -1.191 -9.344 -3.166 1 86.31 185 GLY B CA 1
ATOM 3316 C C . GLY B 1 185 ? -0.307 -10.531 -3.492 1 86.31 185 GLY B C 1
ATOM 3317 O O . GLY B 1 185 ? -0.644 -11.344 -4.355 1 86.31 185 GLY B O 1
ATOM 3318 N N . MET B 1 186 ? 0.802 -10.602 -2.816 1 87.69 186 MET B N 1
ATOM 3319 C CA . MET B 1 186 ? 1.715 -11.711 -3.084 1 87.69 186 MET B CA 1
ATOM 3320 C C . MET B 1 186 ? 1.043 -13.047 -2.803 1 87.69 186 MET B C 1
ATOM 3322 O O . MET B 1 186 ? 1.127 -13.977 -3.613 1 87.69 186 MET B O 1
ATOM 3326 N N . MET B 1 187 ? 0.396 -13.125 -1.699 1 88.56 187 MET B N 1
ATOM 3327 C CA . MET B 1 187 ? -0.299 -14.344 -1.307 1 88.56 187 MET B CA 1
ATOM 3328 C C . MET B 1 187 ? -1.459 -14.641 -2.254 1 88.56 187 MET B C 1
ATOM 3330 O O . MET B 1 187 ? -1.646 -15.781 -2.676 1 88.56 187 MET B O 1
ATOM 3334 N N . THR B 1 188 ? -2.152 -13.648 -2.609 1 89.62 188 THR B N 1
ATOM 3335 C CA . THR B 1 188 ? -3.277 -13.789 -3.525 1 89.62 188 THR B CA 1
ATOM 3336 C C . THR B 1 188 ? -2.809 -14.312 -4.883 1 89.62 188 THR B C 1
ATOM 3338 O O . THR B 1 188 ? -3.406 -15.234 -5.441 1 89.62 188 THR B O 1
ATOM 3341 N N . GLY B 1 189 ? -1.754 -13.742 -5.402 1 88.94 189 GLY B N 1
ATOM 3342 C CA . GLY B 1 189 ? -1.203 -14.195 -6.672 1 88.94 189 GLY B CA 1
ATOM 3343 C C . GLY B 1 189 ? -0.776 -15.648 -6.652 1 88.94 189 GLY B C 1
ATOM 3344 O O . GLY B 1 189 ? -1.034 -16.391 -7.605 1 88.94 189 GLY B O 1
ATOM 3345 N N . GLN B 1 190 ? -0.158 -16.016 -5.578 1 89 190 GLN B N 1
ATOM 3346 C CA . GLN B 1 190 ? 0.295 -17.391 -5.434 1 89 190 GLN B CA 1
ATOM 3347 C C . GLN B 1 190 ? -0.887 -18.344 -5.309 1 89 190 GLN B C 1
ATOM 3349 O O . GLN B 1 190 ? -0.923 -19.391 -5.973 1 89 190 GLN B O 1
ATOM 3354 N N . ILE B 1 191 ? -1.86 -17.938 -4.57 1 87.38 191 ILE B N 1
ATOM 3355 C CA . ILE B 1 191 ? -3.01 -18.797 -4.312 1 87.38 191 ILE B CA 1
ATOM 3356 C C . ILE B 1 191 ? -3.816 -18.969 -5.594 1 87.38 191 ILE B C 1
ATOM 3358 O O . ILE B 1 191 ? -4.188 -20.094 -5.949 1 87.38 191 ILE B O 1
ATOM 3362 N N . ILE B 1 192 ? -4.055 -17.984 -6.281 1 85.06 192 ILE B N 1
ATOM 3363 C CA . ILE B 1 192 ? -4.82 -18.031 -7.52 1 85.06 192 ILE B CA 1
ATOM 3364 C C . ILE B 1 192 ? -4.07 -18.859 -8.555 1 85.06 192 ILE B C 1
ATOM 3366 O O . ILE B 1 192 ? -4.688 -19.516 -9.398 1 85.06 192 ILE B O 1
ATOM 3370 N N . SER B 1 193 ? -2.74 -18.922 -8.414 1 89.06 193 SER B N 1
ATOM 3371 C CA . SER B 1 193 ? -1.902 -19.672 -9.352 1 89.06 193 SER B CA 1
ATOM 3372 C C . SER B 1 193 ? -1.742 -21.125 -8.914 1 89.06 193 SER B C 1
ATOM 3374 O O . SER B 1 193 ? -1 -21.891 -9.539 1 89.06 193 SER B O 1
ATOM 3376 N N . GLY B 1 194 ? -2.303 -21.5 -7.793 1 86 194 GLY B N 1
ATOM 3377 C CA . GLY B 1 194 ? -2.344 -22.906 -7.41 1 86 194 GLY B CA 1
ATOM 3378 C C . GLY B 1 194 ? -1.351 -23.25 -6.316 1 86 194 GLY B C 1
ATOM 3379 O O . GLY B 1 194 ? -1.188 -24.422 -5.969 1 86 194 GLY B O 1
ATOM 3380 N N . VAL B 1 195 ? -0.714 -22.281 -5.762 1 88.44 195 VAL B N 1
ATOM 3381 C CA . VAL B 1 195 ? 0.253 -22.516 -4.695 1 88.44 195 VAL B CA 1
ATOM 3382 C C . VAL B 1 195 ? -0.479 -22.781 -3.383 1 88.44 195 VAL B C 1
ATOM 3384 O O . VAL B 1 195 ? -1.503 -22.156 -3.1 1 88.44 195 VAL B O 1
ATOM 3387 N N . ASP B 1 196 ? 0.082 -23.672 -2.604 1 88.25 196 ASP B N 1
ATOM 3388 C CA . ASP B 1 196 ? -0.458 -23.984 -1.281 1 88.25 196 ASP B CA 1
ATOM 3389 C C . ASP B 1 196 ? -0.445 -22.75 -0.387 1 88.25 196 ASP B C 1
ATOM 3391 O O . ASP B 1 196 ? 0.566 -22.047 -0.301 1 88.25 196 ASP B O 1
ATOM 3395 N N . PRO B 1 197 ? -1.602 -22.5 0.262 1 87.81 197 PRO B N 1
ATOM 3396 C CA . PRO B 1 197 ? -1.682 -21.328 1.144 1 87.81 197 PRO B CA 1
ATOM 3397 C C . PRO B 1 197 ? -0.614 -21.328 2.234 1 87.81 197 PRO B C 1
ATOM 3399 O O . PRO B 1 197 ? -0.101 -20.281 2.611 1 87.81 197 PRO B O 1
ATOM 3402 N N . LEU B 1 198 ? -0.271 -22.453 2.699 1 87.06 198 LEU B N 1
ATOM 3403 C CA . LEU B 1 198 ? 0.699 -22.562 3.783 1 87.06 198 LEU B CA 1
ATOM 3404 C C . LEU B 1 198 ? 2.09 -22.156 3.311 1 87.06 198 LEU B C 1
ATOM 3406 O O . LEU B 1 198 ? 2.91 -21.688 4.109 1 87.06 198 LEU B O 1
ATOM 3410 N N . VAL B 1 199 ? 2.34 -22.312 2.082 1 87.12 199 VAL B N 1
ATOM 3411 C CA . VAL B 1 199 ? 3.598 -21.859 1.496 1 87.12 199 VAL B CA 1
ATOM 3412 C C . VAL B 1 199 ? 3.533 -20.359 1.233 1 87.12 199 VAL B C 1
ATOM 3414 O O . VAL B 1 199 ? 4.488 -19.625 1.516 1 87.12 199 VAL B O 1
ATOM 3417 N N . ALA B 1 200 ? 2.436 -19.906 0.769 1 88.75 200 ALA B N 1
ATOM 3418 C CA . ALA B 1 200 ? 2.232 -18.5 0.419 1 88.75 200 ALA B CA 1
ATOM 3419 C C . ALA B 1 200 ? 2.387 -17.594 1.644 1 88.75 200 ALA B C 1
ATOM 3421 O O . ALA B 1 200 ? 2.885 -16.469 1.539 1 88.75 200 ALA B O 1
ATOM 3422 N N . ILE B 1 201 ? 2.004 -18.094 2.773 1 89.12 201 ILE B N 1
ATOM 3423 C CA . ILE B 1 201 ? 1.989 -17.266 3.982 1 89.12 201 ILE B CA 1
ATOM 3424 C C . ILE B 1 201 ? 3.422 -16.953 4.406 1 89.12 201 ILE B C 1
ATOM 3426 O O . ILE B 1 201 ? 3.688 -15.883 4.957 1 89.12 201 ILE B O 1
ATOM 3430 N N . ARG B 1 202 ? 4.32 -17.828 4.211 1 88.38 202 ARG B N 1
ATOM 3431 C CA . ARG B 1 202 ? 5.711 -17.594 4.598 1 88.38 202 ARG B CA 1
ATOM 3432 C C . ARG B 1 202 ? 6.328 -16.469 3.785 1 88.38 202 ARG B C 1
ATOM 3434 O O . ARG B 1 202 ? 7.055 -15.633 4.328 1 88.38 202 ARG B O 1
ATOM 3441 N N . TYR B 1 203 ? 6.059 -16.453 2.539 1 86.88 203 TYR B N 1
ATOM 3442 C CA . TYR B 1 203 ? 6.52 -15.367 1.685 1 86.88 203 TYR B CA 1
ATOM 3443 C C . TYR B 1 203 ? 5.91 -14.031 2.113 1 86.88 203 TYR B C 1
ATOM 3445 O O . TYR B 1 203 ? 6.586 -13 2.105 1 86.88 203 TYR B O 1
ATOM 3453 N N . GLN B 1 204 ? 4.691 -14.117 2.498 1 89.75 204 GLN B N 1
ATOM 3454 C CA . GLN B 1 204 ? 3.984 -12.906 2.895 1 89.75 204 GLN B CA 1
ATOM 3455 C C . GLN B 1 204 ? 4.547 -12.336 4.191 1 89.75 204 GLN B C 1
ATOM 3457 O O . GLN B 1 204 ? 4.688 -11.117 4.332 1 89.75 204 GLN B O 1
ATOM 3462 N N . ILE B 1 205 ? 4.793 -13.211 5.109 1 90.75 205 ILE B N 1
ATOM 3463 C CA . ILE B 1 205 ? 5.375 -12.766 6.367 1 90.75 205 ILE B CA 1
ATOM 3464 C C . ILE B 1 205 ? 6.707 -12.062 6.102 1 90.75 205 ILE B C 1
ATOM 3466 O O . ILE B 1 205 ? 6.973 -10.992 6.648 1 90.75 205 ILE B O 1
ATOM 3470 N N . MET B 1 206 ? 7.441 -12.641 5.227 1 88.94 206 MET B N 1
ATOM 3471 C CA . MET B 1 206 ? 8.734 -12.07 4.863 1 88.94 206 MET B CA 1
ATOM 3472 C C . MET B 1 206 ? 8.57 -10.672 4.277 1 88.94 206 MET B C 1
ATOM 3474 O O . MET B 1 206 ? 9.234 -9.734 4.715 1 88.94 206 MET B O 1
ATOM 3478 N N . ILE B 1 207 ? 7.703 -10.484 3.391 1 88.25 207 ILE B N 1
ATOM 3479 C CA . ILE B 1 207 ? 7.523 -9.227 2.684 1 88.25 207 ILE B CA 1
ATOM 3480 C C . ILE B 1 207 ? 6.938 -8.18 3.631 1 88.25 207 ILE B C 1
ATOM 3482 O O . ILE B 1 207 ? 7.285 -7 3.555 1 88.25 207 ILE B O 1
ATOM 3486 N N . ALA B 1 208 ? 6.027 -8.602 4.465 1 91.31 208 ALA B N 1
ATOM 3487 C CA . ALA B 1 208 ? 5.426 -7.676 5.426 1 91.31 208 ALA B CA 1
ATOM 3488 C C . ALA B 1 208 ? 6.48 -7.117 6.379 1 91.31 208 ALA B C 1
ATOM 3490 O O . ALA B 1 208 ? 6.5 -5.914 6.656 1 91.31 208 ALA B O 1
ATOM 3491 N N . LEU B 1 209 ? 7.324 -7.949 6.867 1 90.56 209 LEU B N 1
ATOM 3492 C CA . LEU B 1 209 ? 8.375 -7.52 7.777 1 90.56 209 LEU B CA 1
ATOM 3493 C C . LEU B 1 209 ? 9.383 -6.621 7.062 1 90.56 209 LEU B C 1
ATOM 3495 O O . LEU B 1 209 ? 9.836 -5.621 7.625 1 90.56 209 LEU B O 1
ATOM 3499 N N . LEU B 1 210 ? 9.617 -6.914 5.863 1 85.75 210 LEU B N 1
ATOM 3500 C CA . LEU B 1 210 ? 10.516 -6.105 5.051 1 85.75 210 LEU B CA 1
ATOM 3501 C C . LEU B 1 210 ? 9.922 -4.727 4.781 1 85.75 210 LEU B C 1
ATOM 3503 O O . LEU B 1 210 ? 10.648 -3.73 4.754 1 85.75 210 LEU B O 1
ATOM 3507 N N . GLY B 1 211 ? 8.695 -4.766 4.59 1 89.5 211 GLY B N 1
ATOM 3508 C CA . GLY B 1 211 ? 8.016 -3.514 4.301 1 89.5 211 GLY B CA 1
ATOM 3509 C C . GLY B 1 211 ? 8.07 -2.523 5.445 1 89.5 211 GLY B C 1
ATOM 3510 O O . GLY B 1 211 ? 8.523 -1.387 5.27 1 89.5 211 GLY B O 1
ATOM 3511 N N . ILE B 1 212 ? 7.727 -3.012 6.594 1 93.88 212 ILE B N 1
ATOM 3512 C CA . ILE B 1 212 ? 7.66 -2.1 7.73 1 93.88 212 ILE B CA 1
ATOM 3513 C C . ILE B 1 212 ? 9.07 -1.72 8.172 1 93.88 212 ILE B C 1
ATOM 3515 O O . ILE B 1 212 ? 9.328 -0.571 8.539 1 93.88 212 ILE B O 1
ATOM 3519 N N . SER B 1 213 ? 9.984 -2.682 8.117 1 94.5 213 SER B N 1
ATOM 3520 C CA . SER B 1 213 ? 11.367 -2.395 8.5 1 94.5 213 SER B CA 1
ATOM 3521 C C . SER B 1 213 ? 12.039 -1.486 7.477 1 94.5 213 SER B C 1
ATOM 3523 O O . SER B 1 213 ? 12.703 -0.515 7.844 1 94.5 213 SER B O 1
ATOM 3525 N N . GLY B 1 214 ? 11.906 -1.829 6.242 1 94.62 214 GLY B N 1
ATOM 3526 C CA . GLY B 1 214 ? 12.516 -1.037 5.188 1 94.62 214 GLY B CA 1
ATOM 3527 C C . GLY B 1 214 ? 12 0.388 5.137 1 94.62 214 GLY B C 1
ATOM 3528 O O . GLY B 1 214 ? 12.781 1.338 5.086 1 94.62 214 GLY B O 1
ATOM 3529 N N . GLY B 1 215 ? 10.688 0.513 5.113 1 95.38 215 GLY B N 1
ATOM 3530 C CA . GLY B 1 215 ? 10.086 1.838 5.145 1 95.38 215 GLY B CA 1
ATOM 3531 C C . GLY B 1 215 ? 10.516 2.654 6.352 1 95.38 215 GLY B C 1
ATOM 3532 O O . GLY B 1 215 ? 10.875 3.826 6.219 1 95.38 215 GLY B O 1
ATOM 3533 N N . GLY B 1 216 ? 10.5 2.027 7.5 1 96.88 216 GLY B N 1
ATOM 3534 C CA . GLY B 1 216 ? 10.883 2.709 8.727 1 96.88 216 GLY B CA 1
ATOM 3535 C C . GLY B 1 216 ? 12.32 3.182 8.719 1 96.88 216 GLY B C 1
ATOM 3536 O O . GLY B 1 216 ? 12.609 4.328 9.07 1 96.88 216 GLY B O 1
ATOM 3537 N N . ILE B 1 217 ? 13.195 2.348 8.312 1 97.56 217 ILE B N 1
ATOM 3538 C CA . ILE B 1 217 ? 14.617 2.674 8.297 1 97.56 217 ILE B CA 1
ATOM 3539 C C . ILE B 1 217 ? 14.859 3.834 7.336 1 97.56 217 ILE B C 1
ATOM 3541 O O . ILE B 1 217 ? 15.664 4.723 7.621 1 97.56 217 ILE B O 1
ATOM 3545 N N . SER B 1 218 ? 14.211 3.828 6.215 1 98 218 SER B N 1
ATOM 3546 C CA . SER B 1 218 ? 14.398 4.898 5.238 1 98 218 SER B CA 1
ATOM 3547 C C . SER B 1 218 ? 13.992 6.25 5.816 1 98 218 SER B C 1
ATOM 3549 O O . SER B 1 218 ? 14.695 7.246 5.625 1 98 218 SER B O 1
ATOM 3551 N N . VAL B 1 219 ? 12.883 6.309 6.539 1 98 219 VAL B N 1
ATOM 3552 C CA . VAL B 1 219 ? 12.406 7.555 7.129 1 98 219 VAL B CA 1
ATOM 3553 C C . VAL B 1 219 ? 13.352 8.008 8.234 1 98 219 VAL B C 1
ATOM 3555 O O . VAL B 1 219 ? 13.672 9.195 8.344 1 98 219 VAL B O 1
ATOM 3558 N N . ILE B 1 220 ? 13.812 7.066 9.062 1 98 220 ILE B N 1
ATOM 3559 C CA . ILE B 1 220 ? 14.734 7.371 10.141 1 98 220 ILE B CA 1
ATOM 3560 C C . ILE B 1 220 ? 16.016 7.984 9.578 1 98 220 ILE B C 1
ATOM 3562 O O . ILE B 1 220 ? 16.469 9.039 10.039 1 98 220 ILE B O 1
ATOM 3566 N N . LEU B 1 221 ? 16.547 7.344 8.562 1 97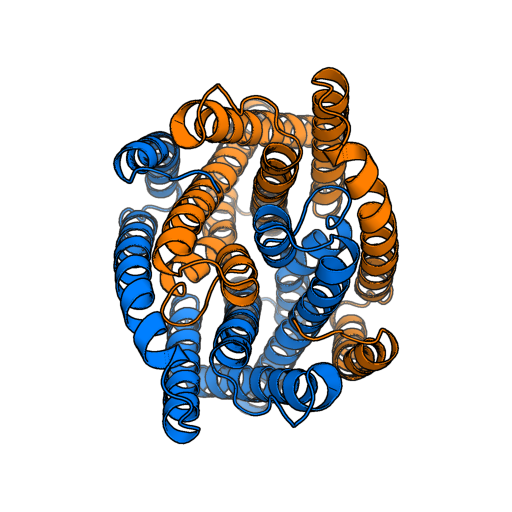.88 221 LEU B N 1
ATOM 3567 C CA . LEU B 1 221 ? 17.781 7.828 7.953 1 97.88 221 LEU B CA 1
ATOM 3568 C C . LEU B 1 221 ? 17.578 9.203 7.32 1 97.88 221 LEU B C 1
ATOM 3570 O O . LEU B 1 221 ? 18.438 10.07 7.426 1 97.88 221 LEU B O 1
ATOM 3574 N N . TYR B 1 222 ? 16.469 9.391 6.668 1 97.88 222 TYR B N 1
ATOM 3575 C CA . TYR B 1 222 ? 16.172 10.664 6.035 1 97.88 222 TYR B CA 1
ATOM 3576 C C . TYR B 1 222 ? 16.156 11.797 7.059 1 97.88 222 TYR B C 1
ATOM 3578 O O . TYR B 1 222 ? 16.781 12.844 6.848 1 97.88 222 TYR B O 1
ATOM 3586 N N . PHE B 1 223 ? 15.492 11.586 8.18 1 97.5 223 PHE B N 1
ATOM 3587 C CA . PHE B 1 223 ? 15.359 12.648 9.172 1 97.5 223 PHE B CA 1
ATOM 3588 C C . PHE B 1 223 ? 16.656 12.844 9.938 1 97.5 223 PHE B C 1
ATOM 3590 O O . PHE B 1 223 ? 16.984 13.953 10.367 1 97.5 223 PHE B O 1
ATOM 3597 N N . LEU B 1 224 ? 17.469 11.75 10.156 1 96.69 224 LEU B N 1
ATOM 3598 C CA . LEU B 1 224 ? 18.781 11.898 10.781 1 96.69 224 LEU B CA 1
ATOM 3599 C C . LEU B 1 224 ? 19.703 12.727 9.906 1 96.69 224 LEU B C 1
ATOM 3601 O O . LEU B 1 224 ? 20.438 13.586 10.406 1 96.69 224 LEU B O 1
ATOM 3605 N N . LEU B 1 225 ? 19.688 12.508 8.617 1 96.19 225 LEU B N 1
ATOM 3606 C CA . LEU B 1 225 ? 20.5 13.266 7.672 1 96.19 225 LEU B CA 1
ATOM 3607 C C . LEU B 1 225 ? 20.047 14.727 7.613 1 96.19 225 LEU B C 1
ATOM 3609 O O . LEU B 1 225 ? 20.875 15.633 7.59 1 96.19 225 LEU B O 1
ATOM 3613 N N . LYS B 1 226 ? 18.766 14.898 7.531 1 94.38 226 LYS B N 1
ATOM 3614 C CA . LYS B 1 226 ? 18.203 16.25 7.469 1 94.38 226 LYS B CA 1
ATOM 3615 C C . LYS B 1 226 ? 18.531 17.047 8.734 1 94.38 226 LYS B C 1
ATOM 3617 O O . LYS B 1 226 ? 18.812 18.234 8.672 1 94.38 226 LYS B O 1
ATOM 3622 N N . ALA B 1 227 ? 18.438 16.422 9.859 1 94.12 227 ALA B N 1
ATOM 3623 C CA . ALA B 1 227 ? 18.75 17.062 11.133 1 94.12 227 ALA B CA 1
ATOM 3624 C C . ALA B 1 227 ? 20.234 17.438 11.203 1 94.12 227 ALA B C 1
ATOM 3626 O O . ALA B 1 227 ? 20.578 18.484 11.75 1 94.12 227 ALA B O 1
ATOM 3627 N N . LYS B 1 228 ? 21.047 16.641 10.711 1 91.5 228 LYS B N 1
ATOM 3628 C CA . LYS B 1 228 ? 22.5 16.859 10.766 1 91.5 228 LYS B CA 1
ATOM 3629 C C . LYS B 1 228 ? 22.922 18 9.844 1 91.5 228 LYS B C 1
ATOM 3631 O O . LYS B 1 228 ? 23.797 18.781 10.18 1 91.5 228 LYS B O 1
ATOM 3636 N N . PHE B 1 229 ? 22.25 18.109 8.711 1 82.69 229 PHE B N 1
ATOM 3637 C CA . PHE B 1 229 ? 22.75 19.047 7.715 1 82.69 229 PHE B CA 1
ATOM 3638 C C . PHE B 1 229 ? 21.859 20.281 7.629 1 82.69 229 PHE B C 1
ATOM 3640 O O . PHE B 1 229 ? 22.156 21.219 6.887 1 82.69 229 PHE B O 1
ATOM 3647 N N . GLN B 1 230 ? 20.562 20.25 7.984 1 66.44 230 GLN B N 1
ATOM 3648 C CA . GLN B 1 230 ? 19.766 21.469 8.039 1 66.44 230 GLN B CA 1
ATOM 3649 C C . GLN B 1 230 ? 20.141 22.312 9.258 1 66.44 230 GLN B C 1
ATOM 3651 O O . GLN B 1 230 ? 19.578 23.406 9.453 1 66.44 230 GLN B O 1
ATOM 3656 N N . LYS B 1 231 ? 21.219 21.984 10.047 1 46.09 231 LYS B N 1
ATOM 3657 C CA . LYS B 1 231 ? 21.828 23.031 10.867 1 46.09 231 LYS B CA 1
ATOM 3658 C C . LYS B 1 231 ? 22.734 23.922 10.031 1 46.09 231 LYS B C 1
ATOM 3660 O O . LYS B 1 231 ? 23.484 23.422 9.18 1 46.09 231 LYS B O 1
#

Organism: NCBI:txid32024

InterPro domains:
  IPR005226 UPF0014 family [PF03649] (9-225)
  IPR005226 UPF0014 family [PTHR30028] (2-154)

Secondary structure (DSSP, 8-state):
-----HHHHHTTHHHHHHHHHHHHHHH--SSHHHHHHHHHHHHHHHHHHHHHHHHH---HHHHHHHHHHHHHHHHHHHHTT-S---HHHHHHHHHHHHHHHHHHHHIIIIIII-GGGTT-HHHHHHHHHHHHHHHHHHHHHHHHHHHHHHHTT--HHHHHHHHHHHHTHHHHHHHHHBTTTB--HHHHHHHHTT--HHHHHHHHHHHHHHHHHHHHHHHHHHHHHHHHH--/-----HHHHHTTHHHHHHHHHHHHHHH--SSHHHHHHHHHHHHHHHHHHHHHHHHH---HHHHHHHHHHHHHHHHHHHHTT-S---HHHHHHHHHHHHHHHHHHHHIIIIIII-GGGTT-HHHHHHHHHHHHHHHHHHHHHHHHHHHHHHHTT--HHHHHHHHHHHHTHHHHHHHHHBTTTB--HHHHHHHHTT--HHHHHHHHHHHHHHHHHHHHHHHHHHHHHHHHH--

Sequence (462 aa):
MIKISLINLAIMLIPLSFVCFFYYKWTKNLVEIPYATLRMIIQLVAIGYILVLIFTNKNIFLGGVILLFMLICATIIILRNTQNKSLKNYSFILIATFISSSLNLFIIIYSILGIKYFYEPKYVIPIAGMVFSNTMNVLSLAIERFEKEITRNESFENARNIAFKASFIPQINSLLAVGIVSLPGMMTGQIISGVDPLVAIRYQIMIALLGISGGGISVILYFLLKAKFQKMIKISLINLAIMLIPLSFVCFFYYKWTKNLVEIPYATLRMIIQLVAIGYILVLIFTNKNIFLGGVILLFMLICATIIILRNTQNKSLKNYSFILIATFISSSLNLFIIIYSILGIKYFYEPKYVIPIAGMVFSNTMNVLSLAIERFEKEITRNESFENARNIAFKASFIPQINSLLAVGIVSLPGMMTGQIISGVDPLVAIRYQIMIALLGISGGGISVILYFLLKAKFQK

pLDDT: mean 90.4, std 6.89, range [46.09, 98.06]

Radius of gyration: 20.63 Å; Cα contacts (8 Å, |Δi|>4): 680; chains: 2; bounding box: 50×53×46 Å